Protein AF-A0A5K1FI07-F1 (afdb_monomer_lite)

pLDDT: mean 80.15, std 23.34, range [24.73, 98.12]

Foldseek 3Di:
DDDDDDDDDDDDDDDDDDDDPDPDDDPVNVPDDDDDDDDDDDPDPDDDDPPPQPLVNDWDPADVSLVVDVQSVVQVVVQVVVCVVLCFWDWDADDPPAQAWEKAKDWDFDADPVRHTPGIHIFIATQQVSDDDPAQDPDQDDFAFDLLNVLLVQLVCLQLVKAKWKKFFPQLLSLFFDPHFYKYADYPPDADPVCNNIITGGGTGGHHHRNSLVSSRVSVVVVCVVVVWDQDPLGNQWIWDADPNKIWIWGDGRRMIMIIINDPVVRVVVVVVCVVSTVMDIPGGPQADPQWGWDDDPFFIWTANLVLLCVLCVVVVNLPPAADLALDDFPDADDLPPAAWDPDLVVLLVLLVSVVVVCSWCVLCQQLSQVLVVNSVIDHPSSVVSSVSNSSNCSVCSQKTFTNGHAPFQAKEKFKAKAQLSHPHQRFIKIKMWIDGGLGTSDIHIHGDPDHDPDRLRRRLVNVLVRLVVRVSVVSSCVVSVHDHPAQYEYEDQDPSSLCLLVDPDDDPRCPVVVVSSCVSNVCVVVSNYHYDYDHPLPRLRCSRGHTDDSVSSVVSSVSNSMDGDPPPDDPDDPPCVVVVVVSVCVVVVVVVVVVVVVVVVVVVVVVVVPPPDDDDDDDDDPPPPPPDDDDDDDDDD

Radius of gyration: 32.18 Å; chains: 1; bounding box: 90×94×96 Å

Structure (mmCIF, N/CA/C/O backbone):
data_AF-A0A5K1FI07-F1
#
_entry.id   AF-A0A5K1FI07-F1
#
loop_
_atom_site.group_PDB
_atom_site.id
_atom_site.type_symbol
_atom_site.label_atom_id
_atom_site.label_alt_id
_atom_site.label_comp_id
_atom_site.label_asym_id
_atom_site.label_entity_id
_atom_site.label_seq_id
_atom_site.pdbx_PDB_ins_code
_atom_site.Cartn_x
_atom_site.Cartn_y
_atom_site.Cartn_z
_atom_site.occupancy
_atom_site.B_iso_or_equiv
_atom_site.auth_seq_id
_atom_site.auth_comp_id
_atom_site.auth_asym_id
_atom_site.auth_atom_id
_atom_site.pdbx_PDB_model_num
ATOM 1 N N . GLN A 1 1 ? -9.561 37.638 -48.854 1.00 33.03 1 GLN A N 1
ATOM 2 C CA . GLN A 1 1 ? -9.011 38.963 -49.217 1.00 33.03 1 GLN A CA 1
ATOM 3 C C . GLN A 1 1 ? -8.617 39.635 -47.911 1.00 33.03 1 GLN A C 1
ATOM 5 O O . GLN A 1 1 ? -9.475 39.715 -47.054 1.00 33.03 1 GLN A O 1
ATOM 10 N N . GLY A 1 2 ? -7.401 40.047 -47.592 1.00 30.34 2 GLY A N 1
ATOM 11 C CA . GLY A 1 2 ? -6.098 40.081 -48.241 1.00 30.34 2 GLY A CA 1
ATOM 12 C C . GLY A 1 2 ? -5.122 40.610 -47.171 1.00 30.34 2 GLY A C 1
ATOM 13 O O . GLY A 1 2 ? -5.528 41.358 -46.285 1.00 30.34 2 GLY A O 1
ATOM 14 N N . ILE A 1 3 ? -3.881 40.134 -47.219 1.00 32.84 3 ILE A N 1
ATOM 15 C CA . ILE A 1 3 ? -2.744 40.446 -46.331 1.00 32.84 3 ILE A CA 1
ATOM 16 C C . ILE A 1 3 ? -2.474 41.971 -46.316 1.00 32.84 3 ILE A C 1
ATOM 18 O O . ILE A 1 3 ? -2.735 42.624 -47.328 1.00 32.84 3 ILE A O 1
ATOM 22 N N . PRO A 1 4 ? -1.954 42.553 -45.214 1.00 33.66 4 PRO A N 1
ATOM 23 C CA . PRO A 1 4 ? -0.529 42.914 -45.235 1.00 33.66 4 PRO A CA 1
ATOM 24 C C . PRO A 1 4 ? 0.227 42.719 -43.902 1.00 33.66 4 PRO A C 1
ATOM 26 O O . PRO A 1 4 ? -0.272 42.993 -42.815 1.00 33.66 4 PRO A O 1
ATOM 29 N N . ALA A 1 5 ? 1.490 42.321 -44.037 1.00 29.09 5 ALA A N 1
ATOM 30 C CA . ALA A 1 5 ? 2.610 42.691 -43.167 1.00 29.09 5 ALA A CA 1
ATOM 31 C C . ALA A 1 5 ? 3.560 43.588 -44.001 1.00 29.09 5 ALA A C 1
ATOM 33 O O . ALA A 1 5 ? 3.385 43.646 -45.219 1.00 29.09 5 ALA A O 1
ATOM 34 N N . PRO A 1 6 ? 4.662 44.125 -43.451 1.00 39.38 6 PRO A N 1
ATOM 35 C CA . PRO A 1 6 ? 4.804 45.051 -42.326 1.00 39.38 6 PRO A CA 1
ATOM 36 C C . PRO A 1 6 ? 5.431 46.393 -42.790 1.00 39.38 6 PRO A C 1
ATOM 38 O O . PRO A 1 6 ? 5.988 46.480 -43.881 1.00 39.38 6 PRO A O 1
ATOM 41 N N . ALA A 1 7 ? 5.399 47.428 -41.945 1.00 28.58 7 ALA A N 1
ATOM 42 C CA . ALA A 1 7 ? 6.201 48.642 -42.133 1.00 28.58 7 ALA A CA 1
ATOM 43 C C . ALA A 1 7 ? 7.188 48.799 -40.967 1.00 28.58 7 ALA A C 1
ATOM 45 O O . ALA A 1 7 ? 6.786 48.876 -39.806 1.00 28.58 7 ALA A O 1
ATOM 46 N N . GLU A 1 8 ? 8.479 48.822 -41.293 1.00 29.64 8 GLU A N 1
ATOM 47 C CA . GLU A 1 8 ? 9.555 49.303 -40.428 1.00 29.64 8 GLU A CA 1
ATOM 48 C C . GLU A 1 8 ? 9.456 50.826 -40.280 1.00 29.64 8 GLU A C 1
ATOM 50 O O . GLU A 1 8 ? 9.271 51.515 -41.280 1.00 29.64 8 GLU A O 1
ATOM 55 N N . GLN A 1 9 ? 9.667 51.358 -39.070 1.00 29.55 9 GLN A N 1
ATOM 56 C CA . GLN A 1 9 ? 10.547 52.514 -38.861 1.00 29.55 9 GLN A CA 1
ATOM 57 C C . GLN A 1 9 ? 10.856 52.770 -37.379 1.00 29.55 9 GLN A C 1
ATOM 59 O O . GLN A 1 9 ? 10.100 52.443 -36.468 1.00 29.55 9 GLN A O 1
ATOM 64 N N . GLN A 1 10 ? 12.055 53.312 -37.195 1.00 28.62 10 GLN A N 1
ATOM 65 C CA . GLN A 1 10 ? 12.826 53.513 -35.977 1.00 28.62 10 GLN A CA 1
ATOM 66 C C . GLN A 1 10 ? 12.243 54.592 -35.052 1.00 28.62 10 GLN A C 1
ATOM 68 O O . GLN A 1 10 ? 11.626 55.550 -35.507 1.00 28.62 10 GLN A O 1
ATOM 73 N N . GLY A 1 11 ? 12.553 54.496 -33.755 1.00 29.20 11 GLY A N 1
ATOM 74 C CA . GLY A 1 11 ? 12.352 55.599 -32.816 1.00 29.20 11 GLY A CA 1
ATOM 75 C C . GLY A 1 11 ? 12.564 55.205 -31.357 1.00 29.20 11 GLY A C 1
ATOM 76 O O . GLY A 1 11 ? 11.632 54.807 -30.671 1.00 29.20 11 GLY A O 1
ATOM 77 N N . THR A 1 12 ? 13.795 55.331 -30.866 1.00 37.72 12 THR A N 1
ATOM 78 C CA . THR A 1 12 ? 14.118 55.375 -29.430 1.00 37.72 12 THR A CA 1
ATOM 79 C C . THR A 1 12 ? 13.446 56.571 -28.747 1.00 37.72 12 THR A C 1
ATOM 81 O O . THR A 1 12 ? 13.624 57.687 -29.239 1.00 37.72 12 THR A O 1
ATOM 84 N N . PRO A 1 13 ? 12.820 56.413 -27.565 1.00 35.03 13 PRO A N 1
ATOM 85 C CA . PRO A 1 13 ? 12.603 57.528 -26.655 1.00 35.03 13 PRO A CA 1
ATOM 86 C C . PRO A 1 13 ? 13.546 57.463 -25.447 1.00 35.03 13 PRO A C 1
ATOM 88 O O . PRO A 1 13 ? 13.721 56.433 -24.795 1.00 35.03 13 PRO A O 1
ATOM 91 N N . ALA A 1 14 ? 14.150 58.617 -25.181 1.00 31.14 14 ALA A N 1
ATOM 92 C CA . ALA A 1 14 ? 15.069 58.908 -24.098 1.00 31.14 14 ALA A CA 1
ATOM 93 C C . ALA A 1 14 ? 14.444 58.710 -22.704 1.00 31.14 14 ALA A C 1
ATOM 95 O O . ALA A 1 14 ? 13.295 59.064 -22.448 1.00 31.14 14 ALA A O 1
ATOM 96 N N . SER A 1 15 ? 15.254 58.184 -21.785 1.00 33.31 15 SER A N 1
ATOM 97 C CA . SER A 1 15 ? 14.938 58.018 -20.367 1.00 33.31 15 SER A CA 1
ATOM 98 C C . SER A 1 15 ? 14.927 59.371 -19.646 1.00 33.31 15 SER A C 1
ATOM 100 O O . SER A 1 15 ? 15.983 59.943 -19.379 1.00 33.31 15 SER A O 1
ATOM 102 N N . THR A 1 16 ? 13.751 59.857 -19.257 1.00 33.31 16 THR A N 1
ATOM 103 C CA . THR A 1 16 ? 13.601 60.940 -18.274 1.00 33.31 16 THR A CA 1
ATOM 104 C C . THR A 1 16 ? 14.068 60.471 -16.894 1.00 33.31 16 THR A C 1
ATOM 106 O O . THR A 1 16 ? 13.518 59.526 -16.325 1.00 33.31 16 THR A O 1
ATOM 109 N N . ALA A 1 17 ? 15.096 61.130 -16.358 1.00 34.41 17 ALA A N 1
ATOM 110 C CA . ALA A 1 17 ? 15.644 60.880 -15.031 1.00 34.41 17 ALA A CA 1
ATOM 111 C C . ALA A 1 17 ? 14.672 61.347 -13.933 1.00 34.41 17 ALA A C 1
ATOM 113 O O . ALA A 1 17 ? 14.329 62.523 -13.851 1.00 34.41 17 ALA A O 1
ATOM 114 N N . VAL A 1 18 ? 14.255 60.421 -13.068 1.00 39.88 18 VAL A N 1
ATOM 115 C CA . VAL A 1 18 ? 13.522 60.726 -11.833 1.00 39.88 18 VAL A CA 1
ATOM 116 C C . VAL A 1 18 ? 14.538 60.986 -10.721 1.00 39.88 18 VAL A C 1
ATOM 118 O O . VAL A 1 18 ? 15.229 60.070 -10.272 1.00 39.88 18 VAL A O 1
ATOM 121 N N . THR A 1 19 ? 14.626 62.229 -10.258 1.00 40.00 19 THR A N 1
ATOM 122 C CA . THR A 1 19 ? 15.432 62.629 -9.097 1.00 40.00 19 THR A CA 1
ATOM 123 C C . THR A 1 19 ? 14.764 62.120 -7.815 1.00 40.00 19 THR A C 1
ATOM 125 O O . THR A 1 19 ? 13.653 62.525 -7.481 1.00 40.00 19 THR A O 1
ATOM 128 N N . ARG A 1 20 ? 15.417 61.203 -7.086 1.00 39.12 20 ARG A N 1
ATOM 129 C CA . ARG A 1 20 ? 14.942 60.703 -5.781 1.00 39.12 20 ARG A CA 1
ATOM 130 C C . ARG A 1 20 ? 15.456 61.577 -4.636 1.00 39.12 20 ARG A C 1
ATOM 132 O O . ARG A 1 20 ? 16.655 61.771 -4.490 1.00 39.12 20 ARG A O 1
ATOM 139 N N . SER A 1 21 ? 14.534 62.013 -3.783 1.00 48.75 21 SER A N 1
ATOM 140 C CA . SER A 1 21 ? 14.732 62.871 -2.610 1.00 48.75 21 SER A CA 1
ATOM 141 C C . SER A 1 21 ? 14.800 62.086 -1.286 1.00 48.75 21 SER A C 1
ATOM 143 O O . SER A 1 21 ? 14.168 62.472 -0.306 1.00 48.75 21 SER A O 1
ATOM 145 N N . HIS A 1 22 ? 15.521 60.957 -1.239 1.00 52.75 22 HIS A N 1
ATOM 146 C CA . HIS A 1 22 ? 15.671 60.156 -0.011 1.00 52.75 22 HIS A CA 1
ATOM 147 C C . HIS A 1 22 ? 17.155 59.862 0.287 1.00 52.75 22 HIS A C 1
ATOM 149 O O . HIS A 1 22 ? 17.838 59.332 -0.586 1.00 52.75 22 HIS A O 1
ATOM 155 N N . PRO A 1 23 ? 17.660 60.129 1.509 1.00 46.59 23 PRO A N 1
ATOM 156 C CA . PRO A 1 23 ? 19.092 60.055 1.837 1.00 46.59 23 PRO A CA 1
ATOM 157 C C . PRO A 1 23 ? 19.639 58.629 2.061 1.00 46.59 23 PRO A C 1
ATOM 159 O O . PRO A 1 23 ? 20.753 58.463 2.552 1.00 46.59 23 PRO A O 1
ATOM 162 N N . MET A 1 24 ? 18.880 57.576 1.742 1.00 44.34 24 MET A N 1
ATOM 163 C CA . MET A 1 24 ? 19.295 56.196 2.013 1.00 44.34 24 MET A CA 1
ATOM 164 C C . MET A 1 24 ? 20.087 55.612 0.834 1.00 44.34 24 MET A C 1
ATOM 166 O O . MET A 1 24 ? 19.514 55.246 -0.191 1.00 44.34 24 MET A O 1
ATOM 170 N N . ILE A 1 25 ? 21.406 55.494 0.999 1.00 53.75 25 ILE A N 1
ATOM 171 C CA . ILE A 1 25 ? 22.317 54.866 0.031 1.00 53.75 25 ILE A CA 1
ATOM 172 C C . ILE A 1 25 ? 22.249 53.341 0.192 1.00 53.75 25 ILE A C 1
ATOM 174 O O . ILE A 1 25 ? 22.429 52.804 1.286 1.00 53.75 25 ILE A O 1
ATOM 178 N N . THR A 1 26 ? 21.981 52.620 -0.899 1.00 54.50 26 THR A N 1
ATOM 179 C CA . THR A 1 26 ? 21.944 51.146 -0.897 1.00 54.50 26 THR A CA 1
ATOM 180 C C . THR A 1 26 ? 23.310 50.558 -1.257 1.00 54.50 26 THR A C 1
ATOM 182 O O . THR A 1 26 ? 24.076 51.152 -2.010 1.00 54.50 26 THR A O 1
ATOM 185 N N . ARG A 1 27 ? 23.611 49.344 -0.770 1.00 45.19 27 ARG A N 1
ATOM 186 C CA . ARG A 1 27 ? 24.902 48.646 -0.979 1.00 45.19 27 ARG A CA 1
ATOM 187 C C . ARG A 1 27 ? 25.314 48.448 -2.448 1.00 45.19 27 ARG A C 1
ATOM 189 O O . ARG A 1 27 ? 26.469 48.142 -2.707 1.00 45.19 27 ARG A O 1
ATOM 196 N N . SER A 1 28 ? 24.404 48.597 -3.414 1.00 48.19 28 SER A N 1
ATOM 197 C CA . SER A 1 28 ? 24.746 48.528 -4.841 1.00 48.19 28 SER A CA 1
ATOM 198 C C . SER A 1 28 ? 25.333 49.829 -5.400 1.00 48.19 28 SER A C 1
ATOM 200 O O . SER A 1 28 ? 25.925 49.784 -6.472 1.00 48.19 28 SER A O 1
ATOM 202 N N . GLN A 1 29 ? 25.178 50.965 -4.709 1.00 51.44 29 GLN A N 1
ATOM 203 C CA . GLN A 1 29 ? 25.682 52.278 -5.144 1.00 51.44 29 GLN A CA 1
ATOM 204 C C . GLN A 1 29 ? 27.088 52.619 -4.609 1.00 51.44 29 GLN A C 1
ATOM 206 O O . GLN A 1 29 ? 27.730 53.499 -5.164 1.00 51.44 29 GLN A O 1
ATOM 211 N N . ASP A 1 30 ? 27.591 51.898 -3.601 1.00 50.59 30 ASP A N 1
ATOM 212 C CA . ASP A 1 30 ? 28.937 52.061 -3.006 1.00 50.59 30 ASP A CA 1
ATOM 213 C C . ASP A 1 30 ? 29.979 51.068 -3.583 1.00 50.59 30 ASP A C 1
ATOM 215 O O . ASP A 1 30 ? 31.082 50.901 -3.080 1.00 50.59 30 ASP A O 1
ATOM 219 N N . GLY A 1 31 ? 29.639 50.315 -4.636 1.00 44.09 31 GLY A N 1
ATOM 220 C CA . GLY A 1 31 ? 30.580 49.375 -5.270 1.00 44.09 31 GLY A CA 1
ATOM 221 C C . GLY A 1 31 ? 31.045 48.194 -4.392 1.00 44.09 31 GLY A C 1
ATOM 222 O O . GLY A 1 31 ? 31.759 47.314 -4.874 1.00 44.09 31 GLY A O 1
ATOM 223 N N . THR A 1 32 ? 30.604 48.089 -3.137 1.00 49.53 32 THR A N 1
ATOM 224 C CA . THR A 1 32 ? 30.972 47.012 -2.211 1.00 49.53 32 THR A CA 1
ATOM 225 C C . THR A 1 32 ? 30.198 45.720 -2.501 1.00 49.53 32 THR A C 1
ATOM 227 O O . THR A 1 32 ? 29.165 45.406 -1.904 1.00 49.53 32 THR A O 1
ATOM 230 N N . ARG A 1 33 ? 30.733 44.885 -3.402 1.00 45.47 33 ARG A N 1
ATOM 231 C CA . ARG A 1 33 ? 30.285 43.491 -3.573 1.00 45.47 33 ARG A CA 1
ATOM 232 C C . ARG A 1 33 ? 30.985 42.576 -2.567 1.00 45.47 33 ARG A C 1
ATOM 234 O O . ARG A 1 33 ? 32.117 42.162 -2.783 1.00 45.47 33 ARG A O 1
ATOM 241 N N . ARG A 1 34 ? 30.292 42.193 -1.490 1.00 41.78 34 ARG A N 1
ATOM 242 C CA . ARG A 1 34 ? 30.691 41.031 -0.673 1.00 41.78 34 ARG A CA 1
ATOM 243 C C . ARG A 1 34 ? 30.000 39.769 -1.206 1.00 41.78 34 ARG A C 1
ATOM 245 O O . ARG A 1 34 ? 28.766 39.757 -1.241 1.00 41.78 34 ARG A O 1
ATOM 252 N N . PRO A 1 35 ? 30.729 38.712 -1.608 1.00 38.19 35 PRO A N 1
ATOM 253 C CA . PRO A 1 35 ? 30.102 37.440 -1.946 1.00 38.19 35 PRO A CA 1
ATOM 254 C C . PRO A 1 35 ? 29.380 36.875 -0.713 1.00 38.19 35 PRO A C 1
ATOM 256 O O . PRO A 1 35 ? 29.900 36.915 0.403 1.00 38.19 35 PRO A O 1
ATOM 259 N N . LYS A 1 36 ? 28.153 36.373 -0.904 1.00 32.59 36 LYS A N 1
ATOM 260 C CA . LYS A 1 36 ? 27.422 35.656 0.148 1.00 32.59 36 LYS A CA 1
ATOM 261 C C . LYS A 1 36 ? 28.160 34.350 0.440 1.00 32.59 36 LYS A C 1
ATOM 263 O O . LYS A 1 36 ? 28.174 33.451 -0.394 1.00 32.59 36 LYS A O 1
ATOM 268 N N . VAL A 1 37 ? 28.757 34.258 1.624 1.00 30.70 37 VAL A N 1
ATOM 269 C CA . VAL A 1 37 ? 29.315 33.014 2.159 1.00 30.70 37 VAL A CA 1
ATOM 270 C C . VAL A 1 37 ? 28.147 32.138 2.612 1.00 30.70 37 VAL A C 1
ATOM 272 O O . VAL A 1 37 ? 27.384 32.520 3.499 1.00 30.70 37 VAL A O 1
ATOM 275 N N . TYR A 1 38 ? 27.981 30.983 1.971 1.00 32.25 38 TYR A N 1
ATOM 276 C CA . TYR A 1 38 ? 27.070 29.939 2.426 1.00 32.25 38 TYR A CA 1
ATOM 277 C C . TYR A 1 38 ? 27.753 29.169 3.558 1.00 32.25 38 TYR A C 1
ATOM 279 O O . TYR A 1 38 ? 28.763 28.507 3.336 1.00 32.25 38 TYR A O 1
ATOM 287 N N . PHE A 1 39 ? 27.208 29.254 4.771 1.00 25.00 39 PHE A N 1
ATOM 288 C CA . PHE A 1 39 ? 27.598 28.370 5.864 1.00 25.00 39 PHE A CA 1
ATOM 289 C C . PHE A 1 39 ? 26.839 27.048 5.726 1.00 25.00 39 PHE A C 1
ATOM 291 O O . PHE A 1 39 ? 25.681 26.933 6.124 1.00 25.00 39 PHE A O 1
ATOM 298 N N . SER A 1 40 ? 27.498 26.054 5.140 1.00 27.78 40 SER A N 1
ATOM 299 C CA . SER A 1 40 ? 27.147 24.643 5.303 1.00 27.78 40 SER A CA 1
ATOM 300 C C . SER A 1 40 ? 27.631 24.210 6.688 1.00 27.78 40 SER A C 1
ATOM 302 O O . SER A 1 40 ? 28.825 24.323 6.963 1.00 27.78 40 SER A O 1
ATOM 304 N N . SER A 1 41 ? 26.739 23.756 7.573 1.00 30.02 41 SER A N 1
ATOM 305 C CA . SER A 1 41 ? 27.162 23.254 8.889 1.00 30.02 41 SER A CA 1
ATOM 306 C C . SER A 1 41 ? 27.586 21.776 8.821 1.00 30.02 41 SER A C 1
ATOM 308 O O . SER A 1 41 ? 26.950 21.013 8.087 1.00 30.02 41 SER A O 1
ATOM 310 N N . PRO A 1 42 ? 28.630 21.362 9.568 1.00 33.53 42 PRO A N 1
ATOM 311 C CA . PRO A 1 42 ? 29.381 20.129 9.363 1.00 33.53 42 PRO A CA 1
ATOM 312 C C . PRO A 1 42 ? 29.124 19.064 10.446 1.00 33.53 42 PRO A C 1
ATOM 314 O O . PRO A 1 42 ? 29.222 19.332 11.638 1.00 33.53 42 PRO A O 1
ATOM 317 N N . HIS A 1 43 ? 28.960 17.810 10.021 1.00 31.33 43 HIS A N 1
ATOM 318 C CA . HIS A 1 43 ? 29.629 16.686 10.679 1.00 31.33 43 HIS A CA 1
ATOM 319 C C . HIS A 1 43 ? 30.538 16.049 9.629 1.00 31.33 43 HIS A C 1
ATOM 321 O O . HIS A 1 43 ? 30.076 15.459 8.656 1.00 31.33 43 HIS A O 1
ATOM 327 N N . ALA A 1 44 ? 31.832 16.299 9.796 1.00 35.31 44 ALA A N 1
ATOM 328 C CA . ALA A 1 44 ? 32.901 16.037 8.851 1.00 35.31 44 ALA A CA 1
ATOM 329 C C . ALA A 1 44 ? 33.967 15.152 9.495 1.00 35.31 44 ALA A C 1
ATOM 331 O O . ALA A 1 44 ? 34.201 15.279 10.691 1.00 35.31 44 ALA A O 1
ATOM 332 N N . LEU A 1 45 ? 34.631 14.353 8.662 1.00 31.38 45 LEU A N 1
ATOM 333 C CA . LEU A 1 45 ? 36.082 14.135 8.556 1.00 31.38 45 LEU A CA 1
ATOM 334 C C . LEU A 1 45 ? 36.232 13.585 7.117 1.00 31.38 45 LEU A C 1
ATOM 336 O O . LEU A 1 45 ? 35.664 12.546 6.818 1.00 31.38 45 LEU A O 1
ATOM 340 N N . SER A 1 46 ? 36.814 14.243 6.114 1.00 28.14 46 SER A N 1
ATOM 341 C CA . SER A 1 46 ? 37.982 15.118 6.066 1.00 28.14 46 SER A CA 1
ATOM 342 C C . SER A 1 46 ? 37.894 16.072 4.852 1.00 28.14 46 SER A C 1
ATOM 344 O O . SER A 1 46 ? 37.483 15.672 3.768 1.00 28.14 46 SER A O 1
ATOM 346 N N . THR A 1 47 ? 38.294 17.324 5.083 1.00 29.72 47 THR A N 1
ATOM 347 C CA . THR A 1 47 ? 38.985 18.271 4.180 1.00 29.72 47 THR A CA 1
ATOM 348 C C . THR A 1 47 ? 38.455 18.508 2.752 1.00 29.72 47 THR A C 1
ATOM 350 O O . THR A 1 47 ? 38.733 17.777 1.811 1.00 29.72 47 THR A O 1
ATOM 353 N N . SER A 1 48 ? 37.794 19.658 2.597 1.00 33.81 48 SER A N 1
ATOM 354 C CA . SER A 1 48 ? 38.017 20.657 1.537 1.00 33.81 48 SER A CA 1
ATOM 355 C C . SER A 1 48 ? 38.368 20.156 0.131 1.00 33.81 48 SER A C 1
ATOM 357 O O . SER A 1 48 ? 39.474 20.342 -0.370 1.00 33.81 48 SER A O 1
ATOM 359 N N . THR A 1 49 ? 37.373 19.658 -0.588 1.00 29.42 49 THR A N 1
ATOM 360 C CA . THR A 1 49 ? 37.297 19.873 -2.034 1.00 29.42 49 THR A CA 1
ATOM 361 C C . THR A 1 49 ? 35.831 20.106 -2.352 1.00 29.42 49 THR A C 1
ATOM 363 O O . THR A 1 49 ? 34.995 19.246 -2.078 1.00 29.42 49 THR A O 1
ATOM 366 N N . VAL A 1 50 ? 35.484 21.260 -2.926 1.00 35.91 50 VAL A N 1
ATOM 367 C CA . VAL A 1 50 ? 34.282 21.336 -3.762 1.00 35.91 50 VAL A CA 1
ATOM 368 C C . VAL A 1 50 ? 34.573 20.378 -4.913 1.00 35.91 50 VAL A C 1
ATOM 370 O O . VAL A 1 50 ? 35.201 20.763 -5.894 1.00 35.91 50 VAL A O 1
ATOM 373 N N . ARG A 1 51 ? 34.247 19.089 -4.744 1.00 36.72 51 ARG A N 1
ATOM 374 C CA . ARG A 1 51 ? 34.305 18.128 -5.839 1.00 36.72 51 ARG A CA 1
ATOM 375 C C . ARG A 1 51 ? 33.283 18.629 -6.847 1.00 36.72 51 ARG A C 1
ATOM 377 O O . ARG A 1 51 ? 32.081 18.469 -6.653 1.00 36.72 51 ARG A O 1
ATOM 384 N N . LEU A 1 52 ? 33.767 19.274 -7.908 1.00 34.62 52 LEU A N 1
ATOM 385 C CA . LEU A 1 52 ? 33.114 19.164 -9.203 1.00 34.62 52 LEU A CA 1
ATOM 386 C C . LEU A 1 52 ? 32.846 17.672 -9.364 1.00 34.62 52 LEU A C 1
ATOM 388 O O . LEU A 1 52 ? 33.803 16.896 -9.389 1.00 34.62 52 LEU A O 1
ATOM 392 N N . LEU A 1 53 ? 31.569 17.280 -9.323 1.00 42.25 53 LEU A N 1
ATOM 393 C CA . LEU A 1 53 ? 31.197 15.890 -9.540 1.00 42.25 53 LEU A CA 1
ATOM 394 C C . LEU A 1 53 ? 31.896 15.472 -10.828 1.00 42.25 53 LEU A C 1
ATOM 396 O O . LEU A 1 53 ? 31.710 16.113 -11.866 1.00 42.25 53 LEU A O 1
ATOM 400 N N . THR A 1 54 ? 32.772 14.477 -10.739 1.00 51.50 54 THR A N 1
ATOM 401 C CA . THR A 1 54 ? 33.438 13.965 -11.940 1.00 51.50 54 THR A CA 1
ATOM 402 C C . THR A 1 54 ? 32.353 13.444 -12.888 1.00 51.50 54 THR A C 1
ATOM 404 O O . THR A 1 54 ? 31.261 13.089 -12.437 1.00 51.50 54 THR A O 1
ATOM 407 N N . HIS A 1 55 ? 32.597 13.419 -14.202 1.00 55.16 55 HIS A N 1
ATOM 408 C CA . HIS A 1 55 ? 31.582 12.966 -15.169 1.00 55.16 55 HIS A CA 1
ATOM 409 C C . HIS A 1 55 ? 31.054 11.547 -14.841 1.00 55.16 55 HIS A C 1
ATOM 411 O O . HIS A 1 55 ? 29.899 11.241 -15.122 1.00 55.16 55 HIS A O 1
ATOM 417 N N . ASP A 1 56 ? 31.848 10.728 -14.138 1.00 56.84 56 ASP A N 1
ATOM 418 C CA . ASP A 1 56 ? 31.475 9.393 -13.648 1.00 56.84 56 ASP A CA 1
ATOM 419 C C . ASP A 1 56 ? 30.495 9.380 -12.453 1.00 56.84 56 ASP A C 1
ATOM 421 O O . ASP A 1 56 ? 29.934 8.331 -12.120 1.00 56.84 56 ASP A O 1
ATOM 425 N N . GLU A 1 57 ? 30.260 10.525 -11.800 1.00 65.00 57 GLU A N 1
ATOM 426 C CA . GLU A 1 57 ? 29.338 10.680 -10.665 1.00 65.00 57 GLU A CA 1
ATOM 427 C C . GLU A 1 57 ? 27.940 11.184 -11.074 1.00 65.00 57 GLU A C 1
ATOM 429 O O . GLU A 1 57 ? 27.050 11.268 -10.215 1.00 65.00 57 GLU A O 1
ATOM 434 N N . GLN A 1 58 ? 27.723 11.482 -12.363 1.00 77.12 58 GLN A N 1
ATOM 435 C CA . GLN A 1 58 ? 26.429 11.883 -12.925 1.00 77.12 58 GLN A CA 1
ATOM 436 C C . GLN A 1 58 ? 25.783 10.760 -13.749 1.00 77.12 58 GLN A C 1
ATOM 438 O O . GLN A 1 58 ? 26.443 10.009 -14.462 1.00 77.12 58 GLN A O 1
ATOM 443 N N . GLU A 1 59 ? 24.457 10.642 -13.648 1.00 85.69 59 GLU A N 1
ATOM 444 C CA . GLU A 1 59 ? 23.681 9.701 -14.461 1.00 85.69 59 GLU A CA 1
ATOM 445 C C . GLU A 1 59 ? 23.545 10.257 -15.892 1.00 85.69 59 GLU A C 1
ATOM 447 O O . GLU A 1 59 ? 23.015 11.361 -16.055 1.00 85.69 59 GLU A O 1
ATOM 452 N N . PRO A 1 60 ? 24.001 9.534 -16.933 1.00 85.62 60 PRO A N 1
ATOM 453 C CA . PRO A 1 60 ? 23.907 10.000 -18.306 1.00 85.62 60 PRO A CA 1
ATOM 454 C C . PRO A 1 60 ? 22.440 10.086 -18.725 1.00 85.62 60 PRO A C 1
ATOM 456 O O . PRO A 1 60 ? 21.637 9.182 -18.485 1.00 85.62 60 PRO A O 1
ATOM 459 N N . THR A 1 61 ? 22.087 11.195 -19.370 1.00 81.88 61 THR A N 1
ATOM 460 C CA . THR A 1 61 ? 20.716 11.479 -19.816 1.00 81.88 61 THR A CA 1
ATOM 461 C C . THR A 1 61 ? 20.428 10.955 -21.220 1.00 81.88 61 THR A C 1
ATOM 463 O O . THR A 1 61 ? 19.266 10.844 -21.607 1.00 81.88 61 THR A O 1
ATOM 466 N N . ASN A 1 62 ? 21.469 10.619 -21.986 1.00 81.75 62 ASN A N 1
ATOM 467 C CA . ASN A 1 62 ? 21.361 10.092 -23.339 1.00 81.75 62 ASN A CA 1
ATOM 468 C C . ASN A 1 62 ? 22.409 8.998 -23.605 1.00 81.75 62 ASN A C 1
ATOM 470 O O . ASN A 1 62 ? 23.431 8.909 -22.926 1.00 81.75 62 ASN A O 1
ATOM 474 N N . LEU A 1 63 ? 22.122 8.156 -24.602 1.00 84.38 63 LEU A N 1
ATOM 475 C CA . LEU A 1 63 ? 22.957 7.014 -24.974 1.00 84.38 63 LEU A CA 1
ATOM 476 C C . LEU A 1 63 ? 24.336 7.438 -25.490 1.00 84.38 63 LEU A C 1
ATOM 478 O O . LEU A 1 63 ? 25.327 6.816 -25.130 1.00 84.38 63 LEU A O 1
ATOM 482 N N . VAL A 1 64 ? 24.401 8.496 -26.301 1.00 84.50 64 VAL A N 1
ATOM 483 C CA . VAL A 1 64 ? 25.657 8.972 -26.903 1.00 84.50 64 VAL A CA 1
ATOM 484 C C . VAL A 1 64 ? 26.675 9.305 -25.814 1.00 84.50 64 VAL A C 1
ATOM 486 O O . VAL A 1 64 ? 27.807 8.842 -25.869 1.00 84.50 64 VAL A O 1
ATOM 489 N N . HIS A 1 65 ? 26.243 10.017 -24.773 1.00 83.19 65 HIS A N 1
ATOM 490 C CA . HIS A 1 65 ? 27.062 10.321 -23.605 1.00 83.19 65 HIS A CA 1
ATOM 491 C C . HIS A 1 65 ? 27.383 9.074 -22.770 1.00 83.19 65 HIS A C 1
ATOM 493 O O . HIS A 1 65 ? 28.443 8.991 -22.169 1.00 83.19 65 HIS A O 1
ATOM 499 N N . ALA A 1 66 ? 26.493 8.084 -22.691 1.00 83.81 66 ALA A N 1
ATOM 500 C CA . ALA A 1 66 ? 26.799 6.852 -21.964 1.00 83.81 66 ALA A CA 1
ATOM 501 C C . ALA A 1 66 ? 27.898 6.032 -22.665 1.00 83.81 66 ALA A C 1
ATOM 503 O O . ALA A 1 66 ? 28.792 5.515 -22.001 1.00 83.81 66 ALA A O 1
ATOM 504 N N . LEU A 1 67 ? 27.868 5.962 -24.000 1.00 86.62 67 LEU A N 1
ATOM 505 C CA . LEU A 1 67 ? 28.823 5.192 -24.803 1.00 86.62 67 LEU A CA 1
ATOM 506 C C . LEU A 1 67 ? 30.254 5.751 -24.760 1.00 86.62 67 LEU A C 1
ATOM 508 O O . LEU A 1 67 ? 31.207 5.001 -24.967 1.00 86.62 67 LEU A O 1
ATOM 512 N N . THR A 1 68 ? 30.431 7.039 -24.449 1.00 85.44 68 THR A N 1
ATOM 513 C CA . THR A 1 68 ? 31.765 7.641 -24.284 1.00 85.44 68 THR A CA 1
ATOM 514 C C . THR A 1 68 ? 32.454 7.233 -22.981 1.00 85.44 68 THR A C 1
ATOM 516 O O . THR A 1 68 ? 33.662 7.417 -22.853 1.00 85.44 68 THR A O 1
ATOM 519 N N . HIS A 1 69 ? 31.720 6.669 -22.015 1.00 85.81 69 HIS A N 1
ATOM 520 C CA . HIS A 1 69 ? 32.249 6.279 -20.710 1.00 85.81 69 HIS A CA 1
ATOM 521 C C . HIS A 1 69 ? 32.370 4.748 -20.584 1.00 85.81 69 HIS A C 1
ATOM 523 O O . HIS A 1 69 ? 31.355 4.043 -20.618 1.00 85.81 69 HIS A O 1
ATOM 529 N N . PRO A 1 70 ? 33.583 4.201 -20.356 1.00 88.69 70 PRO A N 1
ATOM 530 C CA . PRO A 1 70 ? 33.792 2.756 -20.223 1.00 88.69 70 PRO A CA 1
ATOM 531 C C . PRO A 1 70 ? 32.954 2.105 -19.114 1.00 88.69 70 PRO A C 1
ATOM 533 O O . PRO A 1 70 ? 32.494 0.975 -19.266 1.00 88.69 70 PRO A O 1
ATOM 536 N N . THR A 1 71 ? 32.720 2.827 -18.016 1.00 90.56 71 THR A N 1
ATOM 537 C CA . THR A 1 71 ? 31.920 2.389 -16.861 1.00 90.56 71 THR A CA 1
ATOM 538 C C . THR A 1 71 ? 30.478 2.062 -17.254 1.00 90.56 71 THR A C 1
ATOM 540 O O . THR A 1 71 ? 29.972 0.983 -16.942 1.00 90.56 71 THR A O 1
ATOM 543 N N . TRP A 1 72 ? 29.828 2.954 -18.002 1.00 91.31 72 TRP A N 1
ATOM 544 C CA . TRP A 1 72 ? 28.461 2.762 -18.484 1.00 91.31 72 TRP A CA 1
ATOM 545 C C . TRP A 1 72 ? 28.379 1.724 -19.605 1.00 91.31 72 TRP A C 1
ATOM 547 O O . TRP A 1 72 ? 27.469 0.896 -19.586 1.00 91.31 72 TRP A O 1
ATOM 557 N N . CYS A 1 73 ? 29.359 1.690 -20.513 1.00 90.19 73 CYS A N 1
ATOM 558 C CA . CYS A 1 73 ? 29.484 0.630 -21.517 1.00 90.19 73 CYS A CA 1
ATOM 559 C C . CYS A 1 73 ? 29.571 -0.766 -20.885 1.00 90.19 73 CYS A C 1
ATOM 561 O O . CYS A 1 73 ? 28.904 -1.693 -21.345 1.00 90.19 73 CYS A O 1
ATOM 563 N N . ASN A 1 74 ? 30.357 -0.925 -19.819 1.00 91.12 74 ASN A N 1
ATOM 564 C CA . ASN A 1 74 ? 30.455 -2.193 -19.098 1.00 91.12 74 ASN A CA 1
ATOM 565 C C . ASN A 1 74 ? 29.123 -2.565 -18.438 1.00 91.12 74 ASN A C 1
ATOM 567 O O . ASN A 1 74 ? 28.666 -3.691 -18.607 1.00 91.12 74 ASN A O 1
ATOM 571 N N . ALA A 1 75 ? 28.439 -1.610 -17.800 1.00 91.75 75 ALA A N 1
ATOM 572 C CA . ALA A 1 75 ? 27.115 -1.850 -17.225 1.00 91.75 75 ALA A CA 1
ATOM 573 C C . ALA A 1 75 ? 26.074 -2.280 -18.284 1.00 91.75 75 ALA A C 1
ATOM 575 O O . ALA A 1 75 ? 25.223 -3.125 -18.011 1.00 91.75 75 ALA A O 1
ATOM 576 N N . MET A 1 76 ? 26.135 -1.729 -19.503 1.00 93.56 76 MET A N 1
ATOM 577 C CA . MET A 1 76 ? 25.267 -2.140 -20.618 1.00 93.56 76 MET A CA 1
ATOM 578 C C . MET A 1 76 ? 25.597 -3.551 -21.113 1.00 93.56 76 MET A C 1
ATOM 580 O O . MET A 1 76 ? 24.690 -4.340 -21.373 1.00 93.56 76 MET A O 1
ATOM 584 N N . LYS A 1 77 ? 26.887 -3.894 -21.206 1.00 92.75 77 LYS A N 1
ATOM 585 C CA . LYS A 1 77 ? 27.338 -5.247 -21.564 1.00 92.75 77 LYS A CA 1
ATOM 586 C C . LYS A 1 77 ? 26.917 -6.285 -20.526 1.00 92.75 77 LYS A C 1
ATOM 588 O O . LYS A 1 77 ? 26.508 -7.375 -20.909 1.00 92.75 77 LYS A O 1
ATOM 593 N N . GLU A 1 78 ? 26.985 -5.957 -19.237 1.00 91.06 78 GLU A N 1
ATOM 594 C CA . GLU A 1 78 ? 26.500 -6.825 -18.156 1.00 91.06 78 GLU A CA 1
ATOM 595 C C . GLU A 1 78 ? 24.994 -7.095 -18.274 1.00 91.06 78 GLU A C 1
ATOM 597 O O . GLU A 1 78 ? 24.567 -8.246 -18.165 1.00 91.06 78 GLU A O 1
ATOM 602 N N . GLU A 1 79 ? 24.196 -6.060 -18.557 1.00 92.62 79 GLU A N 1
ATOM 603 C CA . GLU A 1 79 ? 22.757 -6.207 -18.805 1.00 92.62 79 GLU A CA 1
ATOM 604 C C . GLU A 1 79 ? 22.490 -7.091 -20.037 1.00 92.62 79 GLU A C 1
ATOM 606 O O . GLU A 1 79 ? 21.700 -8.030 -19.959 1.00 92.62 79 GLU A O 1
ATOM 611 N N . LEU A 1 80 ? 23.186 -6.866 -21.159 1.00 92.56 80 LEU A N 1
ATOM 612 C CA . LEU A 1 80 ? 23.053 -7.708 -22.360 1.00 92.56 80 LEU A CA 1
ATOM 613 C C . LEU A 1 80 ? 23.474 -9.155 -22.111 1.00 92.56 80 LEU A C 1
ATOM 615 O O . LEU A 1 80 ? 22.812 -10.074 -22.585 1.00 92.56 80 LEU A O 1
ATOM 619 N N . ALA A 1 81 ? 24.534 -9.381 -21.338 1.00 91.62 81 ALA A N 1
ATOM 620 C CA . ALA A 1 81 ? 24.950 -10.725 -20.961 1.00 91.62 81 ALA A CA 1
ATOM 621 C C . ALA A 1 81 ? 23.863 -11.439 -20.141 1.00 91.62 81 ALA A C 1
ATOM 623 O O . ALA A 1 81 ? 23.633 -12.632 -20.338 1.00 91.62 81 ALA A O 1
ATOM 624 N N . ALA A 1 82 ? 23.162 -10.721 -19.256 1.00 88.75 82 ALA A N 1
ATOM 625 C CA . ALA A 1 82 ? 22.022 -11.271 -18.529 1.00 88.75 82 ALA A CA 1
ATOM 626 C C . ALA A 1 82 ? 20.831 -11.572 -19.457 1.00 88.75 82 ALA A C 1
ATOM 628 O O . ALA A 1 82 ? 20.205 -12.622 -19.311 1.00 88.75 82 ALA A O 1
ATOM 629 N N . LEU A 1 83 ? 20.545 -10.700 -20.427 1.00 92.25 83 LEU A N 1
ATOM 630 C CA . LEU A 1 83 ? 19.474 -10.894 -21.413 1.00 92.25 83 LEU A CA 1
ATOM 631 C C . LEU A 1 83 ? 19.743 -12.108 -22.314 1.00 92.25 83 LEU A C 1
ATOM 633 O O . LEU A 1 83 ? 18.855 -12.941 -22.507 1.00 92.25 83 LEU A O 1
ATOM 637 N N . ASN A 1 84 ? 20.981 -12.255 -22.786 1.00 91.56 84 ASN A N 1
ATOM 638 C CA . ASN A 1 84 ? 21.405 -13.385 -23.610 1.00 91.56 84 ASN A CA 1
ATOM 639 C C . ASN A 1 84 ? 21.372 -14.702 -22.828 1.00 91.56 84 ASN A C 1
ATOM 641 O O . ASN A 1 84 ? 20.886 -15.703 -23.343 1.00 91.56 84 ASN A O 1
ATOM 645 N N . ARG A 1 85 ? 21.817 -14.705 -21.561 1.00 90.31 85 ARG A N 1
ATOM 646 C CA . ARG A 1 85 ? 21.780 -15.901 -20.700 1.00 90.31 85 ARG A CA 1
ATOM 647 C C . ARG A 1 85 ? 20.360 -16.423 -20.466 1.00 90.31 85 ARG A C 1
ATOM 649 O O . ARG A 1 85 ? 20.183 -17.620 -20.292 1.00 90.31 85 ARG A O 1
ATOM 656 N N . ASN A 1 86 ? 19.368 -15.533 -20.439 1.00 89.19 86 ASN A N 1
ATOM 657 C CA . ASN A 1 86 ? 17.959 -15.900 -20.272 1.00 89.19 86 ASN A CA 1
ATOM 658 C C . ASN A 1 86 ? 17.240 -16.176 -21.604 1.00 89.19 86 ASN A C 1
ATOM 660 O O . ASN A 1 86 ? 16.024 -16.367 -21.596 1.00 89.19 86 ASN A O 1
ATOM 664 N N . GLU A 1 87 ? 17.966 -16.166 -22.731 1.00 91.81 87 GLU A N 1
ATOM 665 C CA . GLU A 1 87 ? 17.405 -16.333 -24.078 1.00 91.81 87 GLU A CA 1
ATOM 666 C C . GLU A 1 87 ? 16.222 -15.382 -24.320 1.00 91.81 87 GLU A C 1
ATOM 668 O O . GLU A 1 87 ? 15.155 -15.772 -24.794 1.00 91.81 87 GLU A O 1
ATOM 673 N N . THR A 1 88 ? 16.397 -14.113 -23.927 1.00 92.62 88 THR A N 1
ATOM 674 C CA . THR A 1 88 ? 15.296 -13.134 -23.853 1.00 92.62 88 THR A CA 1
ATOM 675 C C . THR A 1 88 ? 14.593 -12.944 -25.194 1.00 92.62 88 THR A C 1
ATOM 677 O O . THR A 1 88 ? 13.381 -12.726 -25.224 1.00 92.62 88 THR A O 1
ATOM 680 N N . TRP A 1 89 ? 15.328 -13.040 -26.299 1.00 94.69 89 TRP A N 1
ATOM 681 C CA . TRP A 1 89 ? 14.790 -12.903 -27.645 1.00 94.69 89 TRP A CA 1
ATOM 682 C C . TRP A 1 89 ? 15.550 -13.750 -28.659 1.00 94.69 89 TRP A C 1
ATOM 684 O O . TRP A 1 89 ? 16.680 -14.176 -28.422 1.00 94.69 89 TRP A O 1
ATOM 694 N N . GLU A 1 90 ? 14.940 -13.924 -29.825 1.00 94.81 90 GLU A N 1
ATOM 695 C CA . GLU A 1 90 ? 15.598 -14.402 -31.041 1.00 94.81 90 GLU A CA 1
ATOM 696 C C . GLU A 1 90 ? 15.589 -13.312 -32.118 1.00 94.81 90 GLU A C 1
ATOM 698 O O . GLU A 1 90 ? 14.651 -12.517 -32.195 1.00 94.81 90 GLU A O 1
ATOM 703 N N . LEU A 1 91 ? 16.651 -13.238 -32.925 1.00 95.12 91 LEU A N 1
ATOM 704 C CA . LEU A 1 91 ? 16.720 -12.300 -34.045 1.00 95.12 91 LEU A CA 1
ATOM 705 C C . LEU A 1 91 ? 16.037 -12.903 -35.270 1.00 95.12 91 LEU A C 1
ATOM 707 O O . LEU A 1 91 ? 16.392 -13.997 -35.702 1.00 95.12 91 LEU A O 1
ATOM 711 N N . ILE A 1 92 ? 15.090 -12.162 -35.843 1.00 95.06 92 ILE A N 1
ATOM 712 C CA . ILE A 1 92 ? 14.340 -12.567 -37.036 1.00 95.06 92 ILE A CA 1
ATOM 713 C C . ILE A 1 92 ? 14.309 -11.438 -38.075 1.00 95.06 92 ILE A C 1
ATOM 715 O O . ILE A 1 92 ? 14.413 -10.261 -37.704 1.00 95.06 92 ILE A O 1
ATOM 719 N N . PRO A 1 93 ? 14.158 -11.754 -39.374 1.00 93.56 93 PRO A N 1
ATOM 720 C CA . PRO A 1 93 ? 13.893 -10.735 -40.379 1.00 93.56 93 PRO A CA 1
ATOM 721 C C . PRO A 1 93 ? 12.540 -10.051 -40.101 1.00 93.56 93 PRO A C 1
ATOM 723 O O . PRO A 1 93 ? 11.588 -10.722 -39.694 1.00 93.56 93 PRO A O 1
ATOM 726 N N . PRO A 1 94 ? 12.433 -8.728 -40.307 1.00 90.62 94 PRO A N 1
ATOM 727 C CA . PRO A 1 94 ? 11.199 -7.995 -40.061 1.00 90.62 94 PRO A CA 1
ATOM 728 C C . PRO A 1 94 ? 10.125 -8.335 -41.101 1.00 90.62 94 PRO A C 1
ATOM 730 O O . PRO A 1 94 ? 10.423 -8.502 -42.285 1.00 90.62 94 PRO A O 1
ATOM 733 N N . HIS A 1 95 ? 8.865 -8.365 -40.670 1.00 88.25 95 HIS A N 1
ATOM 734 C CA . HIS A 1 95 ? 7.698 -8.514 -41.538 1.00 88.25 95 HIS A CA 1
ATOM 735 C C . HIS A 1 95 ? 6.811 -7.261 -41.482 1.00 88.25 95 HIS A C 1
ATOM 737 O O . HIS A 1 95 ? 6.659 -6.646 -40.429 1.00 88.25 95 HIS A O 1
ATOM 743 N N . GLN A 1 96 ? 6.185 -6.884 -42.603 1.00 79.94 96 GLN A N 1
ATOM 744 C CA . GLN A 1 96 ? 5.439 -5.615 -42.720 1.00 79.94 96 GLN A CA 1
ATOM 745 C C . GLN A 1 96 ? 4.208 -5.513 -41.803 1.00 79.94 96 GLN A C 1
ATOM 747 O O . GLN A 1 96 ? 3.713 -4.420 -41.555 1.00 79.94 96 GLN A O 1
ATOM 752 N N . THR A 1 97 ? 3.706 -6.641 -41.305 1.00 81.69 97 THR A N 1
ATOM 753 C CA . THR A 1 97 ? 2.502 -6.714 -40.463 1.00 81.69 97 THR A CA 1
ATOM 754 C C . THR A 1 97 ? 2.799 -6.677 -38.962 1.00 81.69 97 THR A C 1
ATOM 756 O O . THR A 1 97 ? 1.868 -6.736 -38.165 1.00 81.69 97 THR A O 1
ATOM 759 N N . GLN A 1 98 ? 4.071 -6.629 -38.558 1.00 85.81 98 GLN A N 1
ATOM 760 C CA . GLN A 1 98 ? 4.467 -6.685 -37.150 1.00 85.81 98 GLN A CA 1
ATOM 761 C C . GLN A 1 98 ? 4.476 -5.290 -36.526 1.00 85.81 98 GLN A C 1
ATOM 763 O O . GLN A 1 98 ? 5.067 -4.359 -37.075 1.00 85.81 98 GLN A O 1
ATOM 768 N N . ASN A 1 99 ? 3.889 -5.154 -35.335 1.00 89.69 99 ASN A N 1
ATOM 769 C CA . ASN A 1 99 ? 4.134 -3.981 -34.507 1.00 89.69 99 ASN A CA 1
ATOM 770 C C . ASN A 1 99 ? 5.494 -4.137 -33.813 1.00 89.69 99 ASN A C 1
ATOM 772 O O . ASN A 1 99 ? 5.693 -5.060 -33.025 1.00 89.69 99 ASN A O 1
ATOM 776 N N . VAL A 1 100 ? 6.445 -3.251 -34.118 1.00 92.62 100 VAL A N 1
ATOM 777 C CA . VAL A 1 100 ? 7.797 -3.306 -33.546 1.00 92.62 100 VAL A CA 1
ATOM 778 C C . VAL A 1 100 ? 7.941 -2.240 -32.467 1.00 92.62 100 VAL A C 1
ATOM 780 O O . VAL A 1 100 ? 7.970 -1.038 -32.729 1.00 92.62 100 VAL A O 1
ATOM 783 N N . VAL A 1 101 ? 8.058 -2.687 -31.221 1.00 94.25 101 VAL A N 1
ATOM 784 C CA . VAL A 1 101 ? 8.212 -1.823 -30.052 1.00 94.25 101 VAL A CA 1
ATOM 785 C C . VAL A 1 101 ? 9.648 -1.296 -29.991 1.00 94.25 101 VAL A C 1
ATOM 787 O O . VAL A 1 101 ? 10.626 -2.031 -30.122 1.00 94.25 101 VAL A O 1
ATOM 790 N N . GLY A 1 102 ? 9.821 0.004 -29.765 1.00 94.06 102 GLY A N 1
ATOM 791 C CA . GLY A 1 102 ? 11.159 0.555 -29.536 1.00 94.06 102 GLY A CA 1
ATOM 792 C C . GLY A 1 102 ? 11.711 0.183 -28.156 1.00 94.06 102 GLY A C 1
ATOM 793 O O . GLY A 1 102 ? 10.968 -0.165 -27.246 1.00 94.06 102 GLY A O 1
ATOM 794 N N . CYS A 1 103 ? 13.011 0.347 -27.938 1.00 94.75 103 CYS A N 1
ATOM 795 C CA . CYS A 1 103 ? 13.628 0.193 -26.619 1.00 94.75 103 CYS A CA 1
ATOM 796 C C . CYS A 1 103 ? 14.519 1.396 -26.281 1.00 94.75 103 CYS A C 1
ATOM 798 O O . CYS A 1 103 ? 14.752 2.282 -27.111 1.00 94.75 103 CYS A O 1
ATOM 800 N N . ARG A 1 104 ? 14.931 1.507 -25.017 1.00 94.19 104 ARG A N 1
ATOM 801 C CA . ARG A 1 104 ? 15.870 2.532 -24.549 1.00 94.19 104 ARG A CA 1
ATOM 802 C C . ARG A 1 104 ? 16.678 2.050 -23.353 1.00 94.19 104 ARG A C 1
ATOM 804 O O . ARG A 1 104 ? 16.217 1.216 -22.579 1.00 94.19 104 ARG A O 1
ATOM 811 N N . TRP A 1 105 ? 17.827 2.678 -23.150 1.00 93.75 105 TRP A N 1
ATOM 812 C CA . TRP A 1 105 ? 18.654 2.481 -21.968 1.00 93.75 105 TRP A CA 1
ATOM 813 C C . TRP A 1 105 ? 18.252 3.422 -20.832 1.00 93.75 105 TRP A C 1
ATOM 815 O O . TRP A 1 105 ? 17.984 4.604 -21.051 1.00 93.75 105 TRP A O 1
ATOM 825 N N . VAL A 1 106 ? 18.205 2.888 -19.613 1.00 92.12 106 VAL A N 1
ATOM 826 C CA . VAL A 1 106 ? 17.999 3.647 -18.376 1.00 92.12 106 VAL A CA 1
ATOM 827 C C . VAL A 1 106 ? 19.203 3.439 -17.469 1.00 92.12 106 VAL A C 1
ATOM 829 O O . VAL A 1 106 ? 19.577 2.303 -17.180 1.00 92.12 106 VAL A O 1
ATOM 832 N N . PHE A 1 107 ? 19.778 4.539 -16.991 1.00 91.50 107 PHE A N 1
ATOM 833 C CA . PHE A 1 107 ? 21.005 4.538 -16.202 1.00 91.50 107 PHE A CA 1
ATOM 834 C C . PHE A 1 107 ? 20.732 4.966 -14.764 1.00 91.50 107 PHE A C 1
ATOM 836 O O . PHE A 1 107 ? 19.950 5.883 -14.507 1.00 91.50 107 PHE A O 1
ATOM 843 N N . LYS A 1 108 ? 21.366 4.282 -13.811 1.00 90.38 108 LYS A N 1
ATOM 844 C CA . LYS A 1 108 ? 21.246 4.591 -12.388 1.00 90.38 108 LYS A CA 1
ATOM 845 C C . LYS A 1 108 ? 22.560 4.359 -11.661 1.00 90.38 108 LYS A C 1
ATOM 847 O O . LYS A 1 108 ? 23.146 3.286 -11.777 1.00 90.38 108 LYS A O 1
ATOM 852 N N . ILE A 1 109 ? 22.971 5.314 -10.836 1.00 88.62 109 ILE A N 1
ATOM 853 C CA . ILE A 1 109 ? 24.068 5.122 -9.887 1.00 88.62 109 ILE A CA 1
ATOM 854 C C . ILE A 1 109 ? 23.472 4.584 -8.585 1.00 88.62 109 ILE A C 1
ATOM 856 O O . ILE A 1 109 ? 22.598 5.198 -7.968 1.00 88.62 109 ILE A O 1
ATOM 860 N N . LYS A 1 110 ? 23.932 3.410 -8.155 1.00 85.44 110 LYS A N 1
ATOM 861 C CA . LYS A 1 110 ? 23.651 2.875 -6.820 1.00 85.44 110 LYS A CA 1
ATOM 862 C C . LYS A 1 110 ? 24.769 3.322 -5.890 1.00 85.44 110 LYS A C 1
ATOM 864 O O . LYS A 1 110 ? 25.936 3.202 -6.244 1.00 85.44 110 LYS A O 1
ATOM 869 N N . ARG A 1 111 ? 24.405 3.832 -4.715 1.00 82.56 111 ARG A N 1
ATOM 870 C CA . ARG A 1 111 ? 25.344 4.325 -3.703 1.00 82.56 111 ARG A CA 1
ATOM 871 C C . ARG A 1 111 ? 25.247 3.499 -2.426 1.00 82.56 111 ARG A C 1
ATOM 873 O O . ARG A 1 111 ? 24.166 3.004 -2.105 1.00 82.56 111 ARG A O 1
ATOM 880 N N . HIS A 1 112 ? 26.366 3.362 -1.731 1.00 76.31 112 HIS A N 1
ATOM 881 C CA . HIS A 1 112 ? 26.429 2.827 -0.377 1.00 76.31 112 HIS A CA 1
ATOM 882 C C . HIS A 1 112 ? 25.822 3.822 0.627 1.00 76.31 112 HIS A C 1
ATOM 884 O O . HIS A 1 112 ? 25.507 4.967 0.286 1.00 76.31 112 HIS A O 1
ATOM 890 N N . ALA A 1 113 ? 25.632 3.379 1.873 1.00 67.69 113 ALA A N 1
ATOM 891 C CA . ALA A 1 113 ? 25.082 4.217 2.941 1.00 67.69 113 ALA A CA 1
ATOM 892 C C . ALA A 1 113 ? 25.971 5.434 3.266 1.00 67.69 113 ALA A C 1
ATOM 894 O O . ALA A 1 113 ? 25.453 6.474 3.661 1.00 67.69 113 ALA A O 1
ATOM 895 N N . ASP A 1 114 ? 27.280 5.324 3.038 1.00 74.12 114 ASP A N 1
ATOM 896 C CA . ASP A 1 114 ? 28.271 6.398 3.191 1.00 74.12 114 ASP A CA 1
ATOM 897 C C . ASP A 1 114 ? 28.298 7.395 2.009 1.00 74.12 114 ASP A C 1
ATOM 899 O O . ASP A 1 114 ? 29.055 8.363 2.022 1.00 74.12 114 ASP A O 1
ATOM 903 N N . GLY A 1 115 ? 27.467 7.180 0.980 1.00 74.69 115 GLY A N 1
ATOM 904 C CA . GLY A 1 115 ? 27.372 8.030 -0.210 1.00 74.69 115 GLY A CA 1
ATOM 905 C C . GLY A 1 115 ? 28.335 7.674 -1.349 1.00 74.69 115 GLY A C 1
ATOM 906 O O . GLY A 1 115 ? 28.197 8.228 -2.450 1.00 74.69 115 GLY A O 1
ATOM 907 N N . THR A 1 116 ? 29.255 6.728 -1.140 1.00 84.56 116 THR A N 1
ATOM 908 C CA . THR A 1 116 ? 30.171 6.239 -2.183 1.00 84.56 116 THR A CA 1
ATOM 909 C C . THR A 1 116 ? 29.420 5.450 -3.260 1.00 84.56 116 THR A C 1
ATOM 911 O O . THR A 1 116 ? 28.307 4.967 -3.039 1.00 84.56 116 THR A O 1
ATOM 914 N N . ILE A 1 117 ? 29.976 5.360 -4.472 1.00 86.50 117 ILE A N 1
ATOM 915 C CA . ILE A 1 117 ? 29.342 4.623 -5.574 1.00 86.50 117 ILE A CA 1
ATOM 916 C C . ILE A 1 117 ? 29.511 3.123 -5.334 1.00 86.50 117 ILE A C 1
ATOM 918 O O . ILE A 1 117 ? 30.627 2.626 -5.282 1.00 86.50 117 ILE A O 1
ATOM 922 N N . ALA A 1 118 ? 28.388 2.415 -5.238 1.00 85.69 118 ALA A N 1
ATOM 923 C CA . ALA A 1 118 ? 28.347 0.963 -5.115 1.00 85.69 118 ALA A CA 1
ATOM 924 C C . ALA A 1 118 ? 28.386 0.265 -6.475 1.00 85.69 118 ALA A C 1
ATOM 926 O O . ALA A 1 118 ? 29.056 -0.748 -6.634 1.00 85.69 118 ALA A O 1
ATOM 927 N N . ARG A 1 119 ? 27.623 0.774 -7.453 1.00 88.56 119 ARG A N 1
ATOM 928 C CA . ARG A 1 119 ? 27.640 0.283 -8.840 1.00 88.56 119 ARG A CA 1
ATOM 929 C C . ARG A 1 119 ? 26.953 1.243 -9.802 1.00 88.56 119 ARG A C 1
ATOM 931 O O . ARG A 1 119 ? 25.960 1.887 -9.444 1.00 88.56 119 ARG A O 1
ATOM 938 N N . HIS A 1 120 ? 27.406 1.240 -11.048 1.00 89.75 120 HIS A N 1
ATOM 939 C CA . HIS A 1 120 ? 26.685 1.789 -12.194 1.00 89.75 120 HIS A CA 1
ATOM 940 C C . HIS A 1 120 ? 25.732 0.719 -12.730 1.00 89.75 120 HIS A C 1
ATOM 942 O O . HIS A 1 120 ? 26.133 -0.413 -12.967 1.00 89.75 120 HIS A O 1
ATOM 948 N N . LYS A 1 121 ? 24.446 1.046 -12.869 1.00 90.19 121 LYS A N 1
ATOM 949 C CA . LYS A 1 121 ? 23.421 0.120 -13.362 1.00 90.19 121 LYS A CA 1
ATOM 950 C C . LYS A 1 121 ? 22.831 0.657 -14.658 1.00 90.19 121 LYS A C 1
ATOM 952 O O . LYS A 1 121 ? 22.212 1.720 -14.642 1.00 90.19 121 LYS A O 1
ATOM 957 N N . ALA A 1 122 ? 22.985 -0.089 -15.745 1.00 92.81 122 ALA A N 1
ATOM 958 C CA . ALA A 1 122 ? 22.229 0.110 -16.974 1.00 92.81 122 ALA A CA 1
ATOM 959 C C . ALA A 1 122 ? 21.076 -0.901 -17.018 1.00 92.81 122 ALA A C 1
ATOM 961 O O . ALA A 1 122 ? 21.200 -2.006 -16.499 1.00 92.81 122 ALA A O 1
ATOM 962 N N . ARG A 1 123 ? 19.942 -0.505 -17.591 1.00 92.25 123 ARG A N 1
ATOM 963 C CA . ARG A 1 123 ? 18.806 -1.390 -17.866 1.00 92.25 123 ARG A CA 1
ATOM 964 C C . ARG A 1 123 ? 18.287 -1.136 -19.265 1.00 92.25 123 ARG A C 1
ATOM 966 O O . ARG A 1 123 ? 18.074 0.027 -19.623 1.00 92.25 123 ARG A O 1
ATOM 973 N N . LEU A 1 124 ? 18.035 -2.203 -20.011 1.00 94.19 124 LEU A N 1
ATOM 974 C CA . LEU A 1 124 ? 17.311 -2.108 -21.271 1.00 94.19 124 LEU A CA 1
ATOM 975 C C . LEU A 1 124 ? 15.810 -2.141 -20.976 1.00 94.19 124 LEU A C 1
ATOM 977 O O . LEU A 1 124 ? 15.319 -3.026 -20.279 1.00 94.19 124 LEU A O 1
ATOM 981 N N . VAL A 1 125 ? 15.080 -1.148 -21.477 1.00 94.62 125 VAL A N 1
ATOM 982 C CA . VAL A 1 125 ? 13.651 -0.976 -21.203 1.00 94.62 125 VAL A CA 1
ATOM 983 C C . VAL A 1 125 ? 12.897 -0.832 -22.518 1.00 94.62 125 VAL A C 1
ATOM 985 O O . VAL A 1 125 ? 13.188 0.064 -23.315 1.00 94.62 125 VAL A O 1
ATOM 988 N N . ALA A 1 126 ? 11.904 -1.688 -22.731 1.00 94.50 126 ALA A N 1
ATOM 989 C CA . ALA A 1 126 ? 10.980 -1.599 -23.849 1.00 94.50 126 ALA A CA 1
ATOM 990 C C . ALA A 1 126 ? 10.096 -0.354 -23.697 1.00 94.50 126 ALA A C 1
ATOM 992 O O . ALA A 1 126 ? 9.684 0.034 -22.601 1.00 94.50 126 ALA A O 1
ATOM 993 N N . LYS A 1 127 ? 9.779 0.299 -24.810 1.00 93.94 127 LYS A N 1
ATOM 994 C CA . LYS A 1 127 ? 8.879 1.452 -24.861 1.00 93.94 127 LYS A CA 1
ATOM 995 C C . LYS A 1 127 ? 7.431 0.965 -24.897 1.00 93.94 127 LYS A C 1
ATOM 997 O O . LYS A 1 127 ? 6.716 1.243 -25.847 1.00 93.94 127 LYS A O 1
ATOM 1002 N N . GLY A 1 128 ? 6.975 0.267 -23.855 1.00 89.31 128 GLY A N 1
ATOM 1003 C CA . GLY A 1 128 ? 5.653 -0.376 -23.854 1.00 89.31 128 GLY A CA 1
ATOM 1004 C C . GLY A 1 128 ? 4.458 0.568 -24.013 1.00 89.31 128 GLY A C 1
ATOM 1005 O O . GLY A 1 128 ? 3.355 0.117 -24.292 1.00 89.31 128 GLY A O 1
ATOM 1006 N N . TYR A 1 129 ? 4.642 1.890 -23.919 1.00 88.19 129 TYR A N 1
ATOM 1007 C CA . TYR A 1 129 ? 3.602 2.849 -24.306 1.00 88.19 129 TYR A CA 1
ATOM 1008 C C . TYR A 1 129 ? 3.239 2.784 -25.800 1.00 88.19 129 TYR A C 1
ATOM 1010 O O . TYR A 1 129 ? 2.164 3.251 -26.157 1.00 88.19 129 TYR A O 1
ATOM 1018 N N . SER A 1 130 ? 4.099 2.215 -26.657 1.00 90.81 130 SER A N 1
ATOM 1019 C CA . SER A 1 130 ? 3.792 1.945 -28.067 1.00 90.81 130 SER A CA 1
ATOM 1020 C C . SER A 1 130 ? 3.137 0.577 -28.301 1.00 90.81 130 SER A C 1
ATOM 1022 O O . SER A 1 130 ? 2.854 0.247 -29.449 1.00 90.81 130 SER A O 1
ATOM 1024 N N . GLN A 1 131 ? 2.908 -0.221 -27.247 1.00 91.00 131 GLN A N 1
ATOM 1025 C CA . GLN A 1 131 ? 2.161 -1.477 -27.356 1.00 91.00 131 GLN A CA 1
ATOM 1026 C C . GLN A 1 131 ? 0.659 -1.217 -27.492 1.00 91.00 131 GLN A C 1
ATOM 1028 O O . GLN A 1 131 ? 0.092 -0.399 -26.751 1.00 91.00 131 GLN A O 1
ATOM 1033 N N . GLN A 1 132 ? 0.030 -1.994 -28.366 1.00 89.44 132 GLN A N 1
ATOM 1034 C CA . GLN A 1 132 ? -1.388 -1.994 -28.689 1.00 89.44 132 GLN A CA 1
ATOM 1035 C C . GLN A 1 132 ? -2.092 -3.173 -28.009 1.00 89.44 132 GLN A C 1
ATOM 1037 O O . GLN A 1 132 ? -1.656 -4.322 -28.098 1.00 89.44 132 GLN A O 1
ATOM 1042 N N . GLU A 1 133 ? -3.188 -2.872 -27.317 1.00 91.69 133 GLU A N 1
ATOM 1043 C CA . GLU A 1 133 ? -4.061 -3.882 -26.715 1.00 91.69 133 GLU A CA 1
ATOM 1044 C C . GLU A 1 133 ? -4.743 -4.717 -27.803 1.00 91.69 133 GLU A C 1
ATOM 1046 O O . GLU A 1 133 ? -5.145 -4.182 -28.836 1.00 91.69 133 GLU A O 1
ATOM 1051 N N . GLY A 1 134 ? -4.856 -6.027 -27.585 1.00 88.50 134 GLY A N 1
ATOM 1052 C CA . GLY A 1 134 ? -5.410 -6.971 -28.559 1.00 88.50 134 GLY A CA 1
ATOM 1053 C C . GLY A 1 134 ? -4.424 -7.415 -29.645 1.00 88.50 134 GLY A C 1
ATOM 1054 O O . GLY A 1 134 ? -4.763 -8.283 -30.445 1.00 88.50 134 GLY A O 1
ATOM 1055 N N . VAL A 1 135 ? -3.216 -6.837 -29.670 1.00 86.75 135 VAL A N 1
ATOM 1056 C CA . VAL A 1 135 ? -2.131 -7.211 -30.590 1.00 86.75 135 VAL A CA 1
ATOM 1057 C C . VAL A 1 135 ? -0.901 -7.653 -29.801 1.00 86.75 135 VAL A C 1
ATOM 1059 O O . VAL A 1 135 ? -0.522 -8.816 -29.862 1.00 86.75 135 VAL A O 1
ATOM 1062 N N . ASP A 1 136 ? -0.304 -6.745 -29.019 1.00 87.31 136 ASP A N 1
ATOM 1063 C CA . ASP A 1 136 ? 0.953 -7.008 -28.296 1.00 87.31 136 ASP A CA 1
ATOM 1064 C C . ASP A 1 136 ? 0.735 -7.536 -26.872 1.00 87.31 136 ASP A C 1
ATOM 1066 O O . ASP A 1 136 ? 1.678 -7.978 -26.211 1.00 87.31 136 ASP A O 1
ATOM 1070 N N . TYR A 1 137 ? -0.478 -7.373 -26.349 1.00 89.50 137 TYR A N 1
ATOM 1071 C CA . TYR A 1 137 ? -0.903 -7.872 -25.047 1.00 89.50 137 TYR A CA 1
ATOM 1072 C C . TYR A 1 137 ? -2.429 -7.929 -24.987 1.00 89.50 137 TYR A C 1
ATOM 1074 O O . TYR A 1 137 ? -3.115 -7.100 -25.594 1.00 89.50 137 TYR A O 1
ATOM 1082 N N . PHE A 1 138 ? -2.950 -8.861 -24.195 1.00 88.44 138 PHE A N 1
ATOM 1083 C CA . PHE A 1 138 ? -4.383 -8.950 -23.899 1.00 88.44 138 PHE A CA 1
ATOM 1084 C C . PHE A 1 138 ? -4.678 -8.602 -22.444 1.00 88.44 138 PHE A C 1
ATOM 1086 O O . PHE A 1 138 ? -5.638 -7.895 -22.157 1.00 88.44 138 PHE A O 1
ATOM 1093 N N . GLU A 1 139 ? -3.818 -9.032 -21.519 1.00 86.75 139 GLU A N 1
ATOM 1094 C CA . GLU A 1 139 ? -4.029 -8.813 -20.093 1.00 86.75 139 GLU A CA 1
ATOM 1095 C C . GLU A 1 139 ? -2.750 -8.315 -19.406 1.00 86.75 139 GLU A C 1
ATOM 1097 O O . GLU A 1 139 ? -1.655 -8.830 -19.616 1.00 86.75 139 GLU A O 1
ATOM 1102 N N . THR A 1 140 ? -2.879 -7.298 -18.550 1.00 89.44 140 THR A N 1
ATOM 1103 C CA . THR A 1 140 ? -1.720 -6.638 -17.909 1.00 89.44 140 THR A CA 1
ATOM 1104 C C . THR A 1 140 ? -1.765 -6.667 -16.388 1.00 89.44 140 THR A C 1
ATOM 1106 O O . THR A 1 140 ? -0.827 -6.216 -15.732 1.00 89.44 140 THR A O 1
ATOM 1109 N N . TYR A 1 141 ? -2.876 -7.122 -15.807 1.00 89.69 141 TYR A N 1
ATOM 1110 C CA . TYR A 1 141 ? -3.059 -7.100 -14.363 1.00 89.69 141 TYR A CA 1
ATOM 1111 C C . TYR A 1 141 ? -2.072 -8.053 -13.683 1.00 89.69 141 TYR A C 1
ATOM 1113 O O . TYR A 1 141 ? -2.016 -9.234 -14.009 1.00 89.69 141 TYR A O 1
ATOM 1121 N N . SER A 1 142 ? -1.322 -7.523 -12.718 1.00 89.94 142 SER A N 1
ATOM 1122 C CA . SER A 1 142 ? -0.491 -8.291 -11.798 1.00 89.94 142 SER A CA 1
ATOM 1123 C C . SER A 1 142 ? -0.859 -7.879 -10.380 1.00 89.94 142 SER A C 1
ATOM 1125 O O . SER A 1 142 ? -0.871 -6.675 -10.092 1.00 89.94 142 SER A O 1
ATOM 1127 N N . PRO A 1 143 ? -1.141 -8.834 -9.484 1.00 91.44 143 PRO A N 1
ATOM 1128 C CA . PRO A 1 143 ? -1.446 -8.507 -8.106 1.00 91.44 143 PRO A CA 1
ATOM 1129 C C . PRO A 1 143 ? -0.192 -8.030 -7.362 1.00 91.44 143 PRO A C 1
ATOM 1131 O O . PRO A 1 143 ? 0.941 -8.354 -7.732 1.00 91.44 143 PRO A O 1
ATOM 1134 N N . VAL A 1 144 ? -0.413 -7.240 -6.311 1.00 91.00 144 VAL A N 1
ATOM 1135 C CA . VAL A 1 144 ? 0.616 -6.800 -5.363 1.00 91.00 144 VAL A CA 1
ATOM 1136 C C . VAL A 1 144 ? 0.080 -6.915 -3.943 1.00 91.00 144 VAL A C 1
ATOM 1138 O O . VAL A 1 144 ? -1.074 -6.564 -3.684 1.00 91.00 144 VAL A O 1
ATOM 1141 N N . ILE A 1 145 ? 0.940 -7.354 -3.023 1.00 94.75 145 ILE A N 1
ATOM 1142 C CA . ILE A 1 145 ? 0.571 -7.531 -1.619 1.00 94.75 145 ILE A CA 1
ATOM 1143 C C . ILE A 1 145 ? 0.070 -6.216 -1.006 1.00 94.75 145 ILE A C 1
ATOM 1145 O O . ILE A 1 145 ? 0.675 -5.146 -1.163 1.00 94.75 145 ILE A O 1
ATOM 1149 N N . LYS A 1 146 ? -1.049 -6.282 -0.277 1.00 94.00 146 LYS A N 1
ATOM 1150 C CA . LYS A 1 146 ? -1.628 -5.104 0.377 1.00 94.00 146 LYS A CA 1
ATOM 1151 C C . LYS A 1 146 ? -0.824 -4.711 1.628 1.00 94.00 146 LYS A C 1
ATOM 1153 O O . LYS A 1 146 ? -0.403 -5.579 2.396 1.00 94.00 146 LYS A O 1
ATOM 1158 N N . PRO A 1 147 ? -0.714 -3.404 1.948 1.00 94.06 147 PRO A N 1
ATOM 1159 C CA . PRO A 1 147 ? -0.099 -2.944 3.198 1.00 94.06 147 PRO A CA 1
ATOM 1160 C C . PRO A 1 147 ? -0.728 -3.538 4.466 1.00 94.06 147 PRO A C 1
ATOM 1162 O O . PRO A 1 147 ? -0.021 -3.797 5.439 1.00 94.06 147 PRO A O 1
ATOM 1165 N N . ALA A 1 148 ? -2.046 -3.769 4.460 1.00 95.81 148 ALA A N 1
ATOM 1166 C CA . ALA A 1 148 ? -2.739 -4.400 5.581 1.00 95.81 148 ALA A CA 1
ATOM 1167 C C . ALA A 1 148 ? -2.303 -5.860 5.780 1.00 95.81 148 ALA A C 1
ATOM 1169 O O . ALA A 1 148 ? -2.020 -6.250 6.911 1.00 95.81 148 ALA A O 1
ATOM 1170 N N . SER A 1 149 ? -2.145 -6.621 4.690 1.00 96.62 149 SER A N 1
ATOM 1171 C CA . SER A 1 149 ? -1.628 -7.995 4.709 1.00 96.62 149 SER A CA 1
ATOM 1172 C C . SER A 1 149 ? -0.204 -8.042 5.263 1.00 96.62 149 SER A C 1
ATOM 1174 O O . SER A 1 149 ? 0.075 -8.837 6.155 1.00 96.62 149 SER A O 1
ATOM 1176 N N . ILE A 1 150 ? 0.676 -7.125 4.831 1.00 96.00 150 ILE A N 1
ATOM 1177 C CA . ILE A 1 150 ? 2.041 -7.013 5.372 1.00 96.00 150 ILE A CA 1
ATOM 1178 C C . ILE A 1 150 ? 1.999 -6.807 6.892 1.00 96.00 150 ILE A C 1
ATOM 1180 O O . ILE A 1 150 ? 2.590 -7.585 7.635 1.00 96.00 150 ILE A O 1
ATOM 1184 N N . ARG A 1 151 ? 1.274 -5.792 7.383 1.00 96.62 151 ARG A N 1
ATOM 1185 C CA . ARG A 1 151 ? 1.213 -5.490 8.826 1.00 96.62 151 ARG A CA 1
ATOM 1186 C C . ARG A 1 151 ? 0.585 -6.618 9.641 1.00 96.62 151 ARG A C 1
ATOM 1188 O O . ARG A 1 151 ? 1.052 -6.895 10.743 1.00 96.62 151 ARG A O 1
ATOM 1195 N N . MET A 1 152 ? -0.435 -7.283 9.102 1.00 96.25 152 MET A N 1
ATOM 1196 C CA . MET A 1 152 ? -1.049 -8.454 9.723 1.00 96.25 152 MET A CA 1
ATOM 1197 C C . MET A 1 152 ? -0.038 -9.597 9.864 1.00 96.25 152 MET A C 1
ATOM 1199 O O . MET A 1 152 ? 0.126 -10.124 10.962 1.00 96.25 152 MET A O 1
ATOM 1203 N N . ILE A 1 153 ? 0.692 -9.941 8.801 1.00 96.56 153 ILE A N 1
ATOM 1204 C CA . ILE A 1 153 ? 1.686 -11.020 8.847 1.00 96.56 153 ILE A CA 1
ATOM 1205 C C . ILE A 1 153 ? 2.857 -10.658 9.762 1.00 96.56 153 ILE A C 1
ATOM 1207 O O . ILE A 1 153 ? 3.288 -11.497 10.548 1.00 96.56 153 ILE A O 1
ATOM 1211 N N . LEU A 1 154 ? 3.324 -9.406 9.748 1.00 96.06 154 LEU A N 1
ATOM 1212 C CA . LEU A 1 154 ? 4.326 -8.939 10.709 1.00 96.06 154 LEU A CA 1
ATOM 1213 C C . LEU A 1 154 ? 3.820 -9.071 12.153 1.00 96.06 154 LEU A C 1
ATOM 1215 O O . LEU A 1 154 ? 4.561 -9.529 13.018 1.00 96.06 154 LEU A O 1
ATOM 1219 N N . SER A 1 155 ? 2.555 -8.732 12.419 1.00 96.25 155 SER A N 1
ATOM 1220 C CA . SER A 1 155 ? 1.928 -8.915 13.736 1.00 96.25 155 SER A CA 1
ATOM 1221 C C . SER A 1 155 ? 1.919 -10.386 14.165 1.00 96.25 155 SER A C 1
ATOM 1223 O O . SER A 1 155 ? 2.250 -10.697 15.311 1.00 96.25 155 SER A O 1
ATOM 1225 N N . VAL A 1 156 ? 1.601 -11.302 13.247 1.00 95.25 156 VAL A N 1
ATOM 1226 C CA . VAL A 1 156 ? 1.634 -12.754 13.492 1.00 95.25 156 VAL A CA 1
ATOM 1227 C C . VAL A 1 156 ? 3.053 -13.232 13.764 1.00 95.25 156 VAL A C 1
ATOM 1229 O O . VAL A 1 156 ? 3.280 -13.908 14.767 1.00 95.25 156 VAL A O 1
ATOM 1232 N N . ALA A 1 157 ? 4.006 -12.841 12.920 1.00 95.12 157 ALA A N 1
ATOM 1233 C CA . ALA A 1 157 ? 5.390 -13.265 13.026 1.00 95.12 157 ALA A CA 1
ATOM 1234 C C . ALA A 1 157 ? 6.026 -12.810 14.348 1.00 95.12 157 ALA A C 1
ATOM 1236 O O . ALA A 1 157 ? 6.638 -13.621 15.037 1.00 95.12 157 ALA A O 1
ATOM 1237 N N . VAL A 1 158 ? 5.812 -11.557 14.774 1.00 95.38 158 VAL A N 1
ATOM 1238 C CA . VAL A 1 158 ? 6.285 -11.088 16.091 1.00 95.38 158 VAL A CA 1
ATOM 1239 C C . VAL A 1 158 ? 5.615 -11.856 17.226 1.00 95.38 158 VAL A C 1
ATOM 1241 O O . VAL A 1 158 ? 6.285 -12.274 18.167 1.00 95.38 158 VAL A O 1
ATOM 1244 N N . SER A 1 159 ? 4.294 -12.030 17.160 1.00 95.00 159 SER A N 1
ATOM 1245 C CA . SER A 1 159 ? 3.522 -12.632 18.253 1.00 95.00 159 SER A CA 1
ATOM 1246 C C . SER A 1 159 ? 3.844 -14.114 18.453 1.00 95.00 159 SER A C 1
ATOM 1248 O O . SER A 1 159 ? 3.850 -14.591 19.584 1.00 95.00 159 SER A O 1
ATOM 1250 N N . LYS A 1 160 ? 4.159 -14.833 17.370 1.00 92.94 160 LYS A N 1
ATOM 1251 C CA . LYS A 1 160 ? 4.561 -16.245 17.404 1.00 92.94 160 LYS A CA 1
ATOM 1252 C C . LYS A 1 160 ? 6.084 -16.459 17.434 1.00 92.94 160 LYS A C 1
ATOM 1254 O O . LYS A 1 160 ? 6.521 -17.605 17.454 1.00 92.94 160 LYS A O 1
ATOM 1259 N N . GLY A 1 161 ? 6.892 -15.395 17.425 1.00 92.69 161 GLY A N 1
ATOM 1260 C CA . GLY A 1 161 ? 8.358 -15.489 17.447 1.00 92.69 161 GLY A CA 1
ATOM 1261 C C . GLY A 1 161 ? 8.978 -16.077 16.173 1.00 92.69 161 GLY A C 1
ATOM 1262 O O . GLY A 1 161 ? 10.018 -16.723 16.240 1.00 92.69 161 GLY A O 1
ATOM 1263 N N . TRP A 1 162 ? 8.339 -15.886 15.022 1.00 94.31 162 TRP A N 1
ATOM 1264 C CA . TRP A 1 162 ? 8.775 -16.437 13.741 1.00 94.31 162 TRP A CA 1
ATOM 1265 C C . TRP A 1 162 ? 9.953 -15.671 13.137 1.00 94.31 162 TRP A C 1
ATOM 1267 O O . TRP A 1 162 ? 10.112 -14.464 13.347 1.00 94.31 162 TRP A O 1
ATOM 1277 N N . VAL A 1 163 ? 10.756 -16.370 12.331 1.00 92.25 163 VAL A N 1
ATOM 1278 C CA . VAL A 1 163 ? 11.813 -15.733 11.538 1.00 92.25 163 VAL A CA 1
ATOM 1279 C C . VAL A 1 163 ? 11.195 -15.019 10.337 1.00 92.25 163 VAL A C 1
ATOM 1281 O O . VAL A 1 163 ? 10.176 -15.459 9.802 1.00 92.25 163 VAL A O 1
ATOM 1284 N N . ILE A 1 164 ? 11.806 -13.915 9.908 1.00 94.00 164 ILE A N 1
ATOM 1285 C CA . ILE A 1 164 ? 11.417 -13.187 8.698 1.00 94.00 164 ILE A CA 1
ATOM 1286 C C . ILE A 1 164 ? 12.664 -12.972 7.851 1.00 94.00 164 ILE A C 1
ATOM 1288 O O . ILE A 1 164 ? 13.634 -12.384 8.336 1.00 94.00 164 ILE A O 1
ATOM 1292 N N . HIS A 1 165 ? 12.610 -13.437 6.607 1.00 93.12 165 HIS A N 1
ATOM 1293 C CA . HIS A 1 165 ? 13.633 -13.239 5.590 1.00 93.12 165 HIS A CA 1
ATOM 1294 C C . HIS A 1 165 ? 13.101 -12.368 4.462 1.00 93.12 165 HIS A C 1
ATOM 1296 O O . HIS A 1 165 ? 11.947 -12.491 4.048 1.00 93.12 165 HIS A O 1
ATOM 1302 N N . GLN A 1 166 ? 13.963 -11.498 3.962 1.00 94.25 166 GLN A N 1
ATOM 1303 C CA . GLN A 1 166 ? 13.713 -10.698 2.780 1.00 94.25 166 GLN A CA 1
ATOM 1304 C C . GLN A 1 166 ? 14.564 -11.220 1.627 1.00 94.25 166 GLN A C 1
ATOM 1306 O O . GLN A 1 166 ? 15.775 -11.380 1.757 1.00 94.25 166 GLN A O 1
ATOM 1311 N N . LEU A 1 167 ? 13.928 -11.427 0.483 1.00 93.75 167 LEU A N 1
ATOM 1312 C CA . LEU A 1 167 ? 14.553 -11.873 -0.751 1.00 93.75 167 LEU A CA 1
ATOM 1313 C C . LEU A 1 167 ? 14.323 -10.826 -1.845 1.00 93.75 167 LEU A C 1
ATOM 1315 O O . LEU A 1 167 ? 13.263 -10.205 -1.904 1.00 93.75 167 LEU A O 1
ATOM 1319 N N . ASP A 1 168 ? 15.309 -10.661 -2.720 1.00 92.50 168 ASP A N 1
ATOM 1320 C CA . ASP A 1 168 ? 15.239 -9.824 -3.925 1.00 92.50 168 ASP A CA 1
ATOM 1321 C C . ASP A 1 168 ? 15.535 -10.697 -5.147 1.00 92.50 168 ASP A C 1
ATOM 1323 O O . ASP A 1 168 ? 16.577 -11.358 -5.210 1.00 92.50 168 ASP A O 1
ATOM 1327 N N . VAL A 1 169 ? 14.615 -10.737 -6.111 1.00 90.38 169 VAL A N 1
ATOM 1328 C CA . VAL A 1 169 ? 14.802 -11.505 -7.347 1.00 90.38 169 VAL A CA 1
ATOM 1329 C C . VAL A 1 169 ? 15.511 -10.636 -8.382 1.00 90.38 169 VAL A C 1
ATOM 1331 O O . VAL A 1 169 ? 14.990 -9.626 -8.860 1.00 90.38 169 VAL A O 1
ATOM 1334 N N . ASN A 1 170 ? 16.711 -11.047 -8.787 1.00 87.19 170 ASN A N 1
ATOM 1335 C CA . ASN A 1 170 ? 17.461 -10.332 -9.807 1.00 87.19 170 ASN A CA 1
ATOM 1336 C C . ASN A 1 170 ? 16.771 -10.470 -11.163 1.00 87.19 170 ASN A C 1
ATOM 1338 O O . ASN A 1 170 ? 16.584 -11.573 -11.665 1.00 87.19 170 ASN A O 1
ATOM 1342 N N . ASN A 1 171 ? 16.484 -9.329 -11.794 1.00 85.56 171 ASN A N 1
ATOM 1343 C CA . ASN A 1 171 ? 15.896 -9.266 -13.132 1.00 85.56 171 ASN A CA 1
ATOM 1344 C C . ASN A 1 171 ? 14.611 -10.101 -13.249 1.00 85.56 171 ASN A C 1
ATOM 1346 O O . ASN A 1 171 ? 14.437 -10.819 -14.231 1.00 85.56 171 ASN A O 1
ATOM 1350 N N . ALA A 1 172 ? 13.718 -9.997 -12.260 1.00 87.38 172 ALA A N 1
ATOM 1351 C CA . ALA A 1 172 ? 12.591 -10.914 -12.108 1.00 87.38 172 ALA A CA 1
ATOM 1352 C C . ALA A 1 172 ? 11.729 -11.057 -13.375 1.00 87.38 172 ALA A C 1
ATOM 1354 O O . ALA A 1 172 ? 11.359 -12.164 -13.754 1.00 87.38 172 ALA A O 1
ATOM 1355 N N . PHE A 1 173 ? 11.503 -9.963 -14.112 1.00 90.88 173 PHE A N 1
ATOM 1356 C CA . PHE A 1 173 ? 10.740 -10.006 -15.365 1.00 90.88 173 PHE A CA 1
ATOM 1357 C C . PHE A 1 173 ? 11.348 -10.917 -16.436 1.00 90.88 173 PHE A C 1
ATOM 1359 O O . PHE A 1 173 ? 10.591 -11.536 -17.175 1.00 90.88 173 PHE A O 1
ATOM 1366 N N . LEU A 1 174 ? 12.674 -11.093 -16.477 1.00 89.19 174 LEU A N 1
ATOM 1367 C CA . LEU A 1 174 ? 13.319 -11.994 -17.442 1.00 89.19 174 LEU A CA 1
ATOM 1368 C C . LEU A 1 174 ? 12.995 -13.470 -17.185 1.00 89.19 174 LEU A C 1
ATOM 1370 O O . LEU A 1 174 ? 13.144 -14.296 -18.081 1.00 89.19 174 LEU A O 1
ATOM 1374 N N . HIS A 1 175 ? 12.546 -13.818 -15.978 1.00 87.81 175 HIS A N 1
ATOM 1375 C CA . HIS A 1 175 ? 12.083 -15.168 -15.671 1.00 87.81 175 HIS A CA 1
ATOM 1376 C C . HIS A 1 175 ? 10.650 -15.423 -16.170 1.00 87.81 175 HIS A C 1
ATOM 1378 O O . HIS A 1 175 ? 10.272 -16.582 -16.356 1.00 87.81 175 HIS A O 1
ATOM 1384 N N . GLY A 1 176 ? 9.863 -14.371 -16.424 1.00 89.56 176 GLY A N 1
ATOM 1385 C CA . GLY A 1 176 ? 8.522 -14.473 -17.001 1.00 89.56 176 GLY A CA 1
ATOM 1386 C C . GLY A 1 176 ? 8.571 -14.837 -18.486 1.00 89.56 176 GLY A C 1
ATOM 1387 O O . GLY A 1 176 ? 9.353 -14.264 -19.246 1.00 89.56 176 GLY A O 1
ATOM 1388 N N . HIS A 1 177 ? 7.741 -15.791 -18.908 1.00 90.56 177 HIS A N 1
ATOM 1389 C CA . HIS A 1 177 ? 7.565 -16.114 -20.326 1.00 90.56 177 HIS A CA 1
ATOM 1390 C C . HIS A 1 177 ? 6.458 -15.237 -20.911 1.00 90.56 177 HIS A C 1
ATOM 1392 O O . HIS A 1 177 ? 5.463 -14.981 -20.238 1.00 90.56 177 HIS A O 1
ATOM 1398 N N . LEU A 1 178 ? 6.632 -14.778 -22.149 1.00 90.56 178 LEU A N 1
ATOM 1399 C CA . LEU A 1 178 ? 5.556 -14.111 -22.878 1.00 90.56 178 LEU A CA 1
ATOM 1400 C C . LEU A 1 178 ? 4.726 -15.157 -23.620 1.00 90.56 178 LEU A C 1
ATOM 1402 O O . LEU A 1 178 ? 5.283 -16.052 -24.256 1.00 90.56 178 LEU A O 1
ATOM 1406 N N . HIS A 1 179 ? 3.404 -15.037 -23.528 1.00 86.56 179 HIS A N 1
ATOM 1407 C CA . HIS A 1 179 ? 2.480 -15.837 -24.328 1.00 86.56 179 HIS A CA 1
ATOM 1408 C C . HIS A 1 179 ? 2.176 -15.155 -25.664 1.00 86.56 179 HIS A C 1
ATOM 1410 O O . HIS A 1 179 ? 1.950 -15.832 -26.664 1.00 86.56 179 HIS A O 1
ATOM 1416 N N . GLU A 1 180 ? 2.198 -13.823 -25.687 1.00 88.94 180 GLU A N 1
ATOM 1417 C CA . GLU A 1 180 ? 2.004 -13.020 -26.887 1.00 88.94 180 GLU A CA 1
ATOM 1418 C C . GLU A 1 180 ? 3.295 -12.847 -27.689 1.00 88.94 180 GLU A C 1
ATOM 1420 O O . GLU A 1 180 ? 4.405 -12.818 -27.149 1.00 88.94 180 GLU A O 1
ATOM 1425 N N . GLU A 1 181 ? 3.146 -12.659 -29.000 1.00 91.19 181 GLU A N 1
ATOM 1426 C CA . GLU A 1 181 ? 4.265 -12.315 -29.867 1.00 91.19 181 GLU A CA 1
ATOM 1427 C C . GLU A 1 181 ? 4.561 -10.817 -29.779 1.00 91.19 181 GLU A C 1
ATOM 1429 O O . GLU A 1 181 ? 3.866 -9.991 -30.364 1.00 91.19 181 GLU A O 1
ATOM 1434 N N . VAL A 1 182 ? 5.627 -10.466 -29.059 1.00 93.25 182 VAL A N 1
ATOM 1435 C CA . VAL A 1 182 ? 6.108 -9.084 -28.977 1.00 93.25 182 VAL A CA 1
ATOM 1436 C C . VAL A 1 182 ? 7.408 -8.947 -29.752 1.00 93.25 182 VAL A C 1
ATOM 1438 O O . VAL A 1 182 ? 8.392 -9.640 -29.479 1.00 93.25 182 VAL A O 1
ATOM 1441 N N . PHE A 1 183 ? 7.433 -8.004 -30.690 1.00 94.69 183 PHE A N 1
ATOM 1442 C CA . PHE A 1 183 ? 8.626 -7.667 -31.457 1.00 94.69 183 PHE A CA 1
ATOM 1443 C C . PHE A 1 183 ? 9.228 -6.360 -30.955 1.00 94.69 183 PHE A C 1
ATOM 1445 O O . PHE A 1 183 ? 8.518 -5.406 -30.640 1.00 94.69 183 PHE A O 1
ATOM 1452 N N . MET A 1 184 ? 10.552 -6.304 -30.882 1.00 95.69 184 MET A N 1
ATOM 1453 C CA . MET A 1 184 ? 11.289 -5.154 -30.381 1.00 95.69 184 MET A CA 1
ATOM 1454 C C . MET A 1 184 ? 12.453 -4.813 -31.311 1.00 95.69 184 MET A C 1
ATOM 1456 O O . MET A 1 184 ? 13.112 -5.700 -31.852 1.00 95.69 184 MET A O 1
ATOM 1460 N N . HIS A 1 185 ? 12.747 -3.526 -31.478 1.00 95.31 185 HIS A N 1
ATOM 1461 C CA . HIS A 1 185 ? 13.993 -3.112 -32.121 1.00 95.31 185 HIS A CA 1
ATOM 1462 C C . HIS A 1 185 ? 15.212 -3.589 -31.326 1.00 95.31 185 HIS A C 1
ATOM 1464 O O . HIS A 1 185 ? 15.171 -3.677 -30.093 1.00 95.31 185 HIS A O 1
ATOM 1470 N N . GLN A 1 186 ? 16.311 -3.844 -32.039 1.00 95.75 186 GLN A N 1
ATOM 1471 C CA . GLN A 1 186 ? 17.579 -4.200 -31.412 1.00 95.75 186 GLN A CA 1
ATOM 1472 C C . GLN A 1 186 ? 18.029 -3.115 -30.416 1.00 95.75 186 GLN A C 1
ATOM 1474 O O . GLN A 1 186 ? 17.709 -1.934 -30.602 1.00 95.75 186 GLN A O 1
ATOM 1479 N N . PRO A 1 187 ? 18.746 -3.493 -29.342 1.00 94.56 187 PRO A N 1
ATOM 1480 C CA . PRO A 1 187 ? 19.237 -2.538 -28.360 1.00 94.56 187 PRO A CA 1
ATOM 1481 C C . PRO A 1 187 ? 20.131 -1.487 -29.035 1.00 94.56 187 PRO A C 1
ATOM 1483 O O . PRO A 1 187 ? 21.117 -1.856 -29.674 1.00 94.56 187 PRO A O 1
ATOM 1486 N N . PRO A 1 188 ? 19.833 -0.184 -28.887 1.00 92.44 188 PRO A N 1
ATOM 1487 C CA . PRO A 1 188 ? 20.555 0.843 -29.620 1.00 92.44 188 PRO A CA 1
ATOM 1488 C C . PRO A 1 188 ? 22.020 0.900 -29.175 1.00 92.44 188 PRO A C 1
ATOM 1490 O O . PRO A 1 188 ? 22.300 0.906 -27.967 1.00 92.44 188 PRO A O 1
ATOM 1493 N N . GLY A 1 189 ? 22.931 0.955 -30.149 1.00 90.25 189 GLY A N 1
ATOM 1494 C CA . GLY A 1 189 ? 24.385 0.918 -29.952 1.00 90.25 189 GLY A CA 1
ATOM 1495 C C . GLY A 1 189 ? 24.974 -0.487 -29.772 1.00 90.25 189 GLY A C 1
ATOM 1496 O O . GLY A 1 189 ? 26.169 -0.610 -29.504 1.00 90.25 189 GLY A O 1
ATOM 1497 N N . PHE A 1 190 ? 24.146 -1.529 -29.872 1.00 91.06 190 PHE A N 1
ATOM 1498 C CA . PHE A 1 190 ? 24.520 -2.940 -29.751 1.00 91.06 190 PHE A CA 1
ATOM 1499 C C . PHE A 1 190 ? 23.810 -3.796 -30.815 1.00 91.06 190 PHE A C 1
ATOM 1501 O O . PHE A 1 190 ? 23.456 -4.947 -30.565 1.00 91.06 190 PHE A O 1
ATOM 1508 N N . GLU A 1 191 ? 23.577 -3.221 -31.994 1.00 93.81 191 GLU A N 1
ATOM 1509 C CA . GLU A 1 191 ? 22.986 -3.904 -33.139 1.00 93.81 191 GLU A CA 1
ATOM 1510 C C . GLU A 1 191 ? 23.928 -4.989 -33.689 1.00 93.81 191 GLU A C 1
ATOM 1512 O O . GLU A 1 191 ? 25.151 -4.821 -33.743 1.00 93.81 191 GLU A O 1
ATOM 1517 N N . ASP A 1 192 ? 23.358 -6.113 -34.122 1.00 91.69 192 ASP A N 1
ATOM 1518 C CA . ASP A 1 192 ? 24.112 -7.192 -34.750 1.00 91.69 192 ASP A CA 1
ATOM 1519 C C . ASP A 1 192 ? 24.655 -6.737 -36.115 1.00 91.69 192 ASP A C 1
ATOM 1521 O O . ASP A 1 192 ? 23.906 -6.356 -37.015 1.00 91.69 192 ASP A O 1
ATOM 1525 N N . GLN A 1 193 ? 25.978 -6.798 -36.283 1.00 92.62 193 GLN A N 1
ATOM 1526 C CA . GLN A 1 193 ? 26.648 -6.350 -37.508 1.00 92.62 193 GLN A CA 1
ATOM 1527 C C . GLN A 1 193 ? 26.345 -7.234 -38.724 1.00 92.62 193 GLN A C 1
ATOM 1529 O O . GLN A 1 193 ? 26.400 -6.755 -39.855 1.00 92.62 193 GLN A O 1
ATOM 1534 N N . ARG A 1 194 ? 26.049 -8.523 -38.515 1.00 93.75 194 ARG A N 1
ATOM 1535 C CA . ARG A 1 194 ? 25.680 -9.459 -39.587 1.00 93.75 194 ARG A CA 1
ATOM 1536 C C . ARG A 1 194 ? 24.214 -9.289 -39.971 1.00 93.75 194 ARG A C 1
ATOM 1538 O O . ARG A 1 194 ? 23.868 -9.462 -41.136 1.00 93.75 194 ARG A O 1
ATOM 1545 N N . TYR A 1 195 ? 23.374 -8.914 -39.007 1.00 93.12 195 TYR A N 1
ATOM 1546 C CA . TYR A 1 195 ? 21.929 -8.780 -39.173 1.00 93.12 195 TYR A CA 1
ATOM 1547 C C . TYR A 1 195 ? 21.403 -7.400 -38.729 1.00 93.12 195 TYR A C 1
ATOM 1549 O O . TYR A 1 195 ? 20.527 -7.318 -37.863 1.00 93.12 195 TYR A O 1
ATOM 1557 N N . PRO A 1 196 ? 21.855 -6.294 -39.352 1.00 91.62 196 PRO A N 1
ATOM 1558 C CA . PRO A 1 196 ? 21.556 -4.938 -38.874 1.00 91.62 196 PRO A CA 1
ATOM 1559 C C . PRO A 1 196 ? 20.066 -4.577 -38.948 1.00 91.62 196 PRO A C 1
ATOM 1561 O O . PRO A 1 196 ? 19.570 -3.800 -38.140 1.00 91.62 196 PRO A O 1
ATOM 1564 N N . ASN A 1 197 ? 19.334 -5.172 -39.894 1.00 91.69 197 ASN A N 1
ATOM 1565 C CA . ASN A 1 197 ? 17.908 -4.908 -40.103 1.00 91.69 197 ASN A CA 1
ATOM 1566 C C . ASN A 1 197 ? 16.987 -5.910 -39.390 1.00 91.69 197 ASN A C 1
ATOM 1568 O O . ASN A 1 197 ? 15.772 -5.821 -39.541 1.00 91.69 197 ASN A O 1
ATOM 1572 N N . HIS A 1 198 ? 17.535 -6.896 -38.669 1.00 94.81 198 HIS A N 1
ATOM 1573 C CA . HIS A 1 198 ? 16.710 -7.856 -37.931 1.00 94.81 198 HIS A CA 1
ATOM 1574 C C . HIS A 1 198 ? 16.083 -7.210 -36.695 1.00 94.81 198 HIS A C 1
ATOM 1576 O O . HIS A 1 198 ? 16.548 -6.184 -36.192 1.00 94.81 198 HIS A O 1
ATOM 1582 N N . ILE A 1 199 ? 15.018 -7.831 -36.203 1.00 95.06 199 ILE A N 1
ATOM 1583 C CA . ILE A 1 199 ? 14.302 -7.418 -34.997 1.00 95.06 199 ILE A CA 1
ATOM 1584 C C . ILE A 1 199 ? 14.329 -8.539 -33.960 1.00 95.06 199 ILE A C 1
ATOM 1586 O O . ILE A 1 199 ? 14.484 -9.714 -34.292 1.00 95.06 199 ILE A O 1
ATOM 1590 N N . CYS A 1 200 ? 14.177 -8.171 -32.694 1.00 95.56 200 CYS A N 1
ATOM 1591 C CA . CYS A 1 200 ? 14.117 -9.096 -31.574 1.00 95.56 200 CYS A CA 1
ATOM 1592 C C . CYS A 1 200 ? 12.677 -9.595 -31.400 1.00 95.56 200 CYS A C 1
ATOM 1594 O O . CYS A 1 200 ? 11.809 -8.821 -31.000 1.00 95.56 200 CYS A O 1
ATOM 1596 N N . LYS A 1 201 ? 12.417 -10.883 -31.635 1.00 95.19 201 LYS A N 1
ATOM 1597 C CA . LYS A 1 201 ? 11.187 -11.542 -31.177 1.00 95.19 201 LYS A CA 1
ATOM 1598 C C . LYS A 1 201 ? 11.370 -11.953 -29.719 1.00 95.19 201 LYS A C 1
ATOM 1600 O O . LYS A 1 201 ? 12.197 -12.817 -29.422 1.00 95.19 201 LYS A O 1
ATOM 1605 N N . LEU A 1 202 ? 10.652 -11.303 -28.808 1.00 94.94 202 LEU A N 1
ATOM 1606 C CA . LEU A 1 202 ? 10.802 -11.519 -27.370 1.00 94.94 202 LEU A CA 1
ATOM 1607 C C . LEU A 1 202 ? 10.191 -12.867 -26.957 1.00 94.94 202 LEU A C 1
ATOM 1609 O O . LEU A 1 202 ? 9.031 -13.143 -27.242 1.00 94.94 202 LEU A O 1
ATOM 1613 N N . LYS A 1 203 ? 10.975 -13.687 -26.252 1.00 93.44 203 LYS A N 1
ATOM 1614 C CA . LYS A 1 203 ? 10.541 -14.935 -25.595 1.00 93.44 203 LYS A CA 1
ATOM 1615 C C . LYS A 1 203 ? 10.279 -14.731 -24.103 1.00 93.44 203 LYS A C 1
ATOM 1617 O O . LYS A 1 203 ? 9.470 -15.432 -23.495 1.00 93.44 203 LYS A O 1
ATOM 1622 N N . ARG A 1 204 ? 10.989 -13.774 -23.502 1.00 92.62 204 ARG A N 1
ATOM 1623 C CA . ARG A 1 204 ? 10.881 -13.403 -22.089 1.00 92.62 204 ARG A CA 1
ATOM 1624 C C . ARG A 1 204 ? 10.307 -12.008 -21.939 1.00 92.62 204 ARG A C 1
ATOM 1626 O O . ARG A 1 204 ? 10.513 -11.143 -22.791 1.00 92.62 204 ARG A O 1
ATOM 1633 N N . ALA A 1 205 ? 9.632 -11.782 -20.820 1.00 93.12 205 ALA A N 1
ATOM 1634 C CA . ALA A 1 205 ? 9.182 -10.452 -20.461 1.00 93.12 205 ALA A CA 1
ATOM 1635 C C . ALA A 1 205 ? 10.380 -9.535 -20.170 1.00 93.12 205 ALA A C 1
ATOM 1637 O O . ALA A 1 205 ? 11.414 -9.957 -19.661 1.00 93.12 205 ALA A O 1
ATOM 1638 N N . LEU A 1 206 ? 10.233 -8.251 -20.491 1.00 92.31 206 LEU A N 1
ATOM 1639 C CA . LEU A 1 206 ? 11.267 -7.237 -20.319 1.00 92.31 206 LEU A CA 1
ATOM 1640 C C . LEU A 1 206 ? 10.689 -6.030 -19.578 1.00 92.31 206 LEU A C 1
ATOM 1642 O O . LEU A 1 206 ? 9.504 -5.708 -19.705 1.00 92.31 206 LEU A O 1
ATOM 1646 N N . TYR A 1 207 ? 11.534 -5.315 -18.833 1.00 91.25 207 TYR A N 1
ATOM 1647 C CA . TYR A 1 207 ? 11.143 -4.050 -18.219 1.00 91.25 207 TYR A CA 1
ATOM 1648 C C . TYR A 1 207 ? 10.546 -3.102 -19.261 1.00 91.25 207 TYR A C 1
ATOM 1650 O O . TYR A 1 207 ? 11.099 -2.906 -20.340 1.00 91.25 207 TYR A O 1
ATOM 1658 N N . GLY A 1 208 ? 9.430 -2.470 -18.905 1.00 92.19 208 GLY A N 1
ATOM 1659 C CA . GLY A 1 208 ? 8.739 -1.506 -19.756 1.00 92.19 208 GLY A CA 1
ATOM 1660 C C . GLY A 1 208 ? 7.627 -2.097 -20.616 1.00 92.19 208 GLY A C 1
ATOM 1661 O O . GLY A 1 208 ? 6.795 -1.316 -21.065 1.00 92.19 208 GLY A O 1
ATOM 1662 N N . LEU A 1 209 ? 7.553 -3.424 -20.788 1.00 93.62 209 LEU A N 1
ATOM 1663 C CA . LEU A 1 209 ? 6.361 -4.070 -21.344 1.00 93.62 209 LEU A CA 1
ATOM 1664 C C . LEU A 1 209 ? 5.201 -4.001 -20.346 1.00 93.62 209 LEU A C 1
ATOM 1666 O O . LEU A 1 209 ? 5.407 -4.130 -19.136 1.00 93.62 209 LEU A O 1
ATOM 1670 N N . LYS A 1 210 ? 3.977 -3.833 -20.849 1.00 92.31 210 LYS A N 1
ATOM 1671 C CA . LYS A 1 210 ? 2.777 -3.699 -20.010 1.00 92.31 210 LYS A CA 1
ATOM 1672 C C . LYS A 1 210 ? 2.419 -4.993 -19.269 1.00 92.31 210 LYS A C 1
ATOM 1674 O O . LYS A 1 210 ? 1.973 -4.921 -18.129 1.00 92.31 210 LYS A O 1
ATOM 1679 N N . GLN A 1 211 ? 2.658 -6.155 -19.874 1.00 93.50 211 GLN A N 1
ATOM 1680 C CA . GLN A 1 211 ? 2.360 -7.473 -19.298 1.00 93.50 211 GLN A CA 1
ATOM 1681 C C . GLN A 1 211 ? 3.508 -8.081 -18.471 1.00 93.50 211 GLN A C 1
ATOM 1683 O O . GLN A 1 211 ? 3.339 -9.135 -17.865 1.00 93.50 211 GLN A O 1
ATOM 1688 N N . ALA A 1 212 ? 4.684 -7.442 -18.416 1.00 93.12 212 ALA A N 1
ATOM 1689 C CA . ALA A 1 212 ? 5.862 -8.032 -17.771 1.00 93.12 212 ALA A CA 1
ATOM 1690 C C . ALA A 1 212 ? 5.681 -8.389 -16.281 1.00 93.12 212 ALA A C 1
ATOM 1692 O O . ALA A 1 212 ? 6.092 -9.486 -15.896 1.00 93.12 212 ALA A O 1
ATOM 1693 N N . PRO A 1 213 ? 5.050 -7.540 -15.440 1.00 93.31 213 PRO A N 1
ATOM 1694 C CA . PRO A 1 213 ? 4.796 -7.897 -14.046 1.00 93.31 213 PRO A CA 1
ATOM 1695 C C . PRO A 1 213 ? 3.924 -9.146 -13.908 1.00 93.31 213 PRO A C 1
ATOM 1697 O O . PRO A 1 213 ? 4.197 -9.992 -13.061 1.00 93.31 213 PRO A O 1
ATOM 1700 N N . ARG A 1 214 ? 2.922 -9.288 -14.784 1.00 93.38 214 ARG A N 1
ATOM 1701 C CA . ARG A 1 214 ? 2.014 -10.433 -14.798 1.00 93.38 214 ARG A CA 1
ATOM 1702 C C . ARG A 1 214 ? 2.745 -11.715 -15.181 1.00 93.38 214 ARG A C 1
ATOM 1704 O O . ARG A 1 214 ? 2.659 -12.688 -14.443 1.00 93.38 214 ARG A O 1
ATOM 1711 N N . ALA A 1 215 ? 3.498 -11.692 -16.280 1.00 94.06 215 ALA A N 1
ATOM 1712 C CA . ALA A 1 215 ? 4.271 -12.846 -16.743 1.00 94.06 215 ALA A CA 1
ATOM 1713 C C . ALA A 1 215 ? 5.254 -13.351 -15.671 1.00 94.06 215 ALA A C 1
ATOM 1715 O O . ALA A 1 215 ? 5.466 -14.555 -15.513 1.00 94.06 215 ALA A O 1
ATOM 1716 N N . TRP A 1 216 ? 5.853 -12.430 -14.909 1.00 94.50 216 TRP A N 1
ATOM 1717 C CA . TRP A 1 216 ? 6.668 -12.784 -13.749 1.00 94.50 216 TRP A CA 1
ATOM 1718 C C . TRP A 1 216 ? 5.837 -13.413 -12.628 1.00 94.50 216 TRP A C 1
ATOM 1720 O O . TRP A 1 216 ? 6.187 -14.488 -12.140 1.00 94.50 216 TRP A O 1
ATOM 1730 N N . PHE A 1 217 ? 4.734 -12.772 -12.241 1.00 94.81 217 PHE A N 1
ATOM 1731 C CA . PHE A 1 217 ? 3.872 -13.271 -11.176 1.00 94.81 217 PHE A CA 1
ATOM 1732 C C . PHE A 1 217 ? 3.325 -14.673 -11.480 1.00 94.81 217 PHE A C 1
ATOM 1734 O O . PHE A 1 217 ? 3.387 -15.538 -10.614 1.00 94.81 217 PHE A O 1
ATOM 1741 N N . GLU A 1 218 ? 2.862 -14.935 -12.705 1.00 94.19 218 GLU A N 1
ATOM 1742 C CA . GLU A 1 218 ? 2.381 -16.257 -13.136 1.00 94.19 218 GLU A CA 1
ATOM 1743 C C . GLU A 1 218 ? 3.485 -17.321 -13.061 1.00 94.19 218 GLU A C 1
ATOM 1745 O O . GLU A 1 218 ? 3.254 -18.422 -12.559 1.00 94.19 218 GLU A O 1
ATOM 1750 N N . CYS A 1 219 ? 4.706 -16.983 -13.490 1.00 94.25 219 CYS A N 1
ATOM 1751 C CA . CYS A 1 219 ? 5.861 -17.877 -13.397 1.00 94.25 219 CYS A CA 1
ATOM 1752 C C . CYS A 1 219 ? 6.180 -18.246 -11.937 1.00 94.25 219 CYS A C 1
ATOM 1754 O O . CYS A 1 219 ? 6.392 -19.420 -11.617 1.00 94.25 219 CYS A O 1
ATOM 1756 N N . LEU A 1 220 ? 6.178 -17.253 -11.043 1.00 94.62 220 LEU A N 1
ATOM 1757 C CA . LEU A 1 220 ? 6.427 -17.459 -9.618 1.00 94.62 220 LEU A CA 1
ATOM 1758 C C . LEU A 1 220 ? 5.288 -18.235 -8.941 1.00 94.62 220 LEU A C 1
ATOM 1760 O O . LEU A 1 220 ? 5.556 -19.160 -8.174 1.00 94.62 220 LEU A O 1
ATOM 1764 N N . LYS A 1 221 ? 4.033 -17.897 -9.254 1.00 95.12 221 LYS A N 1
ATOM 1765 C CA . LYS A 1 221 ? 2.836 -18.593 -8.771 1.00 95.12 221 LYS A CA 1
ATOM 1766 C C . LYS A 1 221 ? 2.887 -20.074 -9.122 1.00 95.12 221 LYS A C 1
ATOM 1768 O O . LYS A 1 221 ? 2.769 -20.906 -8.230 1.00 95.12 221 LYS A O 1
ATOM 1773 N N . HIS A 1 222 ? 3.142 -20.401 -10.387 1.00 94.75 222 HIS A N 1
ATOM 1774 C CA . HIS A 1 222 ? 3.204 -21.790 -10.832 1.00 94.75 222 HIS A CA 1
ATOM 1775 C C . HIS A 1 222 ? 4.289 -22.584 -10.092 1.00 94.75 222 HIS A C 1
ATOM 1777 O O . HIS A 1 222 ? 4.073 -23.726 -9.695 1.00 94.75 222 HIS A O 1
ATOM 1783 N N . TYR A 1 223 ? 5.452 -21.973 -9.857 1.00 94.38 223 TYR A N 1
ATOM 1784 C CA . TYR A 1 223 ? 6.510 -22.604 -9.071 1.00 94.38 223 TYR A CA 1
ATOM 1785 C C . TYR A 1 223 ? 6.109 -22.813 -7.601 1.00 94.38 223 TYR A C 1
ATOM 1787 O O . TYR A 1 223 ? 6.365 -23.877 -7.043 1.00 94.38 223 TYR A O 1
ATOM 1795 N N . LEU A 1 224 ? 5.449 -21.837 -6.974 1.00 95.44 224 LEU A N 1
ATOM 1796 C CA . LEU A 1 224 ? 4.947 -21.962 -5.604 1.00 95.44 224 LEU A CA 1
ATOM 1797 C C . LEU A 1 224 ? 3.894 -23.073 -5.474 1.00 95.44 224 LEU A C 1
ATOM 1799 O O . LEU A 1 224 ? 3.971 -23.877 -4.546 1.00 95.44 224 LEU A O 1
ATOM 1803 N N . GLU A 1 225 ? 2.968 -23.173 -6.426 1.00 95.06 225 GLU A N 1
ATOM 1804 C CA . GLU A 1 225 ? 1.958 -24.240 -6.479 1.00 95.06 225 GLU A CA 1
ATOM 1805 C C . GLU A 1 225 ? 2.601 -25.631 -6.605 1.00 95.06 225 GLU A C 1
ATOM 1807 O O . GLU A 1 225 ? 2.195 -26.563 -5.913 1.00 95.06 225 GLU A O 1
ATOM 1812 N N . GLN A 1 226 ? 3.662 -25.772 -7.411 1.00 94.19 226 GLN A N 1
ATOM 1813 C CA . GLN A 1 226 ? 4.450 -27.014 -7.495 1.00 94.19 226 GLN A CA 1
ATOM 1814 C C . GLN A 1 226 ? 5.130 -27.390 -6.169 1.00 94.19 226 GLN A C 1
ATOM 1816 O O . GLN A 1 226 ? 5.433 -28.558 -5.942 1.00 94.19 226 GLN A O 1
ATOM 1821 N N . GLN A 1 227 ? 5.379 -26.410 -5.299 1.00 91.62 227 GLN A N 1
ATOM 1822 C CA . GLN A 1 227 ? 5.922 -26.604 -3.954 1.00 91.62 227 GLN A CA 1
ATOM 1823 C C . GLN A 1 227 ? 4.815 -26.727 -2.890 1.00 91.62 227 GLN A C 1
ATOM 1825 O O . GLN A 1 227 ? 5.083 -26.513 -1.707 1.00 91.62 227 GLN A O 1
ATOM 1830 N N . ASP A 1 228 ? 3.583 -27.075 -3.271 1.00 93.94 228 ASP A N 1
ATOM 1831 C CA . ASP A 1 228 ? 2.391 -27.196 -2.415 1.00 93.94 228 ASP A CA 1
ATOM 1832 C C . ASP A 1 228 ? 1.994 -25.911 -1.658 1.00 93.94 228 ASP A C 1
ATOM 1834 O O . ASP A 1 228 ? 1.385 -25.985 -0.585 1.00 93.94 228 ASP A O 1
ATOM 1838 N N . PHE A 1 229 ? 2.366 -24.727 -2.151 1.00 96.31 229 PHE A N 1
ATOM 1839 C CA . PHE A 1 229 ? 1.830 -23.482 -1.602 1.00 96.31 229 PHE A CA 1
ATOM 1840 C C . PHE A 1 229 ? 0.437 -23.206 -2.158 1.00 96.31 229 PHE A C 1
ATOM 1842 O O . PHE A 1 229 ? 0.152 -23.445 -3.330 1.00 96.31 229 PHE A O 1
ATOM 1849 N N . VAL A 1 230 ? -0.413 -22.642 -1.306 1.00 95.81 230 VAL A N 1
ATOM 1850 C CA . VAL A 1 230 ? -1.766 -22.217 -1.650 1.00 95.81 230 VAL A CA 1
ATOM 1851 C C . VAL A 1 230 ? -1.802 -20.693 -1.704 1.00 95.81 230 VAL A C 1
ATOM 1853 O O . VAL A 1 230 ? -1.309 -20.018 -0.798 1.00 95.81 230 VAL A O 1
ATOM 1856 N N . GLU A 1 231 ? -2.371 -20.155 -2.779 1.00 96.44 231 GLU A N 1
ATOM 1857 C CA . GLU A 1 231 ? -2.670 -18.727 -2.922 1.00 96.44 231 GLU A CA 1
ATOM 1858 C C . GLU A 1 231 ? -3.810 -18.335 -1.969 1.00 96.44 231 GLU A C 1
ATOM 1860 O O . GLU A 1 231 ? -4.855 -18.988 -1.940 1.00 96.44 231 GLU A O 1
ATOM 1865 N N . SER A 1 232 ? -3.625 -17.262 -1.196 1.00 96.25 232 SER A N 1
ATOM 1866 C CA . SER A 1 232 ? -4.675 -16.733 -0.325 1.00 96.25 232 SER A CA 1
ATOM 1867 C C . SER A 1 232 ? -5.809 -16.127 -1.144 1.00 96.25 232 SER A C 1
ATOM 1869 O O . SER A 1 232 ? -5.601 -15.313 -2.047 1.00 96.25 232 SER A O 1
ATOM 1871 N N . LYS A 1 233 ? -7.045 -16.457 -0.765 1.00 92.69 233 LYS A N 1
ATOM 1872 C CA . LYS A 1 233 ? -8.250 -15.866 -1.364 1.00 92.69 233 LYS A CA 1
ATOM 1873 C C . LYS A 1 233 ? -8.443 -14.403 -0.970 1.00 92.69 233 LYS A C 1
ATOM 1875 O O . LYS A 1 233 ? -9.104 -13.655 -1.689 1.00 92.69 233 LYS A O 1
ATOM 1880 N N . GLY A 1 234 ? -7.898 -13.984 0.175 1.00 88.06 234 GLY A N 1
ATOM 1881 C CA . GLY A 1 234 ? -7.976 -12.597 0.635 1.00 88.06 234 GLY A CA 1
ATOM 1882 C C . GLY A 1 234 ? -6.947 -11.673 -0.025 1.00 88.06 234 GLY A C 1
ATOM 1883 O O . GLY A 1 234 ? -7.235 -10.490 -0.258 1.00 88.06 234 GLY A O 1
ATOM 1884 N N . ASP A 1 235 ? -5.766 -12.195 -0.345 1.00 94.62 235 ASP A N 1
ATOM 1885 C CA . ASP A 1 235 ? -4.705 -11.462 -1.032 1.00 94.62 235 ASP A CA 1
ATOM 1886 C C . ASP A 1 235 ? -3.921 -12.410 -1.945 1.00 94.62 235 ASP A C 1
ATOM 1888 O O . ASP A 1 235 ? -3.123 -13.217 -1.483 1.00 94.62 235 ASP A O 1
ATOM 1892 N N . THR A 1 236 ? -4.119 -12.287 -3.255 1.00 93.94 236 THR A N 1
ATOM 1893 C CA . THR A 1 236 ? -3.508 -13.171 -4.261 1.00 93.94 236 THR A CA 1
ATOM 1894 C C . THR A 1 236 ? -1.980 -13.082 -4.298 1.00 93.94 236 THR A C 1
ATOM 1896 O O . THR A 1 236 ? -1.323 -13.931 -4.880 1.00 93.94 236 THR A O 1
ATOM 1899 N N . SER A 1 237 ? -1.379 -12.057 -3.690 1.00 96.31 237 SER A N 1
ATOM 1900 C CA . SER A 1 237 ? 0.078 -11.948 -3.553 1.00 96.31 237 SER A CA 1
ATOM 1901 C C . SER A 1 237 ? 0.616 -12.530 -2.241 1.00 96.31 237 SER A C 1
ATOM 1903 O O . SER A 1 237 ? 1.805 -12.383 -1.949 1.00 96.31 237 SER A O 1
ATOM 1905 N N . LEU A 1 238 ? -0.237 -13.176 -1.444 1.00 97.44 238 LEU A N 1
ATOM 1906 C CA . LEU A 1 238 ? 0.125 -13.939 -0.258 1.00 97.44 238 LEU A CA 1
ATOM 1907 C C . LEU A 1 238 ? -0.055 -15.431 -0.540 1.00 97.44 238 LEU A C 1
ATOM 1909 O O . LEU A 1 238 ? -1.150 -15.890 -0.850 1.00 97.44 238 LEU A O 1
ATOM 1913 N N . PHE A 1 239 ? 1.016 -16.192 -0.362 1.00 97.56 239 PHE A N 1
ATOM 1914 C CA . PHE A 1 239 ? 1.004 -17.647 -0.447 1.00 97.56 239 PHE A CA 1
ATOM 1915 C C . PHE A 1 239 ? 1.315 -18.242 0.916 1.00 97.56 239 PHE A C 1
ATOM 1917 O O . PHE A 1 239 ? 2.137 -17.708 1.664 1.00 97.56 239 PHE A O 1
ATOM 1924 N N . PHE A 1 240 ? 0.686 -19.363 1.240 1.00 96.50 240 PHE A N 1
ATOM 1925 C CA . PHE A 1 240 ? 0.935 -20.061 2.491 1.00 96.50 240 PHE A CA 1
ATOM 1926 C C . PHE A 1 240 ? 1.018 -21.571 2.294 1.00 96.50 240 PHE A C 1
ATOM 1928 O O . PHE A 1 240 ? 0.382 -22.145 1.414 1.00 96.50 240 PHE A O 1
ATOM 1935 N N . LYS A 1 241 ? 1.820 -22.216 3.138 1.00 94.88 241 LYS A N 1
ATOM 1936 C CA . LYS A 1 241 ? 1.945 -23.669 3.225 1.00 94.88 241 LYS A CA 1
ATOM 1937 C C . LYS A 1 241 ? 1.849 -24.081 4.685 1.00 94.88 241 LYS A C 1
ATOM 1939 O O . LYS A 1 241 ? 2.541 -23.514 5.530 1.00 94.88 241 LYS A O 1
ATOM 1944 N N . VAL A 1 242 ? 1.005 -25.071 4.966 1.00 91.00 242 VAL A N 1
ATOM 1945 C CA . VAL A 1 242 ? 0.856 -25.673 6.297 1.00 91.00 242 VAL A CA 1
ATOM 1946 C C . VAL A 1 242 ? 1.127 -27.168 6.177 1.00 91.00 242 VAL A C 1
ATOM 1948 O O . VAL A 1 242 ? 0.400 -27.871 5.480 1.00 91.00 242 VAL A O 1
ATOM 1951 N N . LYS A 1 243 ? 2.186 -27.662 6.824 1.00 87.19 243 LYS A N 1
ATOM 1952 C CA . LYS A 1 243 ? 2.572 -29.081 6.793 1.00 87.19 243 LYS A CA 1
ATOM 1953 C C . LYS A 1 243 ? 3.151 -29.497 8.140 1.00 87.19 243 LYS A C 1
ATOM 1955 O O . LYS A 1 243 ? 4.143 -28.924 8.559 1.00 87.19 243 LYS A O 1
ATOM 1960 N N . ASN A 1 244 ? 2.587 -30.528 8.775 1.00 79.75 244 ASN A N 1
ATOM 1961 C CA . ASN A 1 244 ? 3.076 -31.073 10.053 1.00 79.75 244 ASN A CA 1
ATOM 1962 C C . ASN A 1 244 ? 3.292 -29.985 11.130 1.00 79.75 244 ASN A C 1
ATOM 1964 O O . ASN A 1 244 ? 4.369 -29.902 11.709 1.00 79.75 244 ASN A O 1
ATOM 1968 N N . ASP A 1 245 ? 2.293 -29.119 11.329 1.00 80.50 245 ASP A N 1
ATOM 1969 C CA . ASP A 1 245 ? 2.326 -27.918 12.188 1.00 80.50 245 ASP A CA 1
ATOM 1970 C C . ASP A 1 245 ? 3.295 -26.796 11.772 1.00 80.50 245 ASP A C 1
ATOM 1972 O O . ASP A 1 245 ? 3.182 -25.680 12.288 1.00 80.50 245 ASP A O 1
ATOM 1976 N N . ASP A 1 246 ? 4.166 -27.022 10.784 1.00 89.56 246 ASP A N 1
ATOM 1977 C CA . ASP A 1 246 ? 4.968 -25.957 10.198 1.00 89.56 246 ASP A CA 1
ATOM 1978 C C . ASP A 1 246 ? 4.130 -25.077 9.269 1.00 89.56 246 ASP A C 1
ATOM 1980 O O . ASP A 1 246 ? 3.449 -25.559 8.361 1.00 89.56 246 ASP A O 1
ATOM 1984 N N . GLN A 1 247 ? 4.201 -23.767 9.497 1.00 94.25 247 GLN A N 1
ATOM 1985 C CA . GLN A 1 247 ? 3.531 -22.738 8.709 1.00 94.25 247 GLN A CA 1
ATOM 1986 C C . GLN A 1 247 ? 4.592 -21.874 8.035 1.00 94.25 247 GLN A C 1
ATOM 1988 O O . GLN A 1 247 ? 5.479 -21.356 8.712 1.00 94.25 247 GLN A O 1
ATOM 1993 N N . ILE A 1 248 ? 4.495 -21.702 6.718 1.00 96.44 248 ILE A N 1
ATOM 1994 C CA . ILE A 1 248 ? 5.347 -20.789 5.949 1.00 96.44 248 ILE A CA 1
ATOM 1995 C C . ILE A 1 248 ? 4.457 -19.872 5.128 1.00 96.44 248 ILE A C 1
ATOM 1997 O O . ILE A 1 248 ? 3.591 -20.349 4.398 1.00 96.44 248 ILE A O 1
ATOM 2001 N N . PHE A 1 249 ? 4.697 -18.569 5.222 1.00 97.25 249 PHE A N 1
ATOM 2002 C CA . PHE A 1 249 ? 4.014 -17.523 4.474 1.00 97.25 249 PHE A CA 1
ATOM 2003 C C . PHE A 1 249 ? 5.009 -16.793 3.572 1.00 97.25 249 PHE A C 1
ATOM 2005 O O . PHE A 1 249 ? 6.116 -16.457 3.997 1.00 97.25 249 PHE A O 1
ATOM 2012 N N . VAL A 1 250 ? 4.595 -16.531 2.336 1.00 97.25 250 VAL A N 1
ATOM 2013 C CA . VAL A 1 250 ? 5.375 -15.852 1.299 1.00 97.25 250 VAL A CA 1
ATOM 2014 C C . VAL A 1 250 ? 4.563 -14.665 0.791 1.00 97.25 250 VAL A C 1
ATOM 2016 O O . VAL A 1 250 ? 3.476 -14.834 0.244 1.00 97.25 250 VAL A O 1
ATOM 2019 N N . LEU A 1 251 ? 5.076 -13.457 1.003 1.00 97.25 251 LEU A N 1
ATOM 2020 C CA . LEU A 1 251 ? 4.462 -12.198 0.593 1.00 97.25 251 LEU A CA 1
ATOM 2021 C C . LEU A 1 251 ? 5.228 -11.667 -0.608 1.00 97.25 251 LEU A C 1
ATOM 2023 O O . LEU A 1 251 ? 6.436 -11.449 -0.519 1.00 97.25 251 LEU A O 1
ATOM 2027 N N . ILE A 1 252 ? 4.524 -11.431 -1.708 1.00 95.81 252 ILE A N 1
ATOM 2028 C CA . ILE A 1 252 ? 5.135 -11.075 -2.986 1.00 95.81 252 ILE A CA 1
ATOM 2029 C C . ILE A 1 252 ? 4.792 -9.628 -3.333 1.00 95.81 252 ILE A C 1
ATOM 2031 O O . ILE A 1 252 ? 3.626 -9.253 -3.472 1.00 95.81 252 ILE A O 1
ATOM 2035 N N . TYR A 1 253 ? 5.819 -8.810 -3.531 1.00 93.88 253 TYR A N 1
ATOM 2036 C CA . TYR A 1 253 ? 5.693 -7.503 -4.155 1.00 93.88 253 TYR A CA 1
ATOM 2037 C C . TYR A 1 253 ? 6.644 -7.417 -5.343 1.00 93.88 253 TYR A C 1
ATOM 2039 O O . TYR A 1 253 ? 7.770 -6.938 -5.231 1.00 93.88 253 TYR A O 1
ATOM 2047 N N . VAL A 1 254 ? 6.171 -7.851 -6.511 1.00 90.50 254 VAL A N 1
ATOM 2048 C CA . VAL A 1 254 ? 6.962 -7.827 -7.749 1.00 90.50 254 VAL A CA 1
ATOM 2049 C C . VAL A 1 254 ? 8.309 -8.552 -7.547 1.00 90.50 254 VAL A C 1
ATOM 2051 O O . VAL A 1 254 ? 8.302 -9.773 -7.419 1.00 90.50 254 VAL A O 1
ATOM 2054 N N . ASP A 1 255 ? 9.433 -7.828 -7.492 1.00 90.81 255 ASP A N 1
ATOM 2055 C CA . ASP A 1 255 ? 10.791 -8.373 -7.345 1.00 90.81 255 ASP A CA 1
ATOM 2056 C C . ASP A 1 255 ? 11.162 -8.636 -5.861 1.00 90.81 255 ASP A C 1
ATOM 2058 O O . ASP A 1 255 ? 12.048 -9.448 -5.589 1.00 90.81 255 ASP A O 1
ATOM 2062 N N . ASP A 1 256 ? 10.490 -7.974 -4.907 1.00 92.88 256 ASP A N 1
ATOM 2063 C CA . ASP A 1 256 ? 10.738 -8.102 -3.465 1.00 92.88 256 ASP A CA 1
ATOM 2064 C C . ASP A 1 256 ? 9.820 -9.175 -2.849 1.00 92.88 256 ASP A C 1
ATOM 2066 O O . ASP A 1 256 ? 8.591 -9.108 -2.959 1.00 92.88 256 ASP A O 1
ATOM 2070 N N . ILE A 1 257 ? 10.399 -10.142 -2.134 1.00 95.12 257 ILE A N 1
ATOM 2071 C CA . ILE A 1 257 ? 9.662 -11.226 -1.471 1.00 95.12 257 ILE A CA 1
ATOM 2072 C C . ILE A 1 257 ? 9.990 -11.233 0.022 1.00 95.12 257 ILE A C 1
ATOM 2074 O O . ILE A 1 257 ? 11.149 -11.141 0.420 1.00 95.12 257 ILE A O 1
ATOM 2078 N N . VAL A 1 258 ? 8.971 -11.377 0.867 1.00 96.12 258 VAL A N 1
ATOM 2079 C CA . VAL A 1 258 ? 9.142 -11.606 2.308 1.00 96.12 258 VAL A CA 1
ATOM 2080 C C . VAL A 1 258 ? 8.663 -13.006 2.650 1.00 96.12 258 VAL A C 1
ATOM 2082 O O . VAL A 1 258 ? 7.520 -13.357 2.375 1.00 96.12 258 VAL A O 1
ATOM 2085 N N . VAL A 1 259 ? 9.531 -13.792 3.279 1.00 96.50 259 VAL A N 1
ATOM 2086 C CA . VAL A 1 259 ? 9.232 -15.148 3.743 1.00 96.50 259 VAL A CA 1
ATOM 2087 C C . VAL A 1 259 ? 9.250 -15.163 5.263 1.00 96.50 259 VAL A C 1
ATOM 2089 O O . VAL A 1 259 ? 10.195 -14.683 5.886 1.00 96.50 259 VAL A O 1
ATOM 2092 N N . THR A 1 260 ? 8.221 -15.729 5.881 1.00 96.31 260 THR A N 1
ATOM 2093 C CA . THR A 1 260 ? 8.186 -15.956 7.328 1.00 96.31 260 THR A CA 1
ATOM 2094 C C . THR A 1 260 ? 7.591 -17.312 7.650 1.00 96.31 260 THR A C 1
ATOM 2096 O O . THR A 1 260 ? 6.784 -17.828 6.885 1.00 96.31 260 THR A O 1
ATOM 2099 N N . GLY A 1 261 ? 7.974 -17.904 8.776 1.00 95.50 261 GLY A N 1
ATOM 2100 C CA . GLY A 1 261 ? 7.392 -19.171 9.185 1.00 95.50 261 GLY A CA 1
ATOM 2101 C C . GLY A 1 261 ? 7.774 -19.615 10.586 1.00 95.50 261 GLY A C 1
ATOM 2102 O O . GLY A 1 261 ? 8.661 -19.043 11.222 1.00 95.50 261 GLY A O 1
ATOM 2103 N N . SER A 1 262 ? 7.094 -20.661 11.048 1.00 94.12 262 SER A N 1
ATOM 2104 C CA . SER A 1 262 ? 7.283 -21.263 12.374 1.00 94.12 262 SER A CA 1
ATOM 2105 C C . SER A 1 262 ? 8.649 -21.916 12.567 1.00 94.12 262 SER A C 1
ATOM 2107 O O . SER A 1 262 ? 9.143 -21.968 13.689 1.00 94.12 262 SER A O 1
ATOM 2109 N N . SER A 1 263 ? 9.257 -22.402 11.484 1.00 92.50 263 SER A N 1
ATOM 2110 C CA . SER A 1 263 ? 10.523 -23.131 11.499 1.00 92.50 263 SER A CA 1
ATOM 2111 C C . SER A 1 263 ? 11.546 -22.439 10.609 1.00 92.50 263 SER A C 1
ATOM 2113 O O . SER A 1 263 ? 11.402 -22.378 9.387 1.00 92.50 263 SER A O 1
ATOM 2115 N N . GLU A 1 264 ? 12.623 -21.951 11.224 1.00 91.44 264 GLU A N 1
ATOM 2116 C CA . GLU A 1 264 ? 13.745 -21.324 10.517 1.00 91.44 264 GLU A CA 1
ATOM 2117 C C . GLU A 1 264 ? 14.386 -22.281 9.504 1.00 91.44 264 GLU A C 1
ATOM 2119 O O . GLU A 1 264 ? 14.720 -21.883 8.391 1.00 91.44 264 GLU A O 1
ATOM 2124 N N . LYS A 1 265 ? 14.465 -23.577 9.834 1.00 91.94 265 LYS A N 1
ATOM 2125 C CA . LYS A 1 265 ? 14.971 -24.608 8.915 1.00 91.94 265 LYS A CA 1
ATOM 2126 C C . LYS A 1 265 ? 14.104 -24.730 7.665 1.00 91.94 265 LYS A C 1
ATOM 2128 O O . LYS A 1 265 ? 14.637 -24.866 6.567 1.00 91.94 265 LYS A O 1
ATOM 2133 N N . ALA A 1 266 ? 12.783 -24.683 7.829 1.00 91.62 266 ALA A N 1
ATOM 2134 C CA . ALA A 1 266 ? 11.848 -24.789 6.717 1.00 91.62 266 ALA A CA 1
ATOM 2135 C C . ALA A 1 266 ? 11.896 -23.537 5.823 1.00 91.62 266 ALA A C 1
ATOM 2137 O O . ALA A 1 266 ? 11.907 -23.655 4.598 1.00 91.62 266 ALA A O 1
ATOM 2138 N N . VAL A 1 267 ? 12.022 -22.350 6.431 1.00 92.88 267 VAL A N 1
ATOM 2139 C CA . VAL A 1 267 ? 12.249 -21.090 5.706 1.00 92.88 267 VAL A CA 1
ATOM 2140 C C . VAL A 1 267 ? 13.560 -21.147 4.920 1.00 92.88 267 VAL A C 1
ATOM 2142 O O . VAL A 1 267 ? 13.549 -20.902 3.718 1.00 92.88 267 VAL A O 1
ATOM 2145 N N . GLN A 1 268 ? 14.673 -21.546 5.541 1.00 91.62 268 GLN A N 1
ATOM 2146 C CA . GLN A 1 268 ? 15.962 -21.620 4.850 1.00 91.62 268 GLN A CA 1
ATOM 2147 C C . GLN A 1 268 ? 15.963 -22.657 3.719 1.00 91.62 268 GLN A C 1
ATOM 2149 O O . GLN A 1 268 ? 16.559 -22.426 2.668 1.00 91.62 268 GLN A O 1
ATOM 2154 N N . PHE A 1 269 ? 15.283 -23.792 3.907 1.00 91.69 269 PHE A N 1
ATOM 2155 C CA . PHE A 1 269 ? 15.104 -24.780 2.845 1.00 91.69 269 PHE A CA 1
ATOM 2156 C C . PHE A 1 269 ? 14.383 -24.171 1.638 1.00 91.69 269 PHE A C 1
ATOM 2158 O O . PHE A 1 269 ? 14.859 -24.325 0.514 1.00 91.69 269 PHE A O 1
ATOM 2165 N N . LEU A 1 270 ? 13.291 -23.434 1.873 1.00 91.62 270 LEU A N 1
ATOM 2166 C CA . LEU A 1 270 ? 12.562 -22.740 0.814 1.00 91.62 270 LEU A CA 1
ATOM 2167 C C . LEU A 1 270 ? 13.449 -21.716 0.101 1.00 91.62 270 LEU A C 1
ATOM 2169 O O . LEU A 1 270 ? 13.492 -21.715 -1.122 1.00 91.62 270 LEU A O 1
ATOM 2173 N N . VAL A 1 271 ? 14.183 -20.883 0.846 1.00 91.69 271 VAL A N 1
ATOM 2174 C CA . VAL A 1 271 ? 15.097 -19.872 0.282 1.00 91.69 271 VAL A CA 1
ATOM 2175 C C . VAL A 1 271 ? 16.159 -20.523 -0.610 1.00 91.69 271 VAL A C 1
ATOM 2177 O O . VAL A 1 271 ? 16.406 -20.062 -1.725 1.00 91.69 271 VAL A O 1
ATOM 2180 N N . ASN A 1 272 ? 16.755 -21.625 -0.151 1.00 91.44 272 ASN A N 1
ATOM 2181 C CA . ASN A 1 272 ? 17.752 -22.363 -0.923 1.00 91.44 272 ASN A CA 1
ATOM 2182 C C . ASN A 1 272 ? 17.149 -22.987 -2.185 1.00 91.44 272 ASN A C 1
ATOM 2184 O O . ASN A 1 272 ? 17.806 -23.008 -3.224 1.00 91.44 272 ASN A O 1
ATOM 2188 N N . ASP A 1 273 ? 15.920 -23.504 -2.113 1.00 90.50 273 ASP A N 1
ATOM 2189 C CA . ASP A 1 273 ? 15.246 -24.081 -3.276 1.00 90.50 273 ASP A CA 1
ATOM 2190 C C . ASP A 1 273 ? 14.868 -23.012 -4.308 1.00 90.50 273 ASP A C 1
ATOM 2192 O O . ASP A 1 273 ? 15.178 -23.155 -5.492 1.00 90.50 273 ASP A O 1
ATOM 2196 N N . PHE A 1 274 ? 14.349 -21.879 -3.831 1.00 89.69 274 PHE A N 1
ATOM 2197 C CA . PHE A 1 274 ? 14.117 -20.669 -4.616 1.00 89.69 274 PHE A CA 1
ATOM 2198 C C . PHE A 1 274 ? 15.381 -20.255 -5.382 1.00 89.69 274 PHE A C 1
ATOM 2200 O O . PHE A 1 274 ? 15.320 -19.998 -6.586 1.00 89.69 274 PHE A O 1
ATOM 2207 N N . GLY A 1 275 ? 16.539 -20.258 -4.712 1.00 89.06 275 GLY A N 1
ATOM 2208 C CA . GLY A 1 275 ? 17.834 -19.916 -5.306 1.00 89.06 275 GLY A CA 1
ATOM 2209 C C . GLY A 1 275 ? 18.335 -20.884 -6.386 1.00 89.06 275 GLY A C 1
ATOM 2210 O O . GLY A 1 275 ? 19.182 -20.500 -7.191 1.00 89.06 275 GLY A O 1
ATOM 2211 N N . LYS A 1 276 ? 17.819 -22.120 -6.455 1.00 89.81 276 LYS A N 1
ATOM 2212 C CA . LYS A 1 276 ? 18.128 -23.049 -7.560 1.00 89.81 276 LYS A CA 1
ATOM 2213 C C . LYS A 1 276 ? 17.362 -22.693 -8.830 1.00 89.81 276 LYS A C 1
ATOM 2215 O O . LYS A 1 276 ? 17.857 -22.936 -9.928 1.00 89.81 276 LYS A O 1
ATOM 2220 N N . ARG A 1 277 ? 16.136 -22.178 -8.683 1.00 87.62 277 ARG A N 1
ATOM 2221 C CA . ARG A 1 277 ? 15.237 -21.887 -9.808 1.00 87.62 277 ARG A CA 1
ATOM 2222 C C . ARG A 1 277 ? 15.389 -20.462 -10.323 1.00 87.62 277 ARG A C 1
ATOM 2224 O O . ARG A 1 277 ? 15.394 -20.251 -11.534 1.00 87.62 277 ARG A O 1
ATOM 2231 N N . PHE A 1 278 ? 15.495 -19.502 -9.415 1.00 88.81 278 PHE A N 1
ATOM 2232 C CA . PHE A 1 278 ? 15.553 -18.080 -9.724 1.00 88.81 278 PHE A CA 1
ATOM 2233 C C . PHE A 1 278 ? 16.862 -17.481 -9.224 1.00 88.81 278 PHE A C 1
ATOM 2235 O O . PHE A 1 278 ? 17.417 -17.899 -8.208 1.00 88.81 278 PHE A O 1
ATOM 2242 N N . SER A 1 279 ? 17.346 -16.450 -9.916 1.00 87.88 279 SER A N 1
ATOM 2243 C CA . SER A 1 279 ? 18.528 -15.721 -9.461 1.00 87.88 279 SER A CA 1
ATOM 2244 C C . SER A 1 279 ? 18.148 -14.794 -8.308 1.00 87.88 279 SER A C 1
ATOM 2246 O O . SER A 1 279 ? 17.810 -13.633 -8.518 1.00 87.88 279 SER A O 1
ATOM 2248 N N . ILE A 1 280 ? 18.185 -15.305 -7.081 1.00 89.81 280 ILE A N 1
ATOM 2249 C CA . ILE A 1 280 ? 17.736 -14.577 -5.889 1.00 89.81 280 ILE A CA 1
ATOM 2250 C C . ILE A 1 280 ? 18.917 -14.122 -5.047 1.00 89.81 280 ILE A C 1
ATOM 2252 O O . ILE A 1 280 ? 19.935 -14.803 -4.928 1.00 89.81 280 ILE A O 1
ATOM 2256 N N . LYS A 1 281 ? 18.759 -12.949 -4.441 1.00 89.56 281 LYS A N 1
ATOM 2257 C CA . LYS A 1 281 ? 19.622 -12.437 -3.392 1.00 89.56 281 LYS A CA 1
ATOM 2258 C C . LYS A 1 281 ? 18.889 -12.512 -2.055 1.00 89.56 281 LYS A C 1
ATOM 2260 O O . LYS A 1 281 ? 17.887 -11.829 -1.863 1.00 89.56 281 LYS A O 1
ATOM 2265 N N . ASP A 1 282 ? 19.419 -13.308 -1.132 1.00 88.25 282 ASP A N 1
ATOM 2266 C CA . ASP A 1 282 ? 18.976 -13.291 0.263 1.00 88.25 282 ASP A CA 1
ATOM 2267 C C . ASP A 1 282 ? 19.517 -12.025 0.945 1.00 88.25 282 ASP A C 1
ATOM 2269 O O . ASP A 1 282 ? 20.727 -11.771 0.960 1.00 88.25 282 ASP A O 1
ATOM 2273 N N . LEU A 1 283 ? 18.610 -11.185 1.443 1.00 87.94 283 LEU A N 1
ATOM 2274 C CA . LEU A 1 283 ? 18.925 -9.958 2.175 1.00 87.94 283 LEU A CA 1
ATOM 2275 C C . LEU A 1 283 ? 18.912 -10.182 3.697 1.00 87.94 283 LEU A C 1
ATOM 2277 O O . LEU A 1 283 ? 19.159 -9.240 4.453 1.00 87.94 283 LEU A O 1
ATOM 2281 N N . GLY A 1 284 ? 18.677 -11.420 4.143 1.00 90.00 284 GLY A N 1
ATOM 2282 C CA . GLY A 1 284 ? 18.606 -11.810 5.541 1.00 90.00 284 GLY A CA 1
ATOM 2283 C C . GLY A 1 284 ? 17.356 -11.250 6.209 1.00 90.00 284 GLY A C 1
ATOM 2284 O O . GLY A 1 284 ? 16.264 -11.268 5.643 1.00 90.00 284 GLY A O 1
ATOM 2285 N N . HIS A 1 285 ? 17.509 -10.740 7.431 1.00 90.00 285 HIS A N 1
ATOM 2286 C CA . HIS A 1 285 ? 16.396 -10.161 8.178 1.00 90.00 285 HIS A CA 1
ATOM 2287 C C . HIS A 1 285 ? 15.764 -8.955 7.473 1.00 90.00 285 HIS A C 1
ATOM 2289 O O . HIS A 1 285 ? 16.435 -8.151 6.825 1.00 90.00 285 HIS A O 1
ATOM 2295 N N . LEU A 1 286 ? 14.456 -8.798 7.679 1.00 91.50 286 LEU A N 1
ATOM 2296 C CA . LEU A 1 286 ? 13.683 -7.678 7.157 1.00 91.50 286 LEU A CA 1
ATOM 2297 C C . LEU A 1 286 ? 14.159 -6.345 7.759 1.00 91.50 286 LEU A C 1
ATOM 2299 O O . LEU A 1 286 ? 13.825 -6.028 8.898 1.00 91.50 286 LEU A O 1
ATOM 2303 N N . ASN A 1 287 ? 14.900 -5.566 6.969 1.00 90.06 287 ASN A N 1
ATOM 2304 C CA . ASN A 1 287 ? 15.406 -4.243 7.358 1.00 90.06 287 ASN A CA 1
ATOM 2305 C C . ASN A 1 287 ? 14.802 -3.104 6.522 1.00 90.06 287 ASN A C 1
ATOM 2307 O O . ASN A 1 287 ? 14.733 -1.961 6.973 1.00 90.06 287 ASN A O 1
ATOM 2311 N N . TYR A 1 288 ? 14.395 -3.382 5.280 1.00 89.19 288 TYR A N 1
ATOM 2312 C CA . TYR A 1 288 ? 13.853 -2.363 4.385 1.00 89.19 288 TYR A CA 1
ATOM 2313 C C . TYR A 1 288 ? 12.937 -2.979 3.332 1.00 89.19 288 TYR A C 1
ATOM 2315 O O . TYR A 1 288 ? 13.413 -3.703 2.468 1.00 89.19 288 TYR A O 1
ATOM 2323 N N . PHE A 1 289 ? 11.648 -2.653 3.335 1.00 88.62 289 PHE A N 1
ATOM 2324 C CA . PHE A 1 289 ? 10.684 -3.227 2.394 1.00 88.62 289 PHE A CA 1
ATOM 2325 C C . PHE A 1 289 ? 9.750 -2.148 1.860 1.00 88.62 289 PHE A C 1
ATOM 2327 O O . PHE A 1 289 ? 9.166 -1.392 2.631 1.00 88.62 289 PHE A O 1
ATOM 2334 N N . LEU A 1 290 ? 9.632 -2.034 0.534 1.00 86.50 290 LEU A N 1
ATOM 2335 C CA . LEU A 1 290 ? 8.758 -1.054 -0.129 1.00 86.50 290 LEU A CA 1
ATOM 2336 C C . LEU A 1 290 ? 8.980 0.383 0.353 1.00 86.50 290 LEU A C 1
ATOM 2338 O O . LEU A 1 290 ? 8.048 1.118 0.674 1.00 86.50 290 LEU A O 1
ATOM 2342 N N . GLY A 1 291 ? 10.232 0.814 0.461 1.00 86.19 291 GLY A N 1
ATOM 2343 C CA . GLY A 1 291 ? 10.509 2.179 0.905 1.00 86.19 291 GLY A CA 1
ATOM 2344 C C . GLY A 1 291 ? 10.281 2.431 2.403 1.00 86.19 291 GLY A C 1
ATOM 2345 O O . GLY A 1 291 ? 10.343 3.590 2.820 1.00 86.19 291 GLY A O 1
ATOM 2346 N N . ILE A 1 292 ? 9.986 1.386 3.184 1.00 92.31 292 ILE A N 1
ATOM 2347 C CA . ILE A 1 292 ? 9.766 1.425 4.632 1.00 92.31 292 ILE A CA 1
ATOM 2348 C C . ILE A 1 292 ? 10.971 0.784 5.320 1.00 92.31 292 ILE A C 1
ATOM 2350 O O . ILE A 1 292 ? 11.311 -0.365 5.055 1.00 92.31 292 ILE A O 1
ATOM 2354 N N . GLU A 1 293 ? 11.607 1.537 6.208 1.00 93.00 293 GLU A N 1
ATOM 2355 C CA . GLU A 1 293 ? 12.652 1.065 7.115 1.00 93.00 293 GLU A CA 1
ATOM 2356 C C . GLU A 1 293 ? 12.001 0.231 8.223 1.00 93.00 293 GLU A C 1
ATOM 2358 O O . GLU A 1 293 ? 11.008 0.655 8.818 1.00 93.00 293 GLU A O 1
ATOM 2363 N N . VAL A 1 294 ? 12.553 -0.950 8.485 1.00 93.62 294 VAL A N 1
ATOM 2364 C CA . VAL A 1 294 ? 12.076 -1.883 9.505 1.00 93.62 294 VAL A CA 1
ATOM 2365 C C . VAL A 1 294 ? 13.187 -2.074 10.523 1.00 93.62 294 VAL A C 1
ATOM 2367 O O . VAL A 1 294 ? 14.222 -2.658 10.223 1.00 93.62 294 VAL A O 1
ATOM 2370 N N . GLU A 1 295 ? 12.973 -1.585 11.738 1.00 92.31 295 GLU A N 1
ATOM 2371 C CA . GLU A 1 295 ? 13.898 -1.796 12.849 1.00 92.31 295 GLU A CA 1
ATOM 2372 C C . GLU A 1 295 ? 13.296 -2.795 13.837 1.00 92.31 295 GLU A C 1
ATOM 2374 O O . GLU A 1 295 ? 12.187 -2.604 14.344 1.00 92.31 295 GLU A O 1
ATOM 2379 N N . ARG A 1 296 ? 14.018 -3.880 14.122 1.00 90.56 296 ARG A N 1
ATOM 2380 C CA . ARG A 1 296 ? 13.608 -4.880 15.115 1.00 90.56 296 ARG A CA 1
ATOM 2381 C C . ARG A 1 296 ? 14.035 -4.444 16.517 1.00 90.56 296 ARG A C 1
ATOM 2383 O O . ARG A 1 296 ? 15.165 -4.014 16.720 1.00 90.56 296 ARG A O 1
ATOM 2390 N N . PHE A 1 297 ? 13.149 -4.612 17.493 1.00 90.25 297 PHE A N 1
ATOM 2391 C CA . PHE A 1 297 ? 13.444 -4.473 18.922 1.00 90.25 297 PHE A CA 1
ATOM 2392 C C . PHE A 1 297 ? 12.913 -5.690 19.692 1.00 90.25 297 PHE A C 1
ATOM 2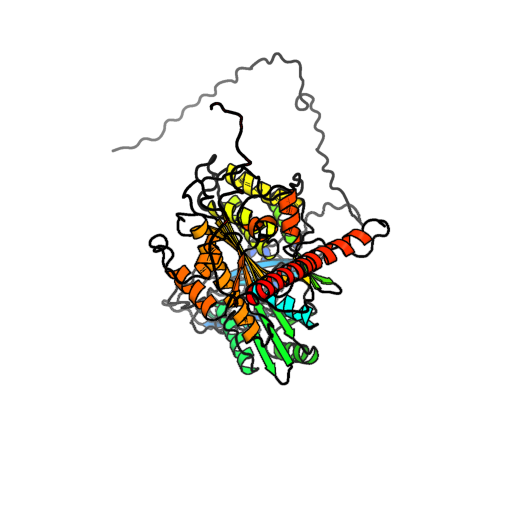394 O O . PHE A 1 297 ? 12.154 -6.481 19.133 1.00 90.25 297 PHE A O 1
ATOM 2401 N N . ASP A 1 298 ? 13.284 -5.831 20.972 1.00 82.75 298 ASP A N 1
ATOM 2402 C CA . ASP A 1 298 ? 13.039 -7.033 21.798 1.00 82.75 298 ASP A CA 1
ATOM 2403 C C . ASP A 1 298 ? 11.623 -7.623 21.660 1.00 82.75 298 ASP A C 1
ATOM 2405 O O . ASP A 1 298 ? 11.457 -8.836 21.594 1.00 82.75 298 ASP A O 1
ATOM 2409 N N . ASN A 1 299 ? 10.605 -6.762 21.557 1.00 87.31 299 ASN A N 1
ATOM 2410 C CA . ASN A 1 299 ? 9.196 -7.155 21.535 1.00 87.31 299 ASN A CA 1
ATOM 2411 C C . ASN A 1 299 ? 8.454 -6.753 20.246 1.00 87.31 299 ASN A C 1
ATOM 2413 O O . ASN A 1 299 ? 7.223 -6.651 20.284 1.00 87.31 299 ASN A O 1
ATOM 2417 N N . GLY A 1 300 ? 9.144 -6.469 19.131 1.00 93.75 300 GLY A N 1
ATOM 2418 C CA . GLY A 1 300 ? 8.453 -6.046 17.911 1.00 93.75 300 GLY A CA 1
ATOM 2419 C C . GLY A 1 300 ? 9.273 -5.415 16.788 1.00 93.75 300 GLY A C 1
ATOM 2420 O O . GLY A 1 300 ? 10.496 -5.520 16.735 1.00 93.75 300 GLY A O 1
ATOM 2421 N N . PHE A 1 301 ? 8.553 -4.751 15.883 1.00 94.69 301 PHE A N 1
ATOM 2422 C CA . PHE A 1 301 ? 9.083 -4.001 14.747 1.00 94.69 301 PHE A CA 1
ATOM 2423 C C . PHE A 1 301 ? 8.669 -2.536 14.807 1.00 94.69 301 PHE A C 1
ATOM 2425 O O . PHE A 1 301 ? 7.542 -2.201 15.184 1.00 94.69 301 PHE A O 1
ATOM 2432 N N . PHE A 1 302 ? 9.576 -1.664 14.392 1.00 95.50 302 PHE A N 1
ATOM 2433 C CA . PHE A 1 302 ? 9.327 -0.256 14.153 1.00 95.50 302 PHE A CA 1
ATOM 2434 C C . PHE A 1 302 ? 9.405 0.022 12.654 1.00 95.50 302 PHE A C 1
ATOM 2436 O O . PHE A 1 302 ? 10.449 -0.175 12.037 1.00 95.50 302 PHE A O 1
ATOM 2443 N N . LEU A 1 303 ? 8.291 0.462 12.074 1.00 95.62 303 LEU A N 1
ATOM 2444 C CA . LEU A 1 303 ? 8.163 0.770 10.654 1.00 95.62 303 LEU A CA 1
ATOM 2445 C C . LEU A 1 303 ? 8.247 2.282 10.442 1.00 95.62 303 LEU A C 1
ATOM 2447 O O . LEU A 1 303 ? 7.399 3.035 10.928 1.00 95.62 303 LEU A O 1
ATOM 2451 N N . SER A 1 304 ? 9.250 2.724 9.691 1.00 94.56 304 SER A N 1
ATOM 2452 C CA . SER A 1 304 ? 9.594 4.133 9.501 1.00 94.56 304 SER A CA 1
ATOM 2453 C C . SER A 1 304 ? 9.723 4.494 8.029 1.00 94.56 304 SER A C 1
ATOM 2455 O O . SER A 1 304 ? 10.185 3.712 7.207 1.00 94.56 304 SER A O 1
ATOM 2457 N N . GLN A 1 305 ? 9.361 5.727 7.688 1.00 94.50 305 GLN A N 1
ATOM 2458 C CA . GLN A 1 305 ? 9.640 6.320 6.377 1.00 94.50 305 GLN A CA 1
ATOM 2459 C C . GLN A 1 305 ? 10.475 7.601 6.522 1.00 94.50 305 GLN A C 1
ATOM 2461 O O . GLN A 1 305 ? 10.347 8.533 5.727 1.00 94.50 305 GLN A O 1
ATOM 2466 N N . LYS A 1 306 ? 11.344 7.664 7.541 1.00 93.44 306 LYS A N 1
ATOM 2467 C CA . LYS A 1 306 ? 12.156 8.843 7.890 1.00 93.44 306 LYS A CA 1
ATOM 2468 C C . LYS A 1 306 ? 12.923 9.401 6.693 1.00 93.44 306 LYS A C 1
ATOM 2470 O O . LYS A 1 306 ? 12.805 10.593 6.394 1.00 93.44 306 LYS A O 1
ATOM 2475 N N . LYS A 1 307 ? 13.673 8.553 5.978 1.00 91.19 307 LYS A N 1
ATOM 2476 C CA . LYS A 1 307 ? 14.422 8.962 4.780 1.00 91.19 307 LYS A CA 1
ATOM 2477 C C . LYS A 1 307 ? 13.506 9.508 3.686 1.00 91.19 307 LYS A C 1
ATOM 2479 O O . LYS A 1 307 ? 13.795 10.552 3.110 1.00 91.19 307 LYS A O 1
ATOM 2484 N N . TYR A 1 308 ? 12.369 8.857 3.449 1.00 94.00 308 TYR A N 1
ATOM 2485 C CA . TYR A 1 308 ? 11.399 9.308 2.453 1.00 94.00 308 TYR A CA 1
ATOM 2486 C C . TYR A 1 308 ? 10.813 10.686 2.803 1.00 94.00 308 TYR A C 1
ATOM 2488 O O . TYR A 1 308 ? 10.716 11.549 1.931 1.00 94.00 308 TYR A O 1
ATOM 2496 N N . ILE A 1 309 ? 10.465 10.927 4.075 1.00 95.44 309 ILE A N 1
ATOM 2497 C CA . ILE A 1 309 ? 9.983 12.239 4.540 1.00 95.44 309 ILE A CA 1
ATOM 2498 C C . ILE A 1 309 ? 11.068 13.302 4.337 1.00 95.44 309 ILE A C 1
ATOM 2500 O O . ILE A 1 309 ? 10.779 14.387 3.834 1.00 95.44 309 ILE A O 1
ATOM 2504 N N . TYR A 1 310 ? 12.317 12.996 4.694 1.00 94.25 310 TYR A N 1
ATOM 2505 C CA . TYR A 1 310 ? 13.444 13.909 4.512 1.00 94.25 310 TYR A CA 1
ATOM 2506 C C . TYR A 1 310 ? 13.655 14.274 3.033 1.00 94.25 310 TYR A C 1
ATOM 2508 O O . TYR A 1 310 ? 13.720 15.456 2.687 1.00 94.25 310 TYR A O 1
ATOM 2516 N N . ASP A 1 311 ? 13.658 13.280 2.144 1.00 93.56 311 ASP A N 1
ATOM 2517 C CA . ASP A 1 311 ? 13.784 13.487 0.701 1.00 93.56 311 ASP A CA 1
ATOM 2518 C C . ASP A 1 311 ? 12.606 14.294 0.133 1.00 93.56 311 ASP A C 1
ATOM 2520 O O . ASP A 1 311 ? 12.799 15.155 -0.729 1.00 93.56 311 ASP A O 1
ATOM 2524 N N . LEU A 1 312 ? 11.384 14.066 0.627 1.00 95.44 312 LEU A N 1
ATOM 2525 C CA . LEU A 1 312 ? 10.198 14.836 0.246 1.00 95.44 312 LEU A CA 1
ATOM 2526 C C . LEU A 1 312 ? 10.306 16.305 0.684 1.00 95.44 312 LEU A C 1
ATOM 2528 O O . LEU A 1 312 ? 9.992 17.209 -0.097 1.00 95.44 312 LEU A O 1
ATOM 2532 N N . LEU A 1 313 ? 10.787 16.565 1.901 1.00 96.38 313 LEU A N 1
ATOM 2533 C CA . LEU A 1 313 ? 11.032 17.922 2.394 1.00 96.38 313 LEU A CA 1
ATOM 2534 C C . LEU A 1 313 ? 12.110 18.630 1.565 1.00 96.38 313 LEU A C 1
ATOM 2536 O O . LEU A 1 313 ? 11.916 19.784 1.187 1.00 96.38 313 LEU A O 1
ATOM 2540 N N . ASN A 1 314 ? 13.189 17.939 1.196 1.00 94.81 314 ASN A N 1
ATOM 2541 C CA . ASN A 1 314 ? 14.230 18.497 0.329 1.00 94.81 314 ASN A CA 1
ATOM 2542 C C . ASN A 1 314 ? 13.697 18.824 -1.072 1.00 94.81 314 ASN A C 1
ATOM 2544 O O . ASN A 1 314 ? 13.873 19.939 -1.565 1.00 94.81 314 ASN A O 1
ATOM 2548 N N . LYS A 1 315 ? 12.973 17.887 -1.701 1.00 93.88 315 LYS A N 1
ATOM 2549 C CA . LYS A 1 315 ? 12.356 18.086 -3.027 1.00 93.88 315 LYS A CA 1
ATOM 2550 C C . LYS A 1 315 ? 11.387 19.270 -3.043 1.00 93.88 315 LYS A C 1
ATOM 2552 O O . LYS A 1 315 ? 11.286 19.985 -4.039 1.00 93.88 315 LYS A O 1
ATOM 2557 N N . THR A 1 316 ? 10.684 19.500 -1.936 1.00 94.75 316 THR A N 1
ATOM 2558 C CA . THR A 1 316 ? 9.723 20.604 -1.800 1.00 94.75 316 THR A CA 1
ATOM 2559 C C . THR A 1 316 ? 10.340 21.908 -1.291 1.00 94.75 316 THR A C 1
ATOM 2561 O O . THR A 1 316 ? 9.646 22.928 -1.293 1.00 94.75 316 THR A O 1
ATOM 2564 N N . LYS A 1 317 ? 11.638 21.910 -0.948 1.00 95.06 317 LYS A N 1
ATOM 2565 C CA . LYS A 1 317 ? 12.374 23.028 -0.330 1.00 95.06 317 LYS A CA 1
ATOM 2566 C C . LYS A 1 317 ? 11.786 23.448 1.026 1.00 95.06 317 LYS A C 1
ATOM 2568 O O . LYS A 1 317 ? 11.641 24.635 1.312 1.00 95.06 317 LYS A O 1
ATOM 2573 N N . MET A 1 318 ? 11.386 22.467 1.833 1.00 95.31 318 MET A N 1
ATOM 2574 C CA . MET A 1 318 ? 10.744 22.638 3.142 1.00 95.31 318 MET A CA 1
ATOM 2575 C C . MET A 1 318 ? 11.552 22.041 4.301 1.00 95.31 318 MET A C 1
ATOM 2577 O O . MET A 1 318 ? 11.042 21.923 5.413 1.00 95.31 318 MET A O 1
ATOM 2581 N N . GLN A 1 319 ? 12.817 21.692 4.087 1.00 93.06 319 GLN A N 1
ATOM 2582 C CA . GLN A 1 319 ? 13.681 21.136 5.128 1.00 93.06 319 GLN A CA 1
ATOM 2583 C C . GLN A 1 319 ? 13.905 22.090 6.315 1.00 93.06 319 GLN A C 1
ATOM 2585 O O . GLN A 1 319 ? 14.001 21.616 7.445 1.00 93.06 319 GLN A O 1
ATOM 2590 N N . ASP A 1 320 ? 13.878 23.405 6.081 1.00 93.19 320 ASP A N 1
ATOM 2591 C CA . ASP A 1 320 ? 14.079 24.447 7.103 1.00 93.19 320 ASP A CA 1
ATOM 2592 C C . ASP A 1 320 ? 12.759 25.097 7.560 1.00 93.19 320 ASP A C 1
ATOM 2594 O O . ASP A 1 320 ? 12.745 26.165 8.173 1.00 93.19 320 ASP A O 1
ATOM 2598 N N . CYS A 1 321 ? 11.611 24.489 7.236 1.00 94.38 321 CYS A N 1
ATOM 2599 C CA . CYS A 1 321 ? 10.319 25.046 7.627 1.00 94.38 321 CYS A CA 1
ATOM 2600 C C . CYS A 1 321 ? 10.073 24.915 9.142 1.00 94.38 321 CYS A C 1
ATOM 2602 O O . CYS A 1 321 ? 10.468 23.935 9.776 1.00 94.38 321 CYS A O 1
ATOM 2604 N N . LYS A 1 322 ? 9.361 25.890 9.728 1.00 96.06 322 LYS A N 1
ATOM 2605 C CA . LYS A 1 322 ? 8.934 25.811 11.132 1.00 96.06 322 LYS A CA 1
ATOM 2606 C C . LYS A 1 322 ? 7.919 24.669 11.295 1.00 96.06 322 LYS A C 1
ATOM 2608 O O . LYS A 1 322 ? 6.866 24.745 10.643 1.00 96.06 322 LYS A O 1
ATOM 2613 N N . PRO A 1 323 ? 8.170 23.675 12.164 1.00 96.75 323 PRO A N 1
ATOM 2614 C CA . PRO A 1 323 ? 7.258 22.555 12.349 1.00 96.75 323 PRO A CA 1
ATOM 2615 C C . PRO A 1 323 ? 5.906 23.003 12.919 1.00 96.75 323 PRO A C 1
ATOM 2617 O O . PRO A 1 323 ? 5.769 24.108 13.455 1.00 96.75 323 PRO A O 1
ATOM 2620 N N . LEU A 1 324 ? 4.897 22.152 12.755 1.00 95.88 324 LEU A N 1
ATOM 2621 C CA . LEU A 1 324 ? 3.564 22.312 13.338 1.00 95.88 324 LEU A CA 1
ATOM 2622 C C . LEU A 1 324 ? 3.174 21.042 14.089 1.00 95.88 324 LEU A C 1
ATOM 2624 O O . LEU A 1 324 ? 3.612 19.958 13.721 1.00 95.88 324 LEU A O 1
ATOM 2628 N N . ASP A 1 325 ? 2.320 21.181 15.100 1.00 94.25 325 ASP A N 1
ATOM 2629 C CA . ASP A 1 325 ? 1.932 20.059 15.963 1.00 94.25 325 ASP A CA 1
ATOM 2630 C C . ASP A 1 325 ? 0.768 19.228 15.408 1.00 94.25 325 ASP A C 1
ATOM 2632 O O . ASP A 1 325 ? 0.568 18.097 15.833 1.00 94.25 325 ASP A O 1
ATOM 2636 N N . THR A 1 326 ? -0.002 19.768 14.454 1.00 95.81 326 THR A N 1
ATOM 2637 C CA . THR A 1 326 ? -1.133 19.061 13.834 1.00 95.81 326 THR A CA 1
ATOM 2638 C C . THR A 1 326 ? -1.132 19.203 12.308 1.00 95.81 326 THR A C 1
ATOM 2640 O O . THR A 1 326 ? -0.801 20.278 11.785 1.00 95.81 326 THR A O 1
ATOM 2643 N N . PRO A 1 327 ? -1.559 18.163 11.565 1.00 95.81 327 PRO A N 1
ATOM 2644 C CA . PRO A 1 327 ? -1.547 18.172 10.103 1.00 95.81 327 PRO A CA 1
ATOM 2645 C C . PRO A 1 327 ? -2.659 19.035 9.485 1.00 95.81 327 PRO A C 1
ATOM 2647 O O . PRO A 1 327 ? -2.513 19.473 8.350 1.00 95.81 327 PRO A O 1
ATOM 2650 N N . ALA A 1 328 ? -3.742 19.318 10.216 1.00 94.50 328 ALA A N 1
ATOM 2651 C CA . ALA A 1 328 ? -4.854 20.181 9.795 1.00 94.50 328 ALA A CA 1
ATOM 2652 C C . ALA A 1 328 ? -5.215 21.192 10.896 1.00 94.50 328 ALA A C 1
ATOM 2654 O O . ALA A 1 328 ? -4.971 20.933 12.079 1.00 94.50 328 ALA A O 1
ATOM 2655 N N . ALA A 1 329 ? -5.748 22.357 10.523 1.00 92.81 329 ALA A N 1
ATOM 2656 C CA . ALA A 1 329 ? -6.279 23.325 11.482 1.00 92.81 329 ALA A CA 1
ATOM 2657 C C . ALA A 1 329 ? -7.769 23.064 11.783 1.00 92.81 329 ALA A C 1
ATOM 2659 O O . ALA A 1 329 ? -8.502 22.583 10.926 1.00 92.81 329 ALA A O 1
ATOM 2660 N N . LEU A 1 330 ? -8.212 23.401 13.002 1.00 88.31 330 LEU A N 1
ATOM 2661 C CA . LEU A 1 330 ? -9.566 23.115 13.512 1.00 88.31 330 LEU A CA 1
ATOM 2662 C C . LEU A 1 330 ? -10.699 23.696 12.652 1.00 88.31 330 LEU A C 1
ATOM 2664 O O . LEU A 1 330 ? -11.678 23.014 12.380 1.00 88.31 330 LEU A O 1
ATOM 2668 N N . ASN A 1 331 ? -10.550 24.945 12.209 1.00 82.06 331 ASN A N 1
ATOM 2669 C CA . ASN A 1 331 ? -11.602 25.682 11.498 1.00 82.06 331 ASN A CA 1
ATOM 2670 C C . ASN A 1 331 ? -11.320 25.817 9.994 1.00 82.06 331 ASN A C 1
ATOM 2672 O O . ASN A 1 331 ? -11.938 26.633 9.314 1.00 82.06 331 ASN A O 1
ATOM 2676 N N . GLU A 1 332 ? -10.359 25.057 9.470 1.00 82.12 332 GLU A N 1
ATOM 2677 C CA . GLU A 1 332 ? -9.952 25.144 8.069 1.00 82.12 332 GLU A CA 1
ATOM 2678 C C . GLU A 1 332 ? -10.899 24.312 7.200 1.00 82.12 332 GLU A C 1
ATOM 2680 O O . GLU A 1 332 ? -10.825 23.083 7.158 1.00 82.12 332 GLU A O 1
ATOM 2685 N N . LYS A 1 333 ? -11.820 25.000 6.520 1.00 84.00 333 LYS A N 1
ATOM 2686 C CA . LYS A 1 333 ? -12.726 24.409 5.532 1.00 84.00 333 LYS A CA 1
ATOM 2687 C C . LYS A 1 333 ? -12.207 24.725 4.136 1.00 84.00 333 LYS A C 1
ATOM 2689 O O . LYS A 1 333 ? -12.216 25.879 3.732 1.00 84.00 333 LYS A O 1
ATOM 2694 N N . LEU A 1 334 ? -11.776 23.694 3.419 1.00 90.00 334 LEU A N 1
ATOM 2695 C CA . LEU A 1 334 ? -11.372 23.804 2.019 1.00 90.00 334 LEU A CA 1
ATOM 2696 C C . LEU A 1 334 ? -12.594 23.648 1.111 1.00 90.00 334 LEU A C 1
ATOM 2698 O O . LEU A 1 334 ? -13.449 22.797 1.371 1.00 90.00 334 LEU A O 1
ATOM 2702 N N . SER A 1 335 ? -12.642 24.436 0.042 1.00 91.69 335 SER A N 1
ATOM 2703 C CA . SER A 1 335 ? -13.671 24.385 -1.000 1.00 91.69 335 SER A CA 1
ATOM 2704 C C . SER A 1 335 ? -13.014 24.447 -2.377 1.00 91.69 335 SER A C 1
ATOM 2706 O O . SER A 1 335 ? -11.936 25.016 -2.536 1.00 91.69 335 SER A O 1
ATOM 2708 N N . LYS A 1 336 ? -13.665 23.874 -3.394 1.00 89.75 336 LYS A N 1
ATOM 2709 C CA . LYS A 1 336 ? -13.152 23.853 -4.778 1.00 89.75 336 LYS A CA 1
ATOM 2710 C C . LYS A 1 336 ? -12.836 25.239 -5.340 1.00 89.75 336 LYS A C 1
ATOM 2712 O O . LYS A 1 336 ? -11.925 25.361 -6.159 1.00 89.75 336 LYS A O 1
ATOM 2717 N N . ASP A 1 337 ? -13.579 26.250 -4.905 1.00 87.12 337 ASP A N 1
ATOM 2718 C CA . ASP A 1 337 ? -13.457 27.629 -5.381 1.00 87.12 337 ASP A CA 1
ATOM 2719 C C . ASP A 1 337 ? -12.721 28.535 -4.383 1.00 87.12 337 ASP A C 1
ATOM 2721 O O . ASP A 1 337 ? -12.672 29.750 -4.556 1.00 87.12 337 ASP A O 1
ATOM 2725 N N . ASP A 1 338 ? -12.112 27.945 -3.350 1.00 85.56 338 ASP A N 1
ATOM 2726 C CA . ASP A 1 338 ? -11.358 28.685 -2.345 1.00 85.56 338 ASP A CA 1
ATOM 2727 C C . ASP A 1 338 ? -9.958 29.058 -2.853 1.00 85.56 338 ASP A C 1
ATOM 2729 O O . ASP A 1 338 ? -9.088 28.204 -3.058 1.00 85.56 338 ASP A O 1
ATOM 2733 N N . GLY A 1 339 ? -9.722 30.357 -3.027 1.00 91.12 339 GLY A N 1
ATOM 2734 C CA . GLY A 1 339 ? -8.441 30.916 -3.452 1.00 91.12 339 GLY A CA 1
ATOM 2735 C C . GLY A 1 339 ? -8.218 30.960 -4.966 1.00 91.12 339 GLY A C 1
ATOM 2736 O O . GLY A 1 339 ? -9.101 30.696 -5.780 1.00 91.12 339 GLY A O 1
ATOM 2737 N N . LYS A 1 340 ? -6.996 31.325 -5.362 1.00 94.31 340 LYS A N 1
ATOM 2738 C CA . LYS A 1 340 ? -6.601 31.450 -6.771 1.00 94.31 340 LYS A CA 1
ATOM 2739 C C . LYS A 1 340 ? -6.122 30.098 -7.295 1.00 94.31 340 LYS A C 1
ATOM 2741 O O . LYS A 1 340 ? -5.242 29.484 -6.691 1.00 94.31 340 LYS A O 1
ATOM 2746 N N . ALA A 1 341 ? -6.662 29.653 -8.430 1.00 94.69 341 ALA A N 1
ATOM 2747 C CA . ALA A 1 341 ? -6.204 28.441 -9.112 1.00 94.69 341 ALA A CA 1
ATOM 2748 C C . ALA A 1 341 ? -4.696 28.499 -9.406 1.00 94.69 341 ALA A C 1
ATOM 2750 O O . ALA A 1 341 ? -4.159 29.556 -9.741 1.00 94.69 341 ALA A O 1
ATOM 2751 N N . LEU A 1 342 ? -4.013 27.365 -9.254 1.00 93.38 342 LEU A N 1
ATOM 2752 C CA . LEU A 1 342 ? -2.601 27.256 -9.607 1.00 93.38 342 LEU A CA 1
ATOM 2753 C C . LEU A 1 342 ? -2.445 27.165 -11.125 1.00 93.38 342 LEU A C 1
ATOM 2755 O O . LEU A 1 342 ? -3.144 26.378 -11.760 1.00 93.38 342 LEU A O 1
ATOM 2759 N N . ASP A 1 343 ? -1.473 27.897 -11.670 1.00 90.00 343 ASP A N 1
ATOM 2760 C CA . ASP A 1 343 ? -1.144 27.841 -13.101 1.00 90.00 343 ASP A CA 1
ATOM 2761 C C . ASP A 1 343 ? -0.619 26.447 -13.504 1.00 90.00 343 ASP A C 1
ATOM 2763 O O . ASP A 1 343 ? -0.951 25.934 -14.568 1.00 90.00 343 ASP A O 1
ATOM 2767 N N . ASP A 1 344 ? 0.152 25.796 -12.619 1.00 92.06 344 ASP A N 1
ATOM 2768 C CA . ASP A 1 344 ? 0.630 24.419 -12.785 1.00 92.06 344 ASP A CA 1
ATOM 2769 C C . ASP A 1 344 ? 0.242 23.531 -11.588 1.00 92.06 344 ASP A C 1
ATOM 2771 O O . ASP A 1 344 ? 0.741 23.672 -10.465 1.00 92.06 344 ASP A O 1
ATOM 2775 N N . ALA A 1 345 ? -0.637 22.560 -11.847 1.00 94.50 345 ALA A N 1
ATOM 2776 C CA . ALA A 1 345 ? -1.087 21.574 -10.867 1.00 94.50 345 ALA A CA 1
ATOM 2777 C C . ALA A 1 345 ? -0.071 20.441 -10.626 1.00 94.50 345 ALA A C 1
ATOM 2779 O O . ALA A 1 345 ? -0.220 19.682 -9.663 1.00 94.50 345 ALA A O 1
ATOM 2780 N N . THR A 1 346 ? 0.961 20.304 -11.463 1.00 94.88 346 THR A N 1
ATOM 2781 C CA . THR A 1 346 ? 1.916 19.184 -11.427 1.00 94.88 346 THR A CA 1
ATOM 2782 C C . THR A 1 346 ? 2.605 19.088 -10.076 1.00 94.88 346 THR A C 1
ATOM 2784 O O . THR A 1 346 ? 2.610 18.025 -9.453 1.00 94.88 346 THR A O 1
ATOM 2787 N N . LYS A 1 347 ? 3.110 20.214 -9.562 1.00 94.38 347 LYS A N 1
ATOM 2788 C CA . LYS A 1 347 ? 3.777 20.248 -8.256 1.00 94.38 347 LYS A CA 1
ATOM 2789 C C . LYS A 1 347 ? 2.842 19.852 -7.114 1.00 94.38 347 LYS A C 1
ATOM 2791 O O . LYS A 1 347 ? 3.257 19.144 -6.201 1.00 94.38 347 LYS A O 1
ATOM 2796 N N . TYR A 1 348 ? 1.581 20.282 -7.164 1.00 96.69 348 TYR A N 1
ATOM 2797 C CA . TYR A 1 348 ? 0.584 19.888 -6.170 1.00 96.69 348 TYR A CA 1
ATOM 2798 C C . TYR A 1 348 ? 0.335 18.378 -6.205 1.00 96.69 348 TYR A C 1
ATOM 2800 O O . TYR A 1 348 ? 0.449 17.713 -5.178 1.00 96.69 348 TYR A O 1
ATOM 2808 N N . ARG A 1 349 ? 0.077 17.823 -7.396 1.00 97.06 349 ARG A N 1
ATOM 2809 C CA . ARG A 1 349 ? -0.169 16.386 -7.595 1.00 97.06 349 ARG A CA 1
ATOM 2810 C C . ARG A 1 349 ? 1.018 15.537 -7.141 1.00 97.06 349 ARG A C 1
ATOM 2812 O O . ARG A 1 349 ? 0.814 14.531 -6.470 1.00 97.06 349 ARG A O 1
ATOM 2819 N N . GLN A 1 350 ? 2.247 15.971 -7.428 1.00 95.94 350 GLN A N 1
ATOM 2820 C CA . GLN A 1 350 ? 3.467 15.306 -6.957 1.00 95.94 350 GLN A CA 1
ATOM 2821 C C . GLN A 1 350 ? 3.555 15.272 -5.425 1.00 95.94 350 GLN A C 1
ATOM 2823 O O . GLN A 1 350 ? 3.856 14.226 -4.856 1.00 95.94 350 GLN A O 1
ATOM 2828 N N . ILE A 1 351 ? 3.277 16.395 -4.751 1.00 96.88 351 ILE A N 1
ATOM 2829 C CA . ILE A 1 351 ? 3.317 16.470 -3.283 1.00 96.88 351 ILE A CA 1
ATOM 2830 C C . ILE A 1 351 ? 2.230 15.589 -2.669 1.00 96.88 351 ILE A C 1
ATOM 2832 O O . ILE A 1 351 ? 2.526 14.779 -1.796 1.00 96.88 351 ILE A O 1
ATOM 2836 N N . VAL A 1 352 ? 0.982 15.728 -3.118 1.00 97.44 352 VAL A N 1
ATOM 2837 C CA . VAL A 1 352 ? -0.144 14.983 -2.540 1.00 97.44 352 VAL A CA 1
ATOM 2838 C C . VAL A 1 352 ? -0.014 13.484 -2.815 1.00 97.44 352 VAL A C 1
ATOM 2840 O O . VAL A 1 352 ? -0.224 12.691 -1.902 1.00 97.44 352 VAL A O 1
ATOM 2843 N N . GLY A 1 353 ? 0.429 13.084 -4.011 1.00 96.81 353 GLY A N 1
ATOM 2844 C CA . GLY A 1 353 ? 0.741 11.682 -4.306 1.00 96.81 353 GLY A CA 1
ATOM 2845 C C . GLY A 1 353 ? 1.854 11.132 -3.407 1.00 96.81 353 GLY A C 1
ATOM 2846 O O . GLY A 1 353 ? 1.740 10.027 -2.880 1.00 96.81 353 GLY A O 1
ATOM 2847 N N . ALA A 1 354 ? 2.895 11.927 -3.140 1.00 96.31 354 ALA A N 1
ATOM 2848 C CA . ALA A 1 354 ? 3.955 11.526 -2.220 1.00 96.31 354 ALA A CA 1
ATOM 2849 C C . ALA A 1 354 ? 3.470 11.396 -0.763 1.00 96.31 354 ALA A C 1
ATOM 2851 O O . ALA A 1 354 ? 3.927 10.500 -0.052 1.00 96.31 354 ALA A O 1
ATOM 2852 N N . LEU A 1 355 ? 2.550 12.261 -0.326 1.00 97.31 355 LEU A N 1
ATOM 2853 C CA . LEU A 1 355 ? 1.911 12.196 0.992 1.00 97.31 355 LEU A CA 1
ATOM 2854 C C . LEU A 1 355 ? 0.976 10.986 1.129 1.00 97.31 355 LEU A C 1
ATOM 2856 O O . LEU A 1 355 ? 0.923 10.380 2.195 1.00 97.31 355 LEU A O 1
ATOM 2860 N N . GLN A 1 356 ? 0.279 10.606 0.057 1.00 95.81 356 GLN A N 1
ATOM 2861 C CA . GLN A 1 356 ? -0.568 9.412 0.037 1.00 95.81 356 GLN A CA 1
ATOM 2862 C C . GLN A 1 356 ? 0.243 8.137 0.281 1.00 95.81 356 GLN A C 1
ATOM 2864 O O . GLN A 1 356 ? -0.200 7.264 1.022 1.00 95.81 356 GLN A O 1
ATOM 2869 N N . TYR A 1 357 ? 1.459 8.058 -0.265 1.00 94.62 357 TYR A N 1
ATOM 2870 C CA . TYR A 1 357 ? 2.370 6.946 0.009 1.00 94.62 357 TYR A CA 1
ATOM 2871 C C . TYR A 1 357 ? 2.792 6.868 1.485 1.00 94.62 357 TYR A C 1
ATOM 2873 O O . TYR A 1 357 ? 2.887 5.784 2.055 1.00 94.62 357 TYR A O 1
ATOM 2881 N N . LEU A 1 358 ? 2.996 8.019 2.138 1.00 94.75 358 LEU A N 1
ATOM 2882 C CA . LEU A 1 358 ? 3.336 8.074 3.567 1.00 94.75 358 LEU A CA 1
ATOM 2883 C C . LEU A 1 358 ? 2.220 7.560 4.473 1.00 94.75 358 LEU A C 1
ATOM 2885 O O . LEU A 1 358 ? 2.494 7.076 5.572 1.00 94.75 358 LEU A O 1
ATOM 2889 N N . SER A 1 359 ? 0.967 7.610 4.016 1.00 92.12 359 SER A N 1
ATOM 2890 C CA . SER A 1 359 ? -0.166 7.071 4.767 1.00 92.12 359 SER A CA 1
ATOM 2891 C C . SER A 1 359 ? -0.078 5.557 4.995 1.00 92.12 359 SER A C 1
ATOM 2893 O O . SER A 1 359 ? -0.912 5.041 5.726 1.00 92.12 359 SER A O 1
ATOM 2895 N N . PHE A 1 360 ? 0.912 4.843 4.431 1.00 90.69 360 PHE A N 1
ATOM 2896 C CA . PHE A 1 360 ? 1.188 3.428 4.724 1.00 90.69 360 PHE A CA 1
ATOM 2897 C C . PHE A 1 360 ? 1.801 3.182 6.108 1.00 90.69 360 PHE A C 1
ATOM 2899 O O . PHE A 1 360 ? 1.594 2.107 6.671 1.00 90.69 360 PHE A O 1
ATOM 2906 N N . THR A 1 361 ? 2.524 4.157 6.666 1.00 94.00 361 THR A N 1
ATOM 2907 C CA . THR A 1 361 ? 3.079 4.089 8.033 1.00 94.00 361 THR A CA 1
ATOM 2908 C C . THR A 1 361 ? 2.571 5.207 8.942 1.00 94.00 361 THR A C 1
ATOM 2910 O O . THR A 1 361 ? 2.786 5.156 10.149 1.00 94.00 361 THR A O 1
ATOM 2913 N N . ARG A 1 362 ? 1.876 6.206 8.379 1.00 95.94 362 ARG A N 1
ATOM 2914 C CA . ARG A 1 362 ? 1.366 7.397 9.075 1.00 95.94 362 ARG A CA 1
ATOM 2915 C C . ARG A 1 362 ? -0.167 7.488 9.016 1.00 95.94 362 ARG A C 1
ATOM 2917 O O . ARG A 1 362 ? -0.704 8.272 8.230 1.00 95.94 362 ARG A O 1
ATOM 2924 N N . PRO A 1 363 ? -0.904 6.690 9.813 1.00 96.81 363 PRO A N 1
ATOM 2925 C CA . PRO A 1 363 ? -2.367 6.788 9.895 1.00 96.81 363 PRO A CA 1
ATOM 2926 C C . PRO A 1 363 ? -2.853 8.155 10.406 1.00 96.81 363 PRO A C 1
ATOM 2928 O O . PRO A 1 363 ? -3.926 8.614 10.030 1.00 96.81 363 PRO A O 1
ATOM 2931 N N . ASP A 1 364 ? -2.037 8.857 11.190 1.00 96.81 364 ASP A N 1
ATOM 2932 C CA . ASP A 1 364 ? -2.304 10.180 11.762 1.00 96.81 364 ASP A CA 1
ATOM 2933 C C . ASP A 1 364 ? -2.454 11.311 10.728 1.00 96.81 364 ASP A C 1
ATOM 2935 O O . ASP A 1 364 ? -3.049 12.346 11.030 1.00 96.81 364 ASP A O 1
ATOM 2939 N N . ILE A 1 365 ? -1.942 11.132 9.505 1.00 97.31 365 ILE A N 1
ATOM 2940 C CA . ILE A 1 365 ? -2.128 12.097 8.409 1.00 97.31 365 ILE A CA 1
ATOM 2941 C C . ILE A 1 365 ? -3.234 11.687 7.430 1.00 97.31 365 ILE A C 1
ATOM 2943 O O . ILE A 1 365 ? -3.527 12.457 6.514 1.00 97.31 365 ILE A O 1
ATOM 2947 N N . ALA A 1 366 ? -3.845 10.506 7.589 1.00 97.00 366 ALA A N 1
ATOM 2948 C CA . ALA A 1 366 ? -4.764 9.933 6.603 1.00 97.00 366 ALA A CA 1
ATOM 2949 C C . ALA A 1 366 ? -5.949 10.862 6.293 1.00 97.00 366 ALA A C 1
ATOM 2951 O O . ALA A 1 366 ? -6.271 11.073 5.122 1.00 97.00 366 ALA A O 1
ATOM 2952 N N . TYR A 1 367 ? -6.522 11.496 7.323 1.00 96.50 367 TYR A N 1
ATOM 2953 C CA . TYR A 1 367 ? -7.574 12.499 7.161 1.00 96.50 367 TYR A CA 1
ATOM 2954 C C . TYR A 1 367 ? -7.123 13.678 6.295 1.00 96.50 367 TYR A C 1
ATOM 2956 O O . TYR A 1 367 ? -7.741 13.992 5.273 1.00 96.50 367 TYR A O 1
ATOM 2964 N N . SER A 1 368 ? -6.017 14.318 6.678 1.00 96.81 368 SER A N 1
ATOM 2965 C CA . SER A 1 368 ? -5.544 15.519 5.996 1.00 96.81 368 SER A CA 1
ATOM 2966 C C . SER A 1 368 ? -5.117 15.225 4.563 1.00 96.81 368 SER A C 1
ATOM 2968 O O . SER A 1 368 ? -5.419 15.981 3.644 1.00 96.81 368 SER A O 1
ATOM 2970 N N . VAL A 1 369 ? -4.458 14.091 4.332 1.00 97.19 369 VAL A N 1
ATOM 2971 C CA . VAL A 1 369 ? -4.085 13.675 2.979 1.00 97.19 369 VAL A CA 1
ATOM 2972 C C . VAL A 1 369 ? -5.328 13.381 2.142 1.00 97.19 369 VAL A C 1
ATOM 2974 O O . VAL A 1 369 ? -5.403 13.861 1.012 1.00 97.19 369 VAL A O 1
ATOM 2977 N N . ASN A 1 370 ? -6.343 12.700 2.694 1.00 96.19 370 ASN A N 1
ATOM 2978 C CA . ASN A 1 370 ? -7.607 12.473 1.991 1.00 96.19 370 ASN A CA 1
ATOM 2979 C C . ASN A 1 370 ? -8.259 13.791 1.551 1.00 96.19 370 ASN A C 1
ATOM 2981 O O . ASN A 1 370 ? -8.678 13.901 0.399 1.00 96.19 370 ASN A O 1
ATOM 2985 N N . LYS A 1 371 ? -8.301 14.807 2.425 1.00 95.06 371 LYS A N 1
ATOM 2986 C CA . LYS A 1 371 ? -8.824 16.135 2.068 1.00 95.06 371 LYS A CA 1
ATOM 2987 C C . LYS A 1 371 ? -8.022 16.782 0.941 1.00 95.06 371 LYS A C 1
ATOM 2989 O O . LYS A 1 371 ? -8.624 17.287 0.001 1.00 95.06 371 LYS A O 1
ATOM 2994 N N . ALA A 1 372 ? -6.690 16.719 0.978 1.00 95.94 372 ALA A N 1
ATOM 2995 C CA . ALA A 1 372 ? -5.853 17.243 -0.104 1.00 95.94 372 ALA A CA 1
ATOM 2996 C C . ALA A 1 372 ? -6.101 16.508 -1.441 1.00 95.94 372 ALA A C 1
ATOM 2998 O O . ALA A 1 372 ? -6.197 17.137 -2.494 1.00 95.94 372 ALA A O 1
ATOM 2999 N N . CYS A 1 373 ? -6.291 15.186 -1.422 1.00 95.94 373 CYS A N 1
ATOM 3000 C CA . CYS A 1 373 ? -6.559 14.409 -2.636 1.00 95.94 373 CYS A CA 1
ATOM 3001 C C . CYS A 1 373 ? -7.817 14.869 -3.397 1.00 95.94 373 CYS A C 1
ATOM 3003 O O . CYS A 1 373 ? -7.874 14.732 -4.619 1.00 95.94 373 CYS A O 1
ATOM 3005 N N . GLN A 1 374 ? -8.802 15.463 -2.716 1.00 94.19 374 GLN A N 1
ATOM 3006 C CA . GLN A 1 374 ? -10.058 15.911 -3.336 1.00 94.19 374 GLN A CA 1
ATOM 3007 C C . GLN A 1 374 ? -9.870 17.059 -4.343 1.00 94.19 374 GLN A C 1
ATOM 3009 O O . GLN A 1 374 ? -10.741 17.275 -5.185 1.00 94.19 374 GLN A O 1
ATOM 3014 N N . PHE A 1 375 ? -8.730 17.756 -4.308 1.00 95.06 375 PHE A N 1
ATOM 3015 C CA . PHE A 1 375 ? -8.459 18.937 -5.136 1.00 95.06 375 PHE A CA 1
ATOM 3016 C C . PHE A 1 375 ? -7.378 18.705 -6.205 1.00 95.06 375 PHE A C 1
ATOM 3018 O O . PHE A 1 375 ? -6.877 19.655 -6.801 1.00 95.06 375 PHE A O 1
ATOM 3025 N N . MET A 1 376 ? -7.015 17.446 -6.495 1.00 94.31 376 MET A N 1
ATOM 3026 C CA . MET A 1 376 ? -5.966 17.117 -7.479 1.00 94.31 376 MET A CA 1
ATOM 3027 C C . MET A 1 376 ? -6.263 17.607 -8.905 1.00 94.31 376 MET A C 1
ATOM 3029 O O . MET A 1 376 ? -5.327 17.877 -9.663 1.00 94.31 376 MET A O 1
ATOM 3033 N N . GLN A 1 377 ? -7.539 17.705 -9.291 1.00 92.62 377 GLN A N 1
ATOM 3034 C CA . GLN A 1 377 ? -7.931 18.124 -10.641 1.00 92.62 377 GLN A CA 1
ATOM 3035 C C . GLN A 1 377 ? -7.612 19.604 -10.884 1.00 92.62 377 GLN A C 1
ATOM 3037 O O . GLN A 1 377 ? -6.887 19.910 -11.831 1.00 92.62 377 GLN A O 1
ATOM 3042 N N . ARG A 1 378 ? -8.086 20.490 -9.996 1.00 93.62 378 ARG A N 1
ATOM 3043 C CA . ARG A 1 378 ? -7.915 21.950 -10.072 1.00 93.62 378 ARG A CA 1
ATOM 3044 C C . ARG A 1 378 ? -7.524 22.525 -8.696 1.00 93.62 378 ARG A C 1
ATOM 3046 O O . ARG A 1 378 ? -8.388 23.027 -7.980 1.00 93.62 378 ARG A O 1
ATOM 3053 N N . PRO A 1 379 ? -6.245 22.426 -8.293 1.00 96.25 379 PRO A N 1
ATOM 3054 C CA . PRO A 1 379 ? -5.779 22.960 -7.014 1.00 96.25 379 PRO A CA 1
ATOM 3055 C C . PRO A 1 379 ? -5.657 24.491 -7.028 1.00 96.25 379 PRO A C 1
ATOM 3057 O O . PRO A 1 379 ? -5.494 25.112 -8.078 1.00 96.25 379 PRO A O 1
ATOM 3060 N N . THR A 1 380 ? -5.677 25.095 -5.838 1.00 96.62 380 THR A N 1
ATOM 3061 C CA . THR A 1 380 ? -5.547 26.546 -5.608 1.00 96.62 380 THR A CA 1
ATOM 3062 C C . THR A 1 380 ? -4.369 26.844 -4.674 1.00 96.62 380 THR A C 1
ATOM 3064 O O . THR A 1 380 ? -3.743 25.930 -4.122 1.00 96.62 380 THR A O 1
ATOM 3067 N N . ASP A 1 381 ? -4.045 28.121 -4.473 1.00 95.56 381 ASP A N 1
ATOM 3068 C CA . ASP A 1 381 ? -3.040 28.567 -3.502 1.00 95.56 381 ASP A CA 1
ATOM 3069 C C . ASP A 1 381 ? -3.375 28.125 -2.065 1.00 95.56 381 ASP A C 1
ATOM 3071 O O . ASP A 1 381 ? -2.473 27.719 -1.326 1.00 95.56 381 ASP A O 1
ATOM 3075 N N . ARG A 1 382 ? -4.664 28.118 -1.693 1.00 95.81 382 ARG A N 1
ATOM 3076 C CA . ARG A 1 382 ? -5.166 27.593 -0.410 1.00 95.81 382 ARG A CA 1
ATOM 3077 C C . ARG A 1 382 ? -4.901 26.098 -0.278 1.00 95.81 382 ARG A C 1
ATOM 3079 O O . ARG A 1 382 ? -4.303 25.662 0.705 1.00 95.81 382 ARG A O 1
ATOM 3086 N N . HIS A 1 383 ? -5.227 25.320 -1.311 1.00 96.56 383 HIS A N 1
ATOM 3087 C CA . HIS A 1 383 ? -4.940 23.883 -1.339 1.00 96.56 383 HIS A CA 1
ATOM 3088 C C . HIS A 1 383 ? -3.436 23.599 -1.215 1.00 96.56 383 HIS A C 1
ATOM 3090 O O . HIS A 1 383 ? -3.020 22.703 -0.477 1.00 96.56 383 HIS A O 1
ATOM 3096 N N . MET A 1 384 ? -2.594 24.390 -1.885 1.00 96.50 384 MET A N 1
ATOM 3097 C CA . MET A 1 384 ? -1.140 24.287 -1.756 1.00 96.50 384 MET A CA 1
ATOM 3098 C C . MET A 1 384 ? -0.655 24.641 -0.343 1.00 96.50 384 MET A C 1
ATOM 3100 O O . MET A 1 384 ? 0.240 23.976 0.181 1.00 96.50 384 MET A O 1
ATOM 3104 N N . ALA A 1 385 ? -1.224 25.668 0.293 1.00 95.81 385 ALA A N 1
ATOM 3105 C CA . ALA A 1 385 ? -0.906 26.024 1.675 1.00 95.81 385 ALA A CA 1
ATOM 3106 C C . ALA A 1 385 ? -1.267 24.891 2.648 1.00 95.81 385 ALA A C 1
ATOM 3108 O O . ALA A 1 385 ? -0.467 24.561 3.527 1.00 95.81 385 ALA A O 1
ATOM 3109 N N . TYR A 1 386 ? -2.402 24.231 2.423 1.00 96.88 386 TYR A N 1
ATOM 3110 C CA . TYR A 1 386 ? -2.821 23.059 3.182 1.00 96.88 386 TYR A CA 1
ATOM 3111 C C . TYR A 1 386 ? -1.849 21.878 3.026 1.00 96.88 386 TYR A C 1
ATOM 3113 O O . TYR A 1 386 ? -1.377 21.321 4.016 1.00 96.88 386 TYR A O 1
ATOM 3121 N N . ALA A 1 387 ? -1.433 21.550 1.797 1.00 97.06 387 ALA A N 1
ATOM 3122 C CA . ALA A 1 387 ? -0.421 20.512 1.565 1.00 97.06 387 ALA A CA 1
ATOM 3123 C C . ALA A 1 387 ? 0.919 20.844 2.257 1.00 97.06 387 ALA A C 1
ATOM 3125 O O . ALA A 1 387 ? 1.547 19.983 2.877 1.00 97.06 387 ALA A O 1
ATOM 3126 N N . LYS A 1 388 ? 1.335 22.118 2.230 1.00 96.62 388 LYS A N 1
ATOM 3127 C CA . LYS A 1 388 ? 2.515 22.599 2.967 1.00 96.62 388 LYS A CA 1
ATOM 3128 C C . LYS A 1 388 ? 2.347 22.475 4.482 1.00 96.62 388 LYS A C 1
ATOM 3130 O O . LYS A 1 388 ? 3.329 22.204 5.169 1.00 96.62 388 LYS A O 1
ATOM 3135 N N . ARG A 1 389 ? 1.138 22.650 5.026 1.00 97.19 389 ARG A N 1
ATOM 3136 C CA . ARG A 1 389 ? 0.859 22.432 6.453 1.00 97.19 389 ARG A CA 1
ATOM 3137 C C . ARG A 1 389 ? 1.165 20.989 6.860 1.00 97.19 389 ARG A C 1
ATOM 3139 O O . ARG A 1 389 ? 1.865 20.789 7.851 1.00 97.19 389 ARG A O 1
ATOM 3146 N N . ILE A 1 390 ? 0.730 20.011 6.063 1.00 98.00 390 ILE A N 1
ATOM 3147 C CA . ILE A 1 390 ? 1.023 18.588 6.299 1.00 98.00 390 ILE A CA 1
ATOM 3148 C C . ILE A 1 390 ? 2.542 18.350 6.296 1.00 98.00 390 ILE A C 1
ATOM 3150 O O . ILE A 1 390 ? 3.068 17.708 7.201 1.00 98.00 390 ILE A O 1
ATOM 3154 N N . LEU A 1 391 ? 3.278 18.940 5.347 1.00 98.12 391 LEU A N 1
ATOM 3155 C CA . LEU A 1 391 ? 4.745 18.846 5.307 1.00 98.12 391 LEU A CA 1
ATOM 3156 C C . LEU A 1 391 ? 5.414 19.449 6.556 1.00 98.12 391 LEU A C 1
ATOM 3158 O O . LEU A 1 391 ? 6.356 18.868 7.092 1.00 98.12 391 LEU A O 1
ATOM 3162 N N . ARG A 1 392 ? 4.908 20.576 7.074 1.00 98.00 392 ARG A N 1
ATOM 3163 C CA . ARG A 1 392 ? 5.393 21.173 8.335 1.00 98.00 392 ARG A CA 1
ATOM 3164 C C . ARG A 1 392 ? 5.134 20.270 9.540 1.00 98.00 392 ARG A C 1
ATOM 3166 O O . ARG A 1 392 ? 5.968 20.209 10.440 1.00 98.00 392 ARG A O 1
ATOM 3173 N N . TYR A 1 393 ? 4.007 19.564 9.561 1.00 97.62 393 TYR A N 1
ATOM 3174 C CA . TYR A 1 393 ? 3.726 18.566 10.591 1.00 97.62 393 TYR A CA 1
ATOM 3175 C C . TYR A 1 393 ? 4.700 17.379 10.519 1.00 97.62 393 TYR A C 1
ATOM 3177 O O . TYR A 1 393 ? 5.294 16.985 11.525 1.00 97.62 393 TYR A O 1
ATOM 3185 N N . LEU A 1 394 ? 4.956 16.867 9.313 1.00 97.12 394 LEU A N 1
ATOM 3186 C CA . LEU A 1 394 ? 5.928 15.794 9.089 1.00 97.12 394 LEU A CA 1
ATOM 3187 C C . LEU A 1 394 ? 7.355 16.200 9.477 1.00 97.12 394 LEU A C 1
ATOM 3189 O O . LEU A 1 394 ? 8.088 15.389 10.036 1.00 97.12 394 LEU A O 1
ATOM 3193 N N . LYS A 1 395 ? 7.738 17.466 9.263 1.00 96.69 395 LYS A N 1
ATOM 3194 C CA . LYS A 1 395 ? 9.028 18.001 9.725 1.00 96.69 395 LYS A CA 1
ATOM 3195 C C . LYS A 1 395 ? 9.196 17.883 11.243 1.00 96.69 395 LYS A C 1
ATOM 3197 O O . LYS A 1 395 ? 10.294 17.574 11.697 1.00 96.69 395 LYS A O 1
ATOM 3202 N N . GLY A 1 396 ? 8.131 18.124 12.011 1.00 94.88 396 GLY A N 1
ATOM 3203 C CA . GLY A 1 396 ? 8.134 17.989 13.472 1.00 94.88 396 GLY A CA 1
ATOM 3204 C C . GLY A 1 396 ? 8.052 16.544 13.969 1.00 94.88 396 GLY A C 1
ATOM 3205 O O . GLY A 1 396 ? 8.350 16.287 15.126 1.00 94.88 396 GLY A O 1
ATOM 3206 N N . THR A 1 397 ? 7.673 15.600 13.105 1.00 95.19 397 THR A N 1
ATOM 3207 C CA . THR A 1 397 ? 7.415 14.192 13.453 1.00 95.19 397 THR A CA 1
ATOM 3208 C C . THR A 1 397 ? 8.227 13.233 12.579 1.00 95.19 397 THR A C 1
ATOM 3210 O O . THR A 1 397 ? 7.759 12.160 12.202 1.00 95.19 397 THR A O 1
ATOM 3213 N N . LEU A 1 398 ? 9.452 13.633 12.225 1.00 93.62 398 LEU A N 1
ATOM 3214 C CA . LEU A 1 398 ? 10.328 12.905 11.300 1.00 93.62 398 LEU A CA 1
ATOM 3215 C C . LEU A 1 398 ? 10.711 11.506 11.818 1.00 93.62 398 LEU A C 1
ATOM 3217 O O . LEU A 1 398 ? 10.887 10.580 11.034 1.00 93.62 398 LEU A O 1
ATOM 3221 N N . THR A 1 399 ? 10.869 11.368 13.135 1.00 92.88 399 THR A N 1
ATOM 3222 C CA . THR A 1 399 ? 11.271 10.136 13.838 1.00 92.88 399 THR A CA 1
ATOM 3223 C C . THR A 1 399 ? 10.092 9.245 14.217 1.00 92.88 399 THR A C 1
ATOM 3225 O O . THR A 1 399 ? 10.289 8.219 14.865 1.00 92.88 399 THR A O 1
ATOM 3228 N N . MET A 1 400 ? 8.874 9.635 13.841 1.00 93.94 400 MET A N 1
ATOM 3229 C CA . MET A 1 400 ? 7.669 8.891 14.162 1.00 93.94 400 MET A CA 1
ATOM 3230 C C . MET A 1 400 ? 7.440 7.750 13.174 1.00 93.94 400 MET A C 1
ATOM 3232 O O . MET A 1 400 ? 7.542 7.940 11.961 1.00 93.94 400 MET A O 1
ATOM 3236 N N . GLY A 1 401 ? 7.062 6.592 13.704 1.00 94.38 401 GLY A N 1
ATOM 3237 C CA . GLY A 1 401 ? 6.783 5.386 12.935 1.00 94.38 401 GLY A CA 1
ATOM 3238 C C . GLY A 1 401 ? 5.800 4.466 13.648 1.00 94.38 401 GLY A C 1
ATOM 3239 O O . GLY A 1 401 ? 5.433 4.691 14.806 1.00 94.38 401 GLY A O 1
ATOM 3240 N N . LEU A 1 402 ? 5.353 3.442 12.927 1.00 95.75 402 LEU A N 1
ATOM 3241 C CA . LEU A 1 402 ? 4.367 2.475 13.398 1.00 95.75 402 LEU A CA 1
ATOM 3242 C C . LEU A 1 402 ? 5.056 1.347 14.173 1.00 95.75 402 LEU A C 1
ATOM 3244 O O . LEU A 1 402 ? 6.003 0.738 13.683 1.00 95.75 402 LEU A O 1
ATOM 3248 N N . GLN A 1 403 ? 4.565 1.045 15.371 1.00 95.31 403 GLN A N 1
ATOM 3249 C CA . GLN A 1 403 ? 5.066 -0.030 16.223 1.00 95.31 403 GLN A CA 1
ATOM 3250 C C . GLN A 1 403 ? 4.168 -1.261 16.130 1.00 95.31 403 GLN A C 1
ATOM 3252 O O . GLN A 1 403 ? 3.026 -1.237 16.580 1.00 95.31 403 GLN A O 1
ATOM 3257 N N . ILE A 1 404 ? 4.710 -2.366 15.632 1.00 96.06 404 ILE A N 1
ATOM 3258 C CA . ILE A 1 404 ? 4.065 -3.680 15.691 1.00 96.06 404 ILE A CA 1
ATOM 3259 C C . ILE A 1 404 ? 4.699 -4.444 16.847 1.00 96.06 404 ILE A C 1
ATOM 3261 O O . ILE A 1 404 ? 5.915 -4.604 16.873 1.00 96.06 404 ILE A O 1
ATOM 3265 N N . LYS A 1 405 ? 3.902 -4.892 17.815 1.00 95.25 405 LYS A N 1
ATOM 3266 C CA . LYS A 1 405 ? 4.375 -5.555 19.039 1.00 95.25 405 LYS A CA 1
ATOM 3267 C C . LYS A 1 405 ? 3.840 -6.974 19.150 1.00 95.25 405 LYS A C 1
ATOM 3269 O O . LYS A 1 405 ? 2.806 -7.294 18.574 1.00 95.25 405 LYS A O 1
ATOM 3274 N N . SER A 1 406 ? 4.517 -7.812 19.925 1.00 94.94 406 SER A N 1
ATOM 3275 C CA . SER A 1 406 ? 3.986 -9.131 20.274 1.00 94.94 406 SER A CA 1
ATOM 3276 C C . SER A 1 406 ? 2.645 -8.980 20.995 1.00 94.94 406 SER A C 1
ATOM 3278 O O . SER A 1 406 ? 2.513 -8.149 21.898 1.00 94.94 406 SER A 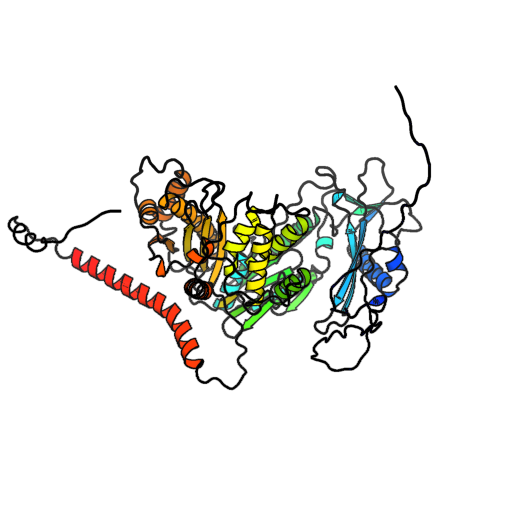O 1
ATOM 3280 N N . SER A 1 407 ? 1.649 -9.757 20.573 1.00 93.69 407 SER A N 1
ATOM 3281 C CA . SER A 1 407 ? 0.315 -9.787 21.164 1.00 93.69 407 SER A CA 1
ATOM 3282 C C . SER A 1 407 ? -0.053 -11.209 21.568 1.00 93.69 407 SER A C 1
ATOM 3284 O O . SER A 1 407 ? 0.244 -12.167 20.862 1.00 93.69 407 SER A O 1
ATOM 3286 N N . CYS A 1 408 ? -0.732 -11.358 22.705 1.00 90.69 408 CYS A N 1
ATOM 3287 C CA . CYS A 1 408 ? -1.202 -12.660 23.186 1.00 90.69 408 CYS A CA 1
ATOM 3288 C C . CYS A 1 408 ? -2.521 -13.113 22.542 1.00 90.69 408 CYS A C 1
ATOM 3290 O O . CYS A 1 408 ? -2.969 -14.230 22.785 1.00 90.69 408 CYS A O 1
ATOM 3292 N N . SER A 1 409 ? -3.161 -12.247 21.755 1.00 93.62 409 SER A N 1
ATOM 3293 C CA . SER A 1 409 ? -4.421 -12.520 21.070 1.00 93.62 409 SER A CA 1
ATOM 3294 C C . SER A 1 409 ? -4.364 -11.995 19.637 1.00 93.62 409 SER A C 1
ATOM 3296 O O . SER A 1 409 ? -3.674 -11.018 19.351 1.00 93.62 409 SER A O 1
ATOM 3298 N N . PHE A 1 410 ? -5.126 -12.637 18.754 1.00 94.75 410 PHE A N 1
ATOM 3299 C CA . PHE A 1 410 ? -5.379 -12.190 17.384 1.00 94.75 410 PHE A CA 1
ATOM 3300 C C . PHE A 1 410 ? -6.829 -11.727 17.188 1.00 94.75 410 PHE A 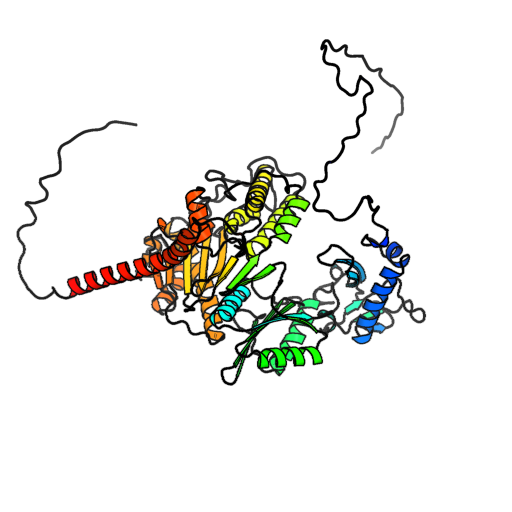C 1
ATOM 3302 O O . PHE A 1 410 ? -7.277 -11.580 16.055 1.00 94.75 410 PHE A O 1
ATOM 3309 N N . ASP A 1 411 ? -7.571 -11.504 18.278 1.00 95.69 411 ASP A N 1
ATOM 3310 C CA . ASP A 1 411 ? -8.952 -11.024 18.210 1.00 95.69 411 ASP A CA 1
ATOM 3311 C C . ASP A 1 411 ? -9.025 -9.672 17.487 1.00 95.69 411 ASP A C 1
ATOM 3313 O O . ASP A 1 411 ? -8.167 -8.799 17.662 1.00 95.69 411 ASP A O 1
ATOM 3317 N N . LEU A 1 412 ? -10.079 -9.499 16.694 1.00 96.69 412 LEU A N 1
ATOM 3318 C CA . LEU A 1 412 ? -10.275 -8.317 15.866 1.00 96.69 412 LEU A CA 1
ATOM 3319 C C . LEU A 1 412 ? -11.078 -7.244 16.597 1.00 96.69 412 LEU A C 1
ATOM 3321 O O . LEU A 1 412 ? -12.133 -7.518 17.178 1.00 96.69 412 LEU A O 1
ATOM 3325 N N . GLN A 1 413 ? -10.592 -6.008 16.521 1.00 96.62 413 GLN A N 1
ATOM 3326 C CA . GLN A 1 413 ? -11.306 -4.827 17.002 1.00 96.62 413 GLN A CA 1
ATOM 3327 C C . GLN A 1 413 ? -11.343 -3.756 15.924 1.00 96.62 413 GLN A C 1
ATOM 3329 O O . GLN A 1 413 ? -10.324 -3.454 15.304 1.00 96.62 413 GLN A O 1
ATOM 3334 N N . VAL A 1 414 ? -12.512 -3.159 15.729 1.00 97.81 414 VAL A N 1
ATOM 3335 C CA . VAL A 1 414 ? -12.742 -2.136 14.710 1.00 97.81 414 VAL A CA 1
ATOM 3336 C C . VAL A 1 414 ? -13.277 -0.882 15.377 1.00 97.81 414 VAL A C 1
ATOM 3338 O O . VAL A 1 414 ? -14.157 -0.974 16.223 1.00 97.81 414 VAL A O 1
ATOM 3341 N N . TYR A 1 415 ? -12.783 0.284 14.984 1.00 97.88 415 TYR A N 1
ATOM 3342 C CA . TYR A 1 415 ? -13.340 1.577 15.379 1.00 97.88 415 TYR A CA 1
ATOM 3343 C C . TYR A 1 415 ? -13.806 2.304 14.129 1.00 97.88 415 TYR A C 1
ATOM 3345 O O . TYR A 1 415 ? -13.046 2.373 13.164 1.00 97.88 415 TYR A O 1
ATOM 3353 N N . THR A 1 416 ? -15.021 2.845 14.146 1.00 97.50 416 THR A N 1
ATOM 3354 C CA . THR A 1 416 ? -15.596 3.600 13.023 1.00 97.50 416 THR A CA 1
ATOM 3355 C C . THR A 1 416 ? -16.178 4.920 13.503 1.00 97.50 416 THR A C 1
ATOM 3357 O O . THR A 1 416 ? -16.812 4.939 14.557 1.00 97.50 416 THR A O 1
ATOM 3360 N N . ASP A 1 417 ? -15.999 5.982 12.721 1.00 96.81 417 ASP A N 1
ATOM 3361 C CA . ASP A 1 417 ? -16.577 7.316 12.954 1.00 96.81 417 ASP A CA 1
ATOM 3362 C C . ASP A 1 417 ? -16.941 7.960 11.604 1.00 96.81 417 ASP A C 1
ATOM 3364 O O . ASP A 1 417 ? -16.371 7.602 10.558 1.00 96.81 417 ASP A O 1
ATOM 3368 N N . ALA A 1 418 ? -17.848 8.939 11.613 1.00 95.62 418 ALA A N 1
ATOM 3369 C CA . ALA A 1 418 ? -18.166 9.747 10.443 1.00 95.62 418 ALA A CA 1
ATOM 3370 C C . ALA A 1 418 ? -18.413 11.232 10.770 1.00 95.62 418 ALA A C 1
ATOM 3372 O O . ALA A 1 418 ? -19.305 11.613 11.520 1.00 95.62 418 ALA A O 1
ATOM 3373 N N . ASP A 1 419 ? -17.720 12.122 10.058 1.00 93.56 419 ASP A N 1
ATOM 3374 C CA . ASP A 1 419 ? -18.015 13.558 10.080 1.00 93.56 419 ASP A CA 1
ATOM 3375 C C . ASP A 1 419 ? -19.175 13.882 9.124 1.00 93.56 419 ASP A C 1
ATOM 3377 O O . ASP A 1 419 ? -18.996 13.977 7.899 1.00 93.56 419 ASP A O 1
ATOM 3381 N N . TRP A 1 420 ? -20.386 13.997 9.679 1.00 91.06 420 TRP A N 1
ATOM 3382 C CA . TRP A 1 420 ? -21.617 14.211 8.918 1.00 91.06 420 TRP A CA 1
ATOM 3383 C C . TRP A 1 420 ? -21.637 15.564 8.203 1.00 91.06 420 TRP A C 1
ATOM 3385 O O . TRP A 1 420 ? -21.542 16.628 8.812 1.00 91.06 420 TRP A O 1
ATOM 3395 N N . ALA A 1 421 ? -21.834 15.519 6.883 1.00 88.44 421 ALA A N 1
ATOM 3396 C CA . ALA A 1 421 ? -21.942 16.702 6.033 1.00 88.44 421 ALA A CA 1
ATOM 3397 C C . ALA A 1 421 ? -20.770 17.697 6.178 1.00 88.44 421 ALA A C 1
ATOM 3399 O O . ALA A 1 421 ? -20.940 18.912 6.026 1.00 88.44 421 ALA A O 1
ATOM 3400 N N . GLY A 1 422 ? -19.565 17.178 6.435 1.00 84.94 422 GLY A N 1
ATOM 3401 C CA . GLY A 1 422 ? -18.356 17.980 6.626 1.00 84.94 422 GLY A CA 1
ATOM 3402 C C . GLY A 1 422 ? -17.857 18.706 5.372 1.00 84.94 422 GLY A C 1
ATOM 3403 O O . GLY A 1 422 ? -17.152 19.708 5.477 1.00 84.94 422 GLY A O 1
ATOM 3404 N N . SER A 1 423 ? -18.210 18.244 4.164 1.00 88.38 423 SER A N 1
ATOM 3405 C CA . SER A 1 423 ? -17.812 18.930 2.927 1.00 88.38 423 SER A CA 1
ATOM 3406 C C . SER A 1 423 ? -18.672 20.177 2.671 1.00 88.38 423 SER A C 1
ATOM 3408 O O . SER A 1 423 ? -19.898 20.059 2.615 1.00 88.38 423 SER A O 1
ATOM 3410 N N . PRO A 1 424 ? -18.076 21.369 2.474 1.00 89.12 424 PRO A N 1
ATOM 3411 C CA . PRO A 1 424 ? -18.840 22.568 2.131 1.00 89.12 424 PRO A CA 1
ATOM 3412 C C . PRO A 1 424 ? -19.423 22.509 0.711 1.00 89.12 424 PRO A C 1
ATOM 3414 O O . PRO A 1 424 ? -20.509 23.031 0.498 1.00 89.12 424 PRO A O 1
ATOM 3417 N N . ASP A 1 425 ? -18.749 21.828 -0.223 1.00 89.88 425 ASP A N 1
ATOM 3418 C CA . ASP A 1 425 ? -19.113 21.837 -1.648 1.00 89.88 425 ASP A CA 1
ATOM 3419 C C . ASP A 1 425 ? -20.320 20.950 -1.984 1.00 89.88 425 ASP A C 1
ATOM 3421 O O . ASP A 1 425 ? -21.160 21.317 -2.797 1.00 89.88 425 ASP A O 1
ATOM 3425 N N . ASP A 1 426 ? -20.394 19.750 -1.403 1.00 91.62 426 ASP A N 1
ATOM 3426 C CA . ASP A 1 426 ? -21.411 18.746 -1.760 1.00 91.62 426 ASP A CA 1
ATOM 3427 C C . ASP A 1 426 ? -22.126 18.140 -0.549 1.00 91.62 426 ASP A C 1
ATOM 3429 O O . ASP A 1 426 ? -22.939 17.229 -0.706 1.00 91.62 426 ASP A O 1
ATOM 3433 N N . ARG A 1 427 ? -21.823 18.631 0.662 1.00 92.06 427 ARG A N 1
ATOM 3434 C CA . ARG A 1 427 ? -22.394 18.154 1.932 1.00 92.06 427 ARG A CA 1
ATOM 3435 C C . ARG A 1 427 ? -22.235 16.644 2.147 1.00 92.06 427 ARG A C 1
ATOM 3437 O O . ARG A 1 427 ? -22.953 16.063 2.957 1.00 92.06 427 ARG A O 1
ATOM 3444 N N . ARG A 1 428 ? -21.286 15.988 1.468 1.00 93.19 428 ARG A N 1
ATOM 3445 C CA . ARG A 1 428 ? -20.952 14.581 1.727 1.00 93.19 428 ARG A CA 1
ATOM 3446 C C . ARG A 1 428 ? -20.109 14.463 2.993 1.00 93.19 428 ARG A C 1
ATOM 3448 O O . ARG A 1 428 ? -19.266 15.319 3.286 1.00 93.19 428 ARG A O 1
ATOM 3455 N N . SER A 1 429 ? -20.348 13.386 3.729 1.00 94.38 429 SER A N 1
ATOM 3456 C CA . SER A 1 429 ? -19.656 13.075 4.978 1.00 94.38 429 SER A CA 1
ATOM 3457 C C . SER A 1 429 ? -18.260 12.501 4.726 1.00 94.38 429 SER A C 1
ATOM 3459 O O . SER A 1 429 ? -17.966 12.008 3.632 1.00 94.38 429 SER A O 1
ATOM 3461 N N . THR A 1 430 ? -17.400 12.540 5.742 1.00 95.56 430 THR A N 1
ATOM 3462 C CA . THR A 1 430 ? -16.094 11.858 5.725 1.00 95.56 430 THR A CA 1
ATOM 3463 C C . THR A 1 430 ? -16.140 10.703 6.716 1.00 95.56 430 THR A C 1
ATOM 3465 O O . THR A 1 430 ? -16.305 10.950 7.903 1.00 95.56 430 THR A O 1
ATOM 3468 N N . GLY A 1 431 ? -16.045 9.467 6.231 1.00 96.12 431 GLY A N 1
ATOM 3469 C CA . GLY A 1 431 ? -15.997 8.271 7.066 1.00 96.12 431 GLY A CA 1
ATOM 3470 C C . GLY A 1 431 ? -14.561 7.826 7.320 1.00 96.12 431 GLY A C 1
ATOM 3471 O O . GLY A 1 431 ? -13.647 8.136 6.544 1.00 96.12 431 GLY A O 1
ATOM 3472 N N . GLY A 1 432 ? -14.364 7.081 8.401 1.00 96.81 432 GLY A N 1
ATOM 3473 C CA . GLY A 1 432 ? -13.101 6.413 8.655 1.00 96.81 432 GLY A CA 1
ATOM 3474 C C . GLY A 1 432 ? -13.247 5.161 9.502 1.00 96.81 432 GLY A C 1
ATOM 3475 O O . GLY A 1 432 ? -14.184 5.033 10.289 1.00 96.81 432 GLY A O 1
ATOM 3476 N N . TYR A 1 433 ? -12.294 4.245 9.337 1.00 97.88 433 TYR A N 1
ATOM 3477 C CA . TYR A 1 433 ? -12.172 3.061 10.179 1.00 97.88 433 TYR A CA 1
ATOM 3478 C C . TYR A 1 433 ? -10.723 2.757 10.554 1.00 97.88 433 TYR A C 1
ATOM 3480 O O . TYR A 1 433 ? -9.787 3.077 9.816 1.00 97.88 433 TYR A O 1
ATOM 3488 N N . LEU A 1 434 ? -10.560 2.083 11.689 1.00 98.06 434 LEU A N 1
ATOM 3489 C CA . LEU A 1 434 ? -9.314 1.497 12.183 1.00 98.06 434 LEU A CA 1
ATOM 3490 C C . LEU A 1 434 ? -9.579 0.031 12.525 1.00 98.06 434 LEU A C 1
ATOM 3492 O O . LEU A 1 434 ? -10.535 -0.246 13.244 1.00 98.06 434 LEU A O 1
ATOM 3496 N N . VAL A 1 435 ? -8.737 -0.891 12.058 1.00 98.06 435 VAL A N 1
ATOM 3497 C CA . VAL A 1 435 ? -8.823 -2.323 12.381 1.00 98.06 435 VAL A CA 1
ATOM 3498 C C . VAL A 1 435 ? -7.547 -2.783 13.072 1.00 98.06 435 VAL A C 1
ATOM 3500 O O . VAL A 1 435 ? -6.443 -2.666 12.529 1.00 98.06 435 VAL A O 1
ATOM 3503 N N . TYR A 1 436 ? -7.723 -3.346 14.260 1.00 97.69 436 TYR A N 1
ATOM 3504 C CA . TYR A 1 436 ? -6.678 -3.927 15.086 1.00 97.69 436 TYR A CA 1
ATOM 3505 C C . TYR A 1 436 ? -6.775 -5.451 15.064 1.00 97.69 436 TYR A C 1
ATOM 3507 O O . TYR A 1 436 ? -7.867 -6.008 15.178 1.00 97.69 436 TYR A O 1
ATOM 3515 N N . VAL A 1 437 ? -5.621 -6.109 14.970 1.00 96.75 437 VAL A N 1
ATOM 3516 C CA . VAL A 1 437 ? -5.448 -7.542 15.242 1.00 96.75 437 VAL A CA 1
ATOM 3517 C C . VAL A 1 437 ? -4.691 -7.646 16.560 1.00 96.75 437 VAL A C 1
ATOM 3519 O O . VAL A 1 437 ? -3.525 -7.245 16.647 1.00 96.75 437 VAL A O 1
ATOM 3522 N N . GLY A 1 438 ? -5.364 -8.123 17.606 1.00 94.44 438 GLY A N 1
ATOM 3523 C CA . GLY A 1 438 ? -4.838 -8.047 18.964 1.00 94.44 438 GLY A CA 1
ATOM 3524 C C . GLY A 1 438 ? -4.603 -6.592 19.376 1.00 94.44 438 GLY A C 1
ATOM 3525 O O . GLY A 1 438 ? -5.524 -5.780 19.410 1.00 94.44 438 GLY A O 1
ATOM 3526 N N . SER A 1 439 ? -3.351 -6.255 19.682 1.00 93.81 439 SER A N 1
ATOM 3527 C CA . SER A 1 439 ? -2.920 -4.904 20.073 1.00 93.81 439 SER A CA 1
ATOM 3528 C C . SER A 1 439 ? -2.322 -4.068 18.934 1.00 93.81 439 SER A C 1
ATOM 3530 O O . SER A 1 439 ? -1.841 -2.962 19.189 1.00 93.81 439 SER A O 1
ATOM 3532 N N . ASN A 1 440 ? -2.289 -4.588 17.704 1.00 97.00 440 ASN A N 1
ATOM 3533 C CA . ASN A 1 440 ? -1.606 -3.952 16.577 1.00 97.00 440 ASN A CA 1
ATOM 3534 C C . ASN A 1 440 ? -2.602 -3.419 15.548 1.00 97.00 440 ASN A C 1
ATOM 3536 O O . ASN A 1 440 ? -3.433 -4.170 15.041 1.00 97.00 440 ASN A O 1
ATOM 3540 N N . LEU A 1 441 ? -2.474 -2.141 15.193 1.00 97.50 441 LEU A N 1
ATOM 3541 C CA . LEU A 1 441 ? -3.192 -1.522 14.085 1.00 97.50 441 LEU A CA 1
ATOM 3542 C C . LEU A 1 441 ? -2.684 -2.080 12.748 1.00 97.50 441 LEU A C 1
ATOM 3544 O O . LEU A 1 441 ? -1.529 -1.868 12.367 1.00 97.50 441 LEU A O 1
ATOM 3548 N N . VAL A 1 442 ? -3.557 -2.772 12.014 1.00 97.25 442 VAL A N 1
ATOM 3549 C CA . VAL A 1 442 ? -3.203 -3.423 10.742 1.00 97.25 442 VAL A CA 1
ATOM 3550 C C . VAL A 1 442 ? -3.864 -2.770 9.535 1.00 97.25 442 VAL A C 1
ATOM 3552 O O . VAL A 1 442 ? -3.262 -2.758 8.462 1.00 97.25 442 VAL A O 1
ATOM 3555 N N . SER A 1 443 ? -5.047 -2.170 9.678 1.00 97.69 443 SER A N 1
ATOM 3556 C CA . SER A 1 443 ? -5.737 -1.502 8.569 1.00 97.69 443 SER A CA 1
ATOM 3557 C C . SER A 1 443 ? -6.406 -0.212 9.018 1.00 97.69 443 SER A C 1
ATOM 3559 O O . SER A 1 443 ? -6.861 -0.095 10.152 1.00 97.69 443 SER A O 1
ATOM 3561 N N . TRP A 1 444 ? -6.427 0.775 8.131 1.00 97.69 444 TRP A N 1
ATOM 3562 C CA . TRP A 1 444 ? -7.091 2.050 8.356 1.00 97.69 444 TRP A CA 1
ATOM 3563 C C . TRP A 1 444 ? -7.464 2.694 7.036 1.00 97.69 444 TRP A C 1
ATOM 3565 O O . TRP A 1 444 ? -6.795 2.502 6.015 1.00 97.69 444 TRP A O 1
ATOM 3575 N N . ARG A 1 445 ? -8.507 3.519 7.070 1.00 96.44 445 ARG A N 1
ATOM 3576 C CA . ARG A 1 445 ? -8.937 4.281 5.904 1.00 96.44 445 ARG A CA 1
ATOM 3577 C C . ARG A 1 445 ? -9.681 5.534 6.322 1.00 96.44 445 ARG A C 1
ATOM 3579 O O . ARG A 1 445 ? -10.488 5.494 7.240 1.00 96.44 445 ARG A O 1
ATOM 3586 N N . THR A 1 446 ? -9.458 6.607 5.572 1.00 96.50 446 THR A N 1
ATOM 3587 C CA . THR A 1 446 ? -10.357 7.763 5.509 1.00 96.50 446 THR A CA 1
ATOM 3588 C C . THR A 1 446 ? -10.917 7.851 4.098 1.00 96.50 446 THR A C 1
ATOM 3590 O O . THR A 1 446 ? -10.157 7.799 3.122 1.00 96.50 446 THR A O 1
ATOM 3593 N N . ASN A 1 447 ? -12.227 8.027 3.963 1.00 94.12 447 ASN A N 1
ATOM 3594 C CA . ASN A 1 447 ? -12.883 8.233 2.679 1.00 94.12 447 ASN A CA 1
ATOM 3595 C C . ASN A 1 447 ? -13.957 9.326 2.755 1.00 94.12 447 ASN A C 1
ATOM 3597 O O . ASN A 1 447 ? -14.615 9.546 3.767 1.00 94.12 447 ASN A O 1
ATOM 3601 N N . LYS A 1 448 ? -14.162 10.021 1.635 1.00 94.12 448 LYS A N 1
ATOM 3602 C CA . LYS A 1 448 ? -15.366 10.827 1.438 1.00 94.12 448 LYS A CA 1
ATOM 3603 C C . LYS A 1 448 ? -16.483 9.884 1.005 1.00 94.12 448 LYS A C 1
ATOM 3605 O O . LYS A 1 448 ? -16.309 9.162 0.023 1.00 94.12 448 LYS A O 1
ATOM 3610 N N . GLN A 1 449 ? -17.605 9.890 1.716 1.00 92.56 449 GLN A N 1
ATOM 3611 C CA . GLN A 1 449 ? -18.743 9.034 1.385 1.00 92.56 449 GLN A CA 1
ATOM 3612 C C . GLN A 1 449 ? -19.277 9.379 -0.007 1.00 92.56 449 GLN A C 1
ATOM 3614 O O . GLN A 1 449 ? -19.336 10.549 -0.387 1.00 92.56 449 GLN A O 1
ATOM 3619 N N . GLN A 1 450 ? -19.653 8.364 -0.787 1.00 88.50 450 GLN A N 1
ATOM 3620 C CA . GLN A 1 450 ? -20.102 8.565 -2.169 1.00 88.50 450 GLN A CA 1
ATOM 3621 C C . GLN A 1 450 ? -21.483 9.223 -2.248 1.00 88.50 450 GLN A C 1
ATOM 3623 O O . GLN A 1 450 ? -21.757 9.977 -3.181 1.00 88.50 450 GLN A O 1
ATOM 3628 N N . THR A 1 451 ? -22.343 8.966 -1.264 1.00 88.81 451 THR A N 1
ATOM 3629 C CA . THR A 1 451 ? -23.710 9.489 -1.198 1.00 88.81 451 THR A CA 1
ATOM 3630 C C . THR A 1 451 ? -23.860 10.461 -0.031 1.00 88.81 451 THR A C 1
ATOM 3632 O O . THR A 1 451 ? -23.221 10.314 1.011 1.00 88.81 451 THR A O 1
ATOM 3635 N N . VAL A 1 452 ? -24.707 11.478 -0.202 1.00 90.12 452 VAL A N 1
ATOM 3636 C CA . VAL A 1 452 ? -25.024 12.437 0.866 1.00 90.12 452 VAL A CA 1
ATOM 3637 C C . VAL A 1 452 ? -25.896 11.744 1.908 1.00 90.12 452 VAL A C 1
ATOM 3639 O O . VAL A 1 452 ? -26.919 11.156 1.560 1.00 90.12 452 VAL A O 1
ATOM 3642 N N . ALA A 1 453 ? -25.494 11.821 3.175 1.00 88.69 453 ALA A N 1
ATOM 3643 C CA . ALA A 1 453 ? -26.272 11.299 4.289 1.00 88.69 453 ALA A CA 1
ATOM 3644 C C . ALA A 1 453 ? -27.278 12.341 4.795 1.00 88.69 453 ALA A C 1
ATOM 3646 O O . ALA A 1 453 ? -26.936 13.506 5.005 1.00 88.69 453 ALA A O 1
ATOM 3647 N N . ARG A 1 454 ? -28.521 11.916 5.026 1.00 88.81 454 ARG A N 1
ATOM 3648 C CA . ARG A 1 454 ? -29.628 12.755 5.509 1.00 88.81 454 ARG A CA 1
ATOM 3649 C C . ARG A 1 454 ? -29.647 12.906 7.032 1.00 88.81 454 ARG A C 1
ATOM 3651 O O . ARG A 1 454 ? -30.366 13.760 7.540 1.00 88.81 454 ARG A O 1
ATOM 3658 N N . SER A 1 455 ? -28.875 12.101 7.758 1.00 89.50 455 SER A N 1
ATOM 3659 C CA . SER A 1 455 ? -28.691 12.208 9.208 1.00 89.50 455 SER A CA 1
ATOM 3660 C C . SER A 1 455 ? -27.284 11.775 9.626 1.00 89.50 455 SER A C 1
ATOM 3662 O O . SER A 1 455 ? -26.600 11.068 8.881 1.00 89.50 455 SER A O 1
ATOM 3664 N N . SER A 1 456 ? -26.867 12.158 10.836 1.00 89.81 456 SER A N 1
ATOM 3665 C CA . SER A 1 456 ? -25.611 11.679 11.428 1.00 89.81 456 SER A CA 1
ATOM 3666 C C . SER A 1 456 ? -25.605 10.159 11.575 1.00 89.81 456 SER A C 1
ATOM 3668 O O . SER A 1 456 ? -24.660 9.512 11.150 1.00 89.81 456 SER A O 1
ATOM 3670 N N . THR A 1 457 ? -26.701 9.572 12.066 1.00 90.75 457 THR A N 1
ATOM 3671 C CA . THR A 1 457 ? -26.851 8.115 12.179 1.00 90.75 457 THR A CA 1
ATOM 3672 C C . THR A 1 457 ? -26.655 7.400 10.845 1.00 90.75 457 THR A C 1
ATOM 3674 O O . THR A 1 457 ? -26.041 6.345 10.818 1.00 90.75 457 THR A O 1
ATOM 3677 N N . GLU A 1 458 ? -27.135 7.959 9.734 1.00 90.12 458 GLU A N 1
ATOM 3678 C CA . GLU A 1 458 ? -26.920 7.366 8.412 1.00 90.12 458 GLU A CA 1
ATOM 3679 C C . GLU A 1 458 ? -25.451 7.438 7.973 1.00 90.12 458 GLU A C 1
ATOM 3681 O O . GLU A 1 458 ? -24.927 6.469 7.428 1.00 90.12 458 GLU A O 1
ATOM 3686 N N . ALA A 1 459 ? -24.784 8.573 8.203 1.00 92.19 459 ALA A N 1
ATOM 3687 C CA . ALA A 1 459 ? -23.366 8.720 7.886 1.00 92.19 459 ALA A CA 1
ATOM 3688 C C . ALA A 1 459 ? -22.521 7.713 8.678 1.00 92.19 459 ALA A C 1
ATOM 3690 O O . ALA A 1 459 ? -21.675 7.036 8.098 1.00 92.19 459 ALA A O 1
ATOM 3691 N N . GLU A 1 460 ? -22.800 7.578 9.971 1.00 93.81 460 GLU A N 1
ATOM 3692 C CA . GLU A 1 460 ? -22.143 6.618 10.859 1.00 93.81 460 GLU A CA 1
ATOM 3693 C C . GLU A 1 460 ? -22.396 5.182 10.417 1.00 93.81 460 GLU A C 1
ATOM 3695 O O . GLU A 1 460 ? -21.472 4.385 10.309 1.00 93.81 460 GLU A O 1
ATOM 3700 N N . TYR A 1 461 ? -23.635 4.852 10.059 1.00 91.69 461 TYR A N 1
ATOM 3701 C CA . TYR A 1 461 ? -23.991 3.505 9.628 1.00 91.69 461 TYR A CA 1
ATOM 3702 C C . TYR A 1 461 ? -23.275 3.079 8.334 1.00 91.69 461 TYR A C 1
ATOM 3704 O O . TYR A 1 461 ? -22.863 1.928 8.207 1.00 91.69 461 TYR A O 1
ATOM 3712 N N . LYS A 1 462 ? -23.039 4.014 7.403 1.00 92.12 462 LYS A N 1
ATOM 3713 C CA . LYS A 1 462 ? -22.192 3.766 6.221 1.00 92.12 462 LYS A CA 1
ATOM 3714 C C . LYS A 1 462 ? -20.730 3.515 6.603 1.00 92.12 462 LYS A C 1
ATOM 3716 O O . LYS A 1 462 ? -20.100 2.625 6.045 1.00 92.12 462 LYS A O 1
ATOM 3721 N N . ALA A 1 463 ? -20.192 4.263 7.571 1.00 94.25 463 ALA A N 1
ATOM 3722 C CA . ALA A 1 463 ? -18.837 4.023 8.077 1.00 94.25 463 ALA A CA 1
ATOM 3723 C C . ALA A 1 463 ? -18.724 2.661 8.790 1.00 94.25 463 ALA A C 1
ATOM 3725 O O . ALA A 1 463 ? -17.725 1.962 8.621 1.00 94.25 463 ALA A O 1
ATOM 3726 N N . VAL A 1 464 ? -19.772 2.244 9.513 1.00 95.12 464 VAL A N 1
ATOM 3727 C CA . VAL A 1 464 ? -19.888 0.891 10.077 1.00 95.12 464 VAL A CA 1
ATOM 3728 C C . VAL A 1 464 ? -19.853 -0.159 8.965 1.00 95.12 464 VAL A C 1
ATOM 3730 O O . VAL A 1 464 ? -19.114 -1.129 9.094 1.00 95.12 464 VAL A O 1
ATOM 3733 N N . ALA A 1 465 ? -20.580 0.027 7.858 1.00 93.69 465 ALA A N 1
ATOM 3734 C CA . ALA A 1 465 ? -20.598 -0.931 6.746 1.00 93.69 465 ALA A CA 1
ATOM 3735 C C . ALA A 1 465 ? -19.210 -1.109 6.103 1.00 93.69 465 ALA A C 1
ATOM 3737 O O . ALA A 1 465 ? -18.769 -2.242 5.872 1.00 93.69 465 ALA A O 1
ATOM 3738 N N . ASP A 1 466 ? -18.489 -0.003 5.891 1.00 94.62 466 ASP A N 1
ATOM 3739 C CA . ASP A 1 466 ? -17.100 -0.015 5.419 1.00 94.62 466 ASP A CA 1
ATOM 3740 C C . ASP A 1 466 ? -16.183 -0.767 6.408 1.00 94.62 466 ASP A C 1
ATOM 3742 O O . ASP A 1 466 ? -15.405 -1.637 6.007 1.00 94.62 466 ASP A O 1
ATOM 3746 N N . GLY A 1 467 ? -16.311 -0.484 7.711 1.0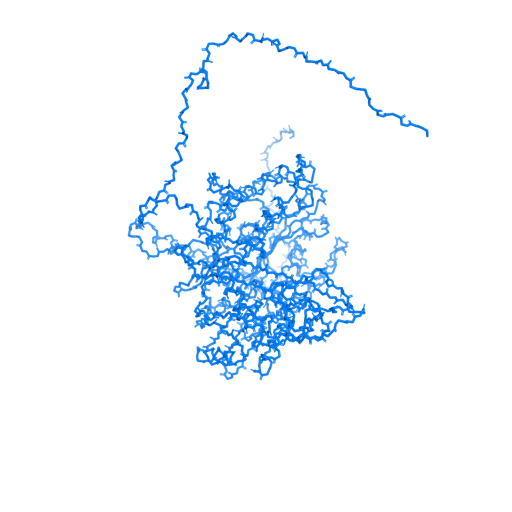0 96.25 467 GLY A N 1
ATOM 3747 C CA . GLY A 1 467 ? -15.536 -1.142 8.767 1.00 96.25 467 GLY A CA 1
ATOM 3748 C C . GLY A 1 467 ? -15.825 -2.642 8.904 1.00 96.25 467 GLY A C 1
ATOM 3749 O O . GLY A 1 467 ? -14.894 -3.429 9.070 1.00 96.25 467 GLY A O 1
ATOM 3750 N N . VAL A 1 468 ? -17.092 -3.060 8.783 1.00 95.50 468 VAL A N 1
ATOM 3751 C CA . VAL A 1 468 ? -17.500 -4.478 8.765 1.00 95.50 468 VAL A CA 1
ATOM 3752 C C . VAL A 1 468 ? -16.866 -5.194 7.576 1.00 95.50 468 VAL A C 1
ATOM 3754 O O . VAL A 1 468 ? -16.319 -6.280 7.742 1.00 95.50 468 VAL A O 1
ATOM 3757 N N . SER A 1 469 ? -16.904 -4.586 6.389 1.00 94.56 469 SER A N 1
ATOM 3758 C CA . SER A 1 469 ? -16.353 -5.187 5.169 1.00 94.56 469 SER A CA 1
ATOM 3759 C C . SER A 1 469 ? -14.851 -5.452 5.292 1.00 94.56 469 SER A C 1
ATOM 3761 O O . SER A 1 469 ? -14.394 -6.560 5.007 1.00 94.56 469 SER A O 1
ATOM 3763 N N . GLU A 1 470 ? -14.089 -4.468 5.780 1.00 96.06 470 GLU A N 1
ATOM 3764 C CA . GLU A 1 470 ? -12.653 -4.637 6.031 1.00 96.06 470 GLU A CA 1
ATOM 3765 C C . GLU A 1 470 ? -12.390 -5.695 7.113 1.00 96.06 470 GLU A C 1
ATOM 3767 O O . GLU A 1 470 ? -11.511 -6.543 6.962 1.00 96.06 470 GLU A O 1
ATOM 3772 N N . CYS A 1 471 ? -13.160 -5.670 8.202 1.00 95.81 471 CYS A N 1
ATOM 3773 C CA . CYS A 1 471 ? -13.006 -6.608 9.308 1.00 95.81 471 CYS A CA 1
ATOM 3774 C C . CYS A 1 471 ? -13.210 -8.057 8.871 1.00 95.81 471 CYS A C 1
ATOM 3776 O O . CYS A 1 471 ? -12.385 -8.906 9.195 1.00 95.81 471 CYS A O 1
ATOM 3778 N N . LEU A 1 472 ? -14.263 -8.326 8.097 1.00 94.38 472 LEU A N 1
ATOM 3779 C CA . LEU A 1 472 ? -14.555 -9.662 7.580 1.00 94.38 472 LEU A CA 1
ATOM 3780 C C . LEU A 1 472 ? -13.481 -10.144 6.607 1.00 94.38 472 LEU A C 1
ATOM 3782 O O . LEU A 1 472 ? -13.139 -11.324 6.619 1.00 94.38 472 LEU A O 1
ATOM 3786 N N . TRP A 1 473 ? -12.924 -9.244 5.793 1.00 95.75 473 TRP A N 1
ATOM 3787 C CA . TRP A 1 473 ? -11.800 -9.580 4.923 1.00 95.75 473 TRP A CA 1
ATOM 3788 C C . TRP A 1 473 ? -10.568 -10.011 5.735 1.00 95.75 473 TRP A C 1
ATOM 3790 O O . TRP A 1 473 ? -10.006 -11.073 5.469 1.00 95.75 473 TRP A O 1
ATOM 3800 N N . ILE A 1 474 ? -10.188 -9.248 6.768 1.00 95.75 474 ILE A N 1
ATOM 3801 C CA . ILE A 1 474 ? -9.062 -9.615 7.645 1.00 95.75 474 ILE A CA 1
ATOM 3802 C C . ILE A 1 474 ? -9.372 -10.894 8.424 1.00 95.75 474 ILE A C 1
ATOM 3804 O O . ILE A 1 474 ? -8.508 -11.760 8.522 1.00 95.75 474 ILE A O 1
ATOM 3808 N N . GLN A 1 475 ? -10.592 -11.047 8.942 1.00 94.12 475 GLN A N 1
ATOM 3809 C CA . GLN A 1 475 ? -11.019 -12.262 9.634 1.00 94.12 475 GLN A CA 1
ATOM 3810 C C . GLN A 1 475 ? -10.854 -13.488 8.740 1.00 94.12 475 GLN A C 1
ATOM 3812 O O . GLN A 1 475 ? -10.253 -14.470 9.166 1.00 94.12 475 GLN A O 1
ATOM 3817 N N . HIS A 1 476 ? -11.324 -13.409 7.494 1.00 92.50 476 HIS A N 1
ATOM 3818 C CA . HIS A 1 476 ? -11.182 -14.495 6.537 1.00 92.50 476 HIS A CA 1
ATOM 3819 C C . HIS A 1 476 ? -9.712 -14.844 6.283 1.00 92.50 476 HIS A C 1
ATOM 3821 O O . HIS A 1 476 ? -9.371 -16.022 6.292 1.00 92.50 476 HIS A O 1
ATOM 3827 N N . MET A 1 477 ? -8.832 -13.846 6.128 1.00 94.06 477 MET A N 1
ATOM 3828 C CA . MET A 1 477 ? -7.395 -14.102 5.968 1.00 94.06 477 MET A CA 1
ATOM 3829 C C . MET A 1 477 ? -6.774 -14.757 7.204 1.00 94.06 477 MET A C 1
ATOM 3831 O O . MET A 1 477 ? -6.005 -15.703 7.078 1.00 94.06 477 MET A O 1
ATOM 3835 N N . VAL A 1 478 ? -7.092 -14.279 8.408 1.00 92.44 478 VAL A N 1
ATOM 3836 C CA . VAL A 1 478 ? -6.572 -14.853 9.659 1.00 92.44 478 VAL A CA 1
ATOM 3837 C C . VAL A 1 478 ? -7.019 -16.316 9.806 1.00 92.44 478 VAL A C 1
ATOM 3839 O O . VAL A 1 478 ? -6.196 -17.175 10.127 1.00 92.44 478 VAL A O 1
ATOM 3842 N N . GLU A 1 479 ? -8.285 -16.614 9.504 1.00 90.88 479 GLU A N 1
ATOM 3843 C CA . GLU A 1 479 ? -8.837 -17.975 9.512 1.00 90.88 479 GLU A CA 1
ATOM 3844 C C . GLU A 1 479 ? -8.181 -18.875 8.448 1.00 90.88 479 GLU A C 1
ATOM 3846 O O . GLU A 1 479 ? -7.778 -19.997 8.761 1.00 90.88 479 GLU A O 1
ATOM 3851 N N . GLU A 1 480 ? -8.019 -18.379 7.216 1.00 92.56 480 GLU A N 1
ATOM 3852 C CA . GLU A 1 480 ? -7.381 -19.091 6.096 1.00 92.56 480 GLU A CA 1
ATOM 3853 C C . GLU A 1 480 ? -5.929 -19.477 6.411 1.00 92.56 480 GLU A C 1
ATOM 3855 O O . GLU A 1 480 ? -5.498 -20.593 6.126 1.00 92.56 480 GLU A O 1
ATOM 3860 N N . LEU A 1 481 ? -5.194 -18.593 7.087 1.00 92.12 481 LEU A N 1
ATOM 3861 C CA . LEU A 1 481 ? -3.809 -18.816 7.506 1.00 92.12 481 LEU A CA 1
ATOM 3862 C C . LEU A 1 481 ? -3.678 -19.732 8.740 1.00 92.12 481 LEU A C 1
ATOM 3864 O O . LEU A 1 481 ? -2.581 -19.899 9.279 1.00 92.12 481 LEU A O 1
ATOM 3868 N N . GLY A 1 482 ? -4.781 -20.305 9.232 1.00 90.31 482 GLY A N 1
ATOM 3869 C CA . GLY A 1 482 ? -4.787 -21.189 10.398 1.00 90.31 482 GLY A CA 1
ATOM 3870 C C . GLY A 1 482 ? -4.471 -20.471 11.714 1.00 90.31 482 GLY A C 1
ATOM 3871 O O . GLY A 1 482 ? -3.976 -21.088 12.665 1.00 90.31 482 GLY A O 1
ATOM 3872 N N . ILE A 1 483 ? -4.713 -19.160 11.790 1.00 90.62 483 ILE A N 1
ATOM 3873 C CA . ILE A 1 483 ? -4.533 -18.371 13.007 1.00 90.62 483 ILE A CA 1
ATOM 3874 C C . ILE A 1 483 ? -5.860 -18.357 13.766 1.00 90.62 483 ILE A C 1
ATOM 3876 O O . ILE A 1 483 ? -6.898 -17.954 13.251 1.00 90.62 483 ILE A O 1
ATOM 3880 N N . LYS A 1 484 ? -5.834 -18.805 15.022 1.00 87.88 484 LYS A N 1
ATOM 3881 C CA . LYS A 1 484 ? -7.043 -18.897 15.846 1.00 87.88 484 LYS A CA 1
ATOM 3882 C C . LYS A 1 484 ? -7.371 -17.549 16.486 1.00 87.88 484 LYS A C 1
ATOM 3884 O O . LYS A 1 484 ? -6.561 -17.005 17.237 1.00 87.88 484 LYS A O 1
ATOM 3889 N N . THR A 1 485 ? -8.585 -17.066 16.254 1.00 89.62 485 THR A N 1
ATOM 3890 C CA . THR A 1 485 ? -9.221 -15.998 17.035 1.00 89.62 485 THR A CA 1
ATOM 3891 C C . THR A 1 485 ? -10.063 -16.614 18.150 1.00 89.62 485 THR A C 1
ATOM 3893 O O . THR A 1 485 ? -10.706 -17.643 17.950 1.00 89.62 485 THR A O 1
ATOM 3896 N N . THR A 1 486 ? -10.071 -16.009 19.337 1.00 89.00 486 THR A N 1
ATOM 3897 C CA . THR A 1 486 ? -10.798 -16.552 20.499 1.00 89.00 486 THR A CA 1
ATOM 3898 C C . THR A 1 486 ? -12.198 -15.973 20.648 1.00 89.00 486 THR A C 1
ATOM 3900 O O . THR A 1 486 ? -13.053 -16.575 21.298 1.00 89.00 486 THR A O 1
ATOM 3903 N N . ARG A 1 487 ? -12.441 -14.795 20.067 1.00 89.44 487 ARG A N 1
ATOM 3904 C CA . ARG A 1 487 ? -13.687 -14.040 20.213 1.00 89.44 487 ARG A CA 1
ATOM 3905 C C . ARG A 1 487 ? -14.243 -13.609 18.864 1.00 89.44 487 ARG A C 1
ATOM 3907 O O . ARG A 1 487 ? -13.502 -13.443 17.900 1.00 89.44 487 ARG A O 1
ATOM 3914 N N . CYS A 1 488 ? -15.556 -13.384 18.840 1.00 92.19 488 CYS A N 1
ATOM 3915 C CA . CYS A 1 488 ? -16.216 -12.679 17.747 1.00 92.19 488 CYS A CA 1
ATOM 3916 C C . CYS A 1 488 ? -15.618 -11.262 17.621 1.00 92.19 488 CYS A C 1
ATOM 3918 O O . CYS A 1 488 ? -15.431 -10.609 18.657 1.00 92.19 488 CYS A O 1
ATOM 3920 N N . PRO A 1 489 ? -15.305 -10.784 16.402 1.00 95.94 489 PRO A N 1
ATOM 3921 C CA . PRO A 1 489 ? -14.851 -9.418 16.185 1.00 95.94 489 PRO A CA 1
ATOM 3922 C C . PRO A 1 489 ? -15.817 -8.387 16.766 1.00 95.94 489 PRO A C 1
ATOM 3924 O O . PRO A 1 489 ? -17.036 -8.526 16.655 1.00 95.94 489 PRO A O 1
ATOM 3927 N N . VAL A 1 490 ? -15.266 -7.327 17.358 1.00 96.56 490 VAL A N 1
ATOM 3928 C CA . VAL A 1 490 ? -16.061 -6.242 17.947 1.00 96.56 490 VAL A CA 1
ATOM 3929 C C . VAL A 1 490 ? -15.825 -4.952 17.179 1.00 96.56 490 VAL A C 1
ATOM 3931 O O . VAL A 1 490 ? -14.683 -4.522 17.016 1.00 96.56 490 VAL A O 1
ATOM 3934 N N . LEU A 1 491 ? -16.910 -4.316 16.748 1.00 97.12 491 LEU A N 1
ATOM 3935 C CA . LEU A 1 491 ? -16.902 -2.999 16.128 1.00 97.12 491 LEU A CA 1
ATOM 3936 C C . LEU A 1 491 ? -17.454 -1.955 17.096 1.00 97.12 491 LEU A C 1
ATOM 3938 O O . LEU A 1 491 ? -18.553 -2.104 17.625 1.00 97.12 491 LEU A O 1
ATOM 3942 N N . TRP A 1 492 ? -16.697 -0.883 17.291 1.00 96.69 492 TRP A N 1
ATOM 3943 C CA . TRP A 1 492 ? -16.999 0.225 18.182 1.00 96.69 492 TRP A CA 1
ATOM 3944 C C . TRP A 1 492 ? -17.449 1.457 17.388 1.00 96.69 492 TRP A C 1
ATOM 3946 O O . TRP A 1 492 ? -16.715 1.969 16.540 1.00 96.69 492 TRP A O 1
ATOM 3956 N N . CYS A 1 493 ? -18.650 1.944 17.697 1.00 93.75 493 CYS A N 1
ATOM 3957 C CA . CYS A 1 493 ? -19.244 3.157 17.131 1.00 93.75 493 CYS A CA 1
ATOM 3958 C C . CYS A 1 493 ? -19.796 4.029 18.266 1.00 93.75 493 CYS A C 1
ATOM 3960 O O . CYS A 1 493 ? -20.340 3.514 19.242 1.00 93.75 493 CYS A O 1
ATOM 3962 N N . ASP A 1 494 ? -19.677 5.348 18.165 1.00 91.19 494 ASP A N 1
ATOM 3963 C CA . ASP A 1 494 ? -20.147 6.296 19.181 1.00 91.19 494 ASP A CA 1
ATOM 3964 C C . ASP A 1 494 ? -21.532 6.886 18.871 1.00 91.19 494 ASP A C 1
ATOM 3966 O O . ASP A 1 494 ? -22.045 7.740 19.596 1.00 91.19 494 ASP A O 1
ATOM 3970 N N . ASN A 1 495 ? -22.206 6.372 17.840 1.00 91.81 495 ASN A N 1
ATOM 3971 C CA . ASN A 1 495 ? -23.586 6.710 17.532 1.00 91.81 495 ASN A CA 1
ATOM 3972 C C . ASN A 1 495 ? -24.540 5.622 18.033 1.00 91.81 495 ASN A C 1
ATOM 3974 O O . ASN A 1 495 ? -24.662 4.547 17.443 1.00 91.81 495 ASN A O 1
ATOM 3978 N N . MET A 1 496 ? -25.291 5.923 19.099 1.00 88.31 496 MET A N 1
ATOM 3979 C CA . MET A 1 496 ? -26.296 4.995 19.636 1.00 88.31 496 MET A CA 1
ATOM 3980 C C . MET A 1 496 ? -27.323 4.575 18.577 1.00 88.31 496 MET A C 1
ATOM 3982 O O . MET A 1 496 ? -27.718 3.414 18.541 1.00 88.31 496 MET A O 1
ATOM 3986 N N . GLY A 1 497 ? -27.737 5.494 17.695 1.00 84.50 497 GLY A N 1
ATOM 3987 C CA . GLY A 1 497 ? -28.684 5.202 16.620 1.00 84.50 497 GLY A CA 1
ATOM 3988 C C . GLY A 1 497 ? -28.159 4.138 15.656 1.00 84.50 497 GLY A C 1
ATOM 3989 O O . GLY A 1 497 ? -28.888 3.203 15.336 1.00 84.50 497 GLY A O 1
ATOM 3990 N N . ALA A 1 498 ? -26.890 4.229 15.252 1.00 85.56 498 ALA A N 1
ATOM 3991 C CA . ALA A 1 498 ? -26.263 3.248 14.367 1.00 85.56 498 ALA A CA 1
ATOM 3992 C C . ALA A 1 498 ? -26.158 1.871 15.046 1.00 85.56 498 ALA A C 1
ATOM 3994 O O . ALA A 1 498 ? -26.534 0.858 14.455 1.00 85.56 498 ALA A O 1
ATOM 3995 N N . THR A 1 499 ? -25.761 1.844 16.321 1.00 87.06 499 THR A N 1
ATOM 3996 C CA . THR A 1 499 ? -25.693 0.617 17.132 1.00 87.06 499 THR A CA 1
ATOM 3997 C C . THR A 1 499 ? -27.067 -0.040 17.295 1.00 87.06 499 THR A C 1
ATOM 3999 O O . THR A 1 499 ? -27.211 -1.248 17.110 1.00 87.06 499 THR A O 1
ATOM 4002 N N . TYR A 1 500 ? -28.115 0.742 17.575 1.00 85.44 500 TYR A N 1
ATOM 4003 C CA . TYR A 1 500 ? -29.477 0.212 17.675 1.00 85.44 500 TYR A CA 1
ATOM 4004 C C . TYR A 1 500 ? -30.009 -0.304 16.338 1.00 85.44 500 TYR A C 1
ATOM 4006 O O . TYR A 1 500 ? -30.714 -1.313 16.334 1.00 85.44 500 TYR A O 1
ATOM 4014 N N . LEU A 1 501 ? -29.686 0.354 15.219 1.00 83.88 501 LEU A N 1
ATOM 4015 C CA . LEU A 1 501 ? -30.065 -0.109 13.880 1.00 83.88 501 LEU A CA 1
ATOM 4016 C C . LEU A 1 501 ? -29.376 -1.427 13.510 1.00 83.88 501 LEU A C 1
ATOM 4018 O O . LEU A 1 501 ? -29.994 -2.265 12.858 1.00 83.88 501 LEU A O 1
ATOM 4022 N N . ALA A 1 502 ? -28.130 -1.629 13.943 1.00 83.69 502 ALA A N 1
ATOM 4023 C CA . ALA A 1 502 ? -27.416 -2.888 13.744 1.00 83.69 502 ALA A CA 1
ATOM 4024 C C . ALA A 1 502 ? -28.027 -4.043 14.561 1.00 83.69 502 ALA A C 1
ATOM 4026 O O . ALA A 1 502 ? -28.061 -5.175 14.085 1.00 83.69 502 ALA A O 1
ATOM 4027 N N . ALA A 1 503 ? -28.548 -3.760 15.761 1.00 80.81 503 ALA A N 1
ATOM 4028 C CA . ALA A 1 503 ? -29.112 -4.774 16.655 1.00 80.81 503 ALA A CA 1
ATOM 4029 C C . ALA A 1 503 ? -30.600 -5.095 16.404 1.00 80.81 503 ALA A C 1
ATOM 4031 O O . ALA A 1 503 ? -31.025 -6.230 16.619 1.00 80.81 503 ALA A O 1
ATOM 4032 N N . ASN A 1 504 ? -31.420 -4.119 15.988 1.00 73.00 504 ASN A N 1
ATOM 4033 C CA . ASN A 1 504 ? -32.880 -4.268 15.979 1.00 73.00 504 ASN A CA 1
ATOM 4034 C C . ASN A 1 504 ? -33.484 -4.547 14.593 1.00 73.00 504 ASN A C 1
ATOM 4036 O O . ASN A 1 504 ? -33.168 -3.856 13.621 1.00 73.00 504 ASN A O 1
ATOM 4040 N N . PRO A 1 505 ? -34.474 -5.462 14.506 1.00 58.84 505 PRO A N 1
ATOM 4041 C CA . PRO A 1 505 ? -35.085 -5.837 13.242 1.00 58.84 505 PRO A CA 1
ATOM 4042 C C . PRO A 1 505 ? -36.154 -4.891 12.690 1.00 58.84 505 PRO A C 1
ATOM 4044 O O . PRO A 1 505 ? -36.614 -5.095 11.567 1.00 58.84 505 PRO A O 1
ATOM 4047 N N . LYS A 1 506 ? -36.573 -3.877 13.458 1.00 56.62 506 LYS A N 1
ATOM 4048 C CA . LYS A 1 506 ? -37.670 -2.985 13.069 1.00 56.62 506 LYS A CA 1
ATOM 4049 C C . LYS A 1 506 ? -37.213 -2.000 11.991 1.00 56.62 506 LYS A C 1
ATOM 4051 O O . LYS A 1 506 ? -36.422 -1.099 12.251 1.00 56.62 506 LYS A O 1
ATOM 4056 N N . PHE A 1 507 ? -37.751 -2.181 10.789 1.00 51.25 507 PHE A N 1
ATOM 4057 C CA . PHE A 1 507 ? -37.539 -1.310 9.638 1.00 51.25 507 PHE A CA 1
ATOM 4058 C C . PHE A 1 507 ? -38.195 0.059 9.872 1.00 51.25 507 PHE A C 1
ATOM 4060 O O . PHE A 1 507 ? -39.375 0.143 10.222 1.00 51.25 507 PHE A O 1
ATOM 4067 N N . HIS A 1 508 ? -37.452 1.146 9.664 1.00 54.66 508 HIS A N 1
ATOM 4068 C CA . HIS A 1 508 ? -38.000 2.502 9.675 1.00 54.66 508 HIS A CA 1
ATOM 4069 C C . HIS A 1 508 ? -38.032 3.048 8.246 1.00 54.66 508 HIS A C 1
ATOM 4071 O O . HIS A 1 508 ? -37.027 3.037 7.548 1.00 54.66 508 HIS A O 1
ATOM 4077 N N . ALA A 1 509 ? -39.163 3.614 7.812 1.00 48.50 509 ALA A N 1
ATOM 4078 C CA . ALA A 1 509 ? -39.337 4.161 6.457 1.00 48.50 509 ALA A CA 1
ATOM 4079 C C . ALA A 1 509 ? -38.293 5.234 6.049 1.00 48.50 509 ALA A C 1
ATOM 4081 O O . ALA A 1 509 ? -38.186 5.571 4.872 1.00 48.50 509 ALA A O 1
ATOM 4082 N N . ARG A 1 510 ? -37.516 5.758 7.010 1.00 51.62 510 ARG A N 1
ATOM 4083 C CA . ARG A 1 510 ? -36.467 6.773 6.833 1.00 51.62 510 ARG A CA 1
ATOM 4084 C C . ARG A 1 510 ? -35.087 6.217 6.424 1.00 51.62 510 ARG A C 1
ATOM 4086 O O . ARG A 1 510 ? -34.185 7.029 6.267 1.00 51.62 510 ARG A O 1
ATOM 4093 N N . THR A 1 511 ? -34.901 4.902 6.243 1.00 55.44 511 THR A N 1
ATOM 4094 C CA . THR A 1 511 ? -33.588 4.279 5.921 1.00 55.44 511 THR A CA 1
ATOM 4095 C C . THR A 1 511 ? -33.518 3.569 4.560 1.00 55.44 511 THR A C 1
ATOM 4097 O O . THR A 1 511 ? -32.552 2.864 4.292 1.00 55.44 511 THR A O 1
ATOM 4100 N N . LYS A 1 512 ? -34.499 3.760 3.665 1.00 57.03 512 LYS A N 1
ATOM 4101 C CA . LYS A 1 512 ? -34.557 3.075 2.351 1.00 57.03 512 LYS A CA 1
ATOM 4102 C C . LYS A 1 512 ? -33.312 3.283 1.476 1.00 57.03 512 LYS A C 1
ATOM 4104 O O . LYS A 1 512 ? -32.905 2.403 0.737 1.00 57.03 512 LYS A O 1
ATOM 4109 N N . HIS A 1 513 ? -32.678 4.446 1.568 1.00 57.44 513 HIS A N 1
ATOM 4110 C CA . HIS A 1 513 ? -31.486 4.793 0.785 1.00 57.44 513 HIS A CA 1
ATOM 4111 C C . HIS A 1 513 ? -30.173 4.203 1.334 1.00 57.44 513 HIS A C 1
ATOM 4113 O O . HIS A 1 513 ? -29.131 4.403 0.716 1.00 57.44 513 HIS A O 1
ATOM 4119 N N . ILE A 1 514 ? -30.222 3.472 2.456 1.00 67.00 514 ILE A N 1
ATOM 4120 C CA . ILE A 1 514 ? -29.117 2.666 3.016 1.00 67.00 514 ILE A CA 1
ATOM 4121 C C . ILE A 1 514 ? -29.525 1.198 3.222 1.00 67.00 514 ILE A C 1
ATOM 4123 O O . ILE A 1 514 ? -28.936 0.486 4.030 1.00 67.00 514 ILE A O 1
ATOM 4127 N N . GLU A 1 515 ? -30.573 0.744 2.532 1.00 69.25 515 GLU A N 1
ATOM 4128 C CA . GLU A 1 515 ? -31.176 -0.578 2.733 1.00 69.25 515 GLU A CA 1
ATOM 4129 C C . GLU A 1 515 ? -30.176 -1.726 2.538 1.00 69.25 515 GLU A C 1
ATOM 4131 O O . GLU A 1 515 ? -30.165 -2.671 3.324 1.00 69.25 515 GLU A O 1
ATOM 4136 N N . ILE A 1 516 ? -29.281 -1.608 1.555 1.00 76.06 516 ILE A N 1
ATOM 4137 C CA . ILE A 1 516 ? -28.243 -2.613 1.291 1.00 76.06 516 ILE A CA 1
ATOM 4138 C C . ILE A 1 516 ? -27.286 -2.731 2.484 1.00 76.06 516 ILE A C 1
ATOM 4140 O O . ILE A 1 516 ? -27.100 -3.831 3.001 1.00 76.06 516 ILE A O 1
ATOM 4144 N N . ASP A 1 517 ? -26.747 -1.608 2.968 1.00 75.38 517 ASP A N 1
ATOM 4145 C CA . ASP A 1 517 ? -25.856 -1.584 4.138 1.00 75.38 517 ASP A CA 1
ATOM 4146 C C . ASP A 1 517 ? -26.569 -2.123 5.384 1.00 75.38 517 ASP A C 1
ATOM 4148 O O . ASP A 1 517 ? -25.982 -2.834 6.200 1.00 75.38 517 ASP A O 1
ATOM 4152 N N . TYR A 1 518 ? -27.863 -1.820 5.509 1.00 79.69 518 TYR A N 1
ATOM 4153 C CA . TYR A 1 518 ? -28.706 -2.289 6.603 1.00 79.69 518 TYR A CA 1
ATOM 4154 C C . TYR A 1 518 ? -28.849 -3.805 6.623 1.00 79.69 518 TYR A C 1
ATOM 4156 O O . TYR A 1 518 ? -28.601 -4.434 7.654 1.00 79.69 518 TYR A O 1
ATOM 4164 N N . HIS A 1 519 ? -29.217 -4.403 5.491 1.00 79.81 519 HIS A N 1
ATOM 4165 C CA . HIS A 1 519 ? -29.306 -5.854 5.385 1.00 79.81 519 HIS A CA 1
ATOM 4166 C C . HIS A 1 519 ? -27.939 -6.512 5.562 1.00 79.81 519 HIS A C 1
ATOM 4168 O O . HIS A 1 519 ? -27.840 -7.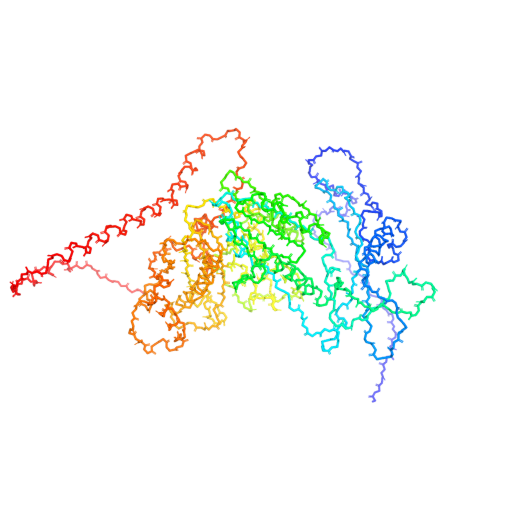479 6.316 1.00 79.81 519 HIS A O 1
ATOM 4174 N N . PHE A 1 520 ? -26.891 -5.944 4.961 1.00 84.31 520 PHE A N 1
ATOM 4175 C CA . PHE A 1 520 ? -25.527 -6.443 5.075 1.00 84.31 520 PHE A CA 1
ATOM 4176 C C . PHE A 1 520 ? -25.061 -6.517 6.533 1.00 84.31 520 PHE A C 1
ATOM 4178 O O . PHE A 1 520 ? -24.752 -7.604 7.015 1.00 84.31 520 PHE A O 1
ATOM 4185 N N . ILE A 1 521 ? -25.063 -5.403 7.274 1.00 87.25 521 ILE A N 1
ATOM 4186 C CA . ILE A 1 521 ? -24.580 -5.386 8.665 1.00 87.25 521 ILE A CA 1
ATOM 4187 C C . ILE A 1 521 ? -25.425 -6.317 9.535 1.00 87.25 521 ILE A C 1
ATOM 4189 O O . ILE A 1 521 ? -24.886 -7.104 10.315 1.00 87.25 521 ILE A O 1
ATOM 4193 N N . ARG A 1 522 ? -26.752 -6.265 9.393 1.00 85.12 522 ARG A N 1
ATOM 4194 C CA . ARG A 1 522 ? -27.654 -7.079 10.213 1.00 85.12 522 ARG A CA 1
ATOM 4195 C C . ARG A 1 522 ? -27.490 -8.568 9.984 1.00 85.12 522 ARG A C 1
ATOM 4197 O O . ARG A 1 522 ? -27.547 -9.319 10.950 1.00 85.12 522 ARG A O 1
ATOM 4204 N N . GLU A 1 523 ? -27.289 -9.003 8.746 1.00 86.88 523 GLU A N 1
ATOM 4205 C CA . GLU A 1 523 ? -27.015 -10.406 8.440 1.00 86.88 523 GLU A CA 1
ATOM 4206 C C . GLU A 1 523 ? -25.747 -10.878 9.167 1.00 86.88 523 GLU A C 1
ATOM 4208 O O . GLU A 1 523 ? -25.730 -11.953 9.773 1.00 86.88 523 GLU A O 1
ATOM 4213 N N . LYS A 1 524 ? -24.693 -10.052 9.178 1.00 90.88 524 LYS A N 1
ATOM 4214 C CA . LYS A 1 524 ? -23.421 -10.381 9.842 1.00 90.88 524 LYS A CA 1
ATOM 4215 C C . LYS A 1 524 ? -23.527 -10.358 11.367 1.00 90.88 524 LYS A C 1
ATOM 4217 O O . LYS A 1 524 ? -22.950 -11.222 12.023 1.00 90.88 524 LYS A O 1
ATOM 4222 N N . VAL A 1 525 ? -24.317 -9.446 11.930 1.00 89.12 525 VAL A N 1
ATOM 4223 C CA . VAL A 1 525 ? -24.607 -9.421 13.373 1.00 89.12 525 VAL A CA 1
ATOM 4224 C C . VAL A 1 525 ? -25.469 -10.619 13.783 1.00 89.12 525 VAL A C 1
ATOM 4226 O O . VAL A 1 525 ? -25.132 -11.324 14.729 1.00 89.12 525 VAL A O 1
ATOM 4229 N N . ALA A 1 526 ? -26.542 -10.915 13.044 1.00 87.44 526 ALA A N 1
ATOM 4230 C CA . ALA A 1 526 ? -27.441 -12.033 13.339 1.00 87.44 526 ALA A CA 1
ATOM 4231 C C . ALA A 1 526 ? -26.752 -13.404 13.213 1.00 87.44 526 ALA A C 1
ATOM 4233 O O . ALA A 1 526 ? -27.078 -14.328 13.954 1.00 87.44 526 ALA A O 1
ATOM 4234 N 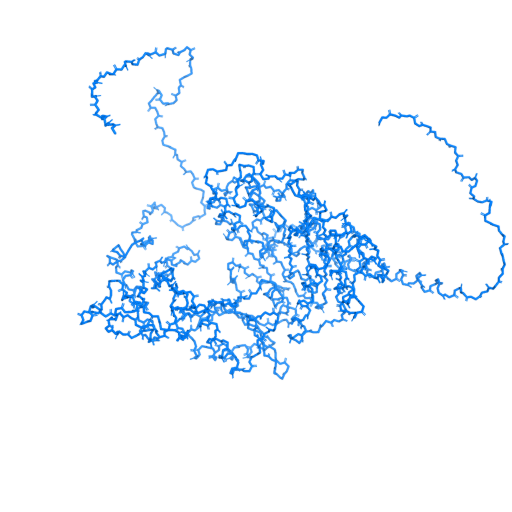N . SER A 1 527 ? -25.778 -13.530 12.307 1.00 88.94 527 SER A N 1
ATOM 4235 C CA . SER A 1 527 ? -24.948 -14.734 12.153 1.00 88.94 527 SER A CA 1
ATOM 4236 C C . SER A 1 527 ? -23.773 -14.815 13.138 1.00 88.94 527 SER A C 1
ATOM 4238 O O . SER A 1 527 ? -22.942 -15.715 13.013 1.00 88.94 527 SER A O 1
ATOM 4240 N N . ASN A 1 528 ? -23.690 -13.905 14.121 1.00 89.00 528 ASN A N 1
ATOM 4241 C CA . ASN A 1 528 ? -22.591 -13.804 15.088 1.00 89.00 528 ASN A CA 1
ATOM 4242 C C . ASN A 1 528 ? -21.202 -13.726 14.429 1.00 89.00 528 ASN A C 1
ATOM 4244 O O . ASN A 1 528 ? -20.217 -14.223 14.976 1.00 89.00 528 ASN A O 1
ATOM 4248 N N . LYS A 1 529 ? -21.117 -13.115 13.241 1.00 89.44 529 LYS A N 1
ATOM 4249 C CA . LYS A 1 529 ? -19.847 -12.857 12.551 1.00 89.44 529 LYS A CA 1
ATOM 4250 C C . LYS A 1 529 ? -19.183 -11.568 13.025 1.00 89.44 529 LYS A C 1
ATOM 4252 O O . LYS A 1 529 ? -17.968 -11.463 12.939 1.00 89.44 529 LYS A O 1
ATOM 4257 N N . ILE A 1 530 ? -19.960 -10.611 13.531 1.00 93.94 530 ILE A N 1
ATOM 4258 C CA . ILE A 1 530 ? -19.448 -9.388 14.154 1.00 93.94 530 ILE A CA 1
ATOM 4259 C C . ILE A 1 530 ? -20.414 -8.883 15.227 1.00 93.94 530 ILE A C 1
ATOM 4261 O O . ILE A 1 530 ? -21.629 -9.022 15.091 1.00 93.94 530 ILE A O 1
ATOM 4265 N N . GLU A 1 531 ? -19.889 -8.267 16.282 1.00 94.31 531 GLU A N 1
ATOM 4266 C CA . GLU A 1 531 ? -20.677 -7.604 17.320 1.00 94.31 531 GLU A CA 1
ATOM 4267 C C . GLU A 1 531 ? -20.480 -6.082 17.251 1.00 94.31 531 GLU A C 1
ATOM 4269 O O . GLU A 1 531 ? -19.359 -5.592 17.367 1.00 94.31 531 GLU A O 1
ATOM 4274 N N . VAL A 1 532 ? -21.564 -5.316 17.086 1.00 94.00 532 VAL A N 1
ATOM 4275 C CA . VAL A 1 532 ? -21.517 -3.842 17.079 1.00 94.00 532 VAL A CA 1
ATOM 4276 C C . VAL A 1 532 ? -21.831 -3.310 18.477 1.00 94.00 532 VAL A C 1
ATOM 4278 O O . VAL A 1 532 ? -22.905 -3.575 19.020 1.00 94.00 532 VAL A O 1
ATOM 4281 N N . LYS A 1 533 ? -20.906 -2.541 19.059 1.00 94.44 533 LYS A N 1
ATOM 4282 C CA . LYS A 1 533 ? -21.013 -1.957 20.400 1.00 94.44 533 LYS A CA 1
ATOM 4283 C C . LYS A 1 533 ? -20.865 -0.448 20.387 1.00 94.44 533 LYS A C 1
ATOM 4285 O O . LYS A 1 533 ? -20.131 0.134 19.592 1.00 94.44 533 LYS A O 1
ATOM 4290 N N . PHE A 1 534 ? -21.533 0.168 21.355 1.00 94.56 534 PHE A N 1
ATOM 4291 C CA . PHE A 1 534 ? -21.366 1.581 21.635 1.00 94.56 534 PHE A CA 1
ATOM 4292 C C . PHE A 1 534 ? -20.047 1.845 22.373 1.00 94.56 534 PHE A C 1
ATOM 4294 O O . PHE A 1 534 ? -19.725 1.147 23.336 1.00 94.56 534 PHE A O 1
ATOM 4301 N N . VAL A 1 535 ? -19.329 2.889 21.962 1.00 94.25 535 VAL A N 1
ATOM 4302 C CA . VAL A 1 535 ? -18.198 3.470 22.695 1.00 94.25 535 VAL A CA 1
ATOM 4303 C C . VAL A 1 535 ? -18.457 4.959 22.914 1.00 94.25 535 VAL A C 1
ATOM 4305 O O . VAL A 1 535 ? -19.007 5.630 22.054 1.00 94.25 535 VAL A O 1
ATOM 4308 N N . SER A 1 536 ? -18.081 5.511 24.067 1.00 92.06 536 SER A N 1
ATOM 4309 C CA . SER A 1 536 ? -18.174 6.965 24.264 1.00 92.06 536 SER A CA 1
ATOM 4310 C C . SER A 1 536 ? -17.218 7.694 23.314 1.00 92.06 536 SER A C 1
ATOM 4312 O O . SER A 1 536 ? -16.076 7.259 23.164 1.00 92.06 536 SER A O 1
ATOM 4314 N N . SER A 1 537 ? -17.612 8.855 22.776 1.00 86.44 537 SER A N 1
ATOM 4315 C CA . SER A 1 537 ? -16.756 9.680 21.905 1.00 86.44 537 SER A CA 1
ATOM 4316 C C . SER A 1 537 ? -15.398 10.024 22.536 1.00 86.44 537 SER A C 1
ATOM 4318 O O . SER A 1 537 ? -14.401 10.176 21.840 1.00 86.44 537 SER A O 1
ATOM 4320 N N . LYS A 1 538 ? -15.288 10.048 23.875 1.00 87.00 538 LYS A N 1
ATOM 4321 C CA . LYS A 1 538 ? -13.993 10.209 24.563 1.00 87.00 538 LYS A CA 1
ATOM 4322 C C . LYS A 1 538 ? -12.997 9.089 24.230 1.00 87.00 538 LYS A C 1
ATOM 4324 O O . LYS A 1 538 ? -11.799 9.342 24.148 1.00 87.00 538 LYS A O 1
ATOM 4329 N N . PHE A 1 539 ? -13.470 7.871 24.006 1.00 89.19 539 PHE A N 1
ATOM 4330 C CA . PHE A 1 539 ? -12.644 6.708 23.675 1.00 89.19 539 PHE A CA 1
ATOM 4331 C C . PHE A 1 539 ? -12.706 6.338 22.186 1.00 89.19 539 PHE A C 1
ATOM 4333 O O . PHE A 1 539 ? -12.112 5.342 21.785 1.00 89.19 539 PHE A O 1
ATOM 4340 N N . GLN A 1 540 ? -13.389 7.140 21.362 1.00 93.12 540 GLN A N 1
ATOM 4341 C CA . GLN A 1 540 ? -13.471 6.921 19.924 1.00 93.12 540 GLN A CA 1
ATOM 4342 C C . GLN A 1 540 ? -12.142 7.286 19.254 1.00 93.12 540 GLN A C 1
ATOM 4344 O O . GLN A 1 540 ? -11.793 8.457 19.111 1.00 93.12 540 GLN A O 1
ATOM 4349 N N . VAL A 1 541 ? -11.378 6.270 18.851 1.00 94.31 541 VAL A N 1
ATOM 4350 C CA . VAL A 1 541 ? -10.065 6.469 18.220 1.00 94.31 541 VAL A CA 1
ATOM 4351 C C . VAL A 1 541 ? -10.204 6.888 16.754 1.00 94.31 541 VAL A C 1
ATOM 4353 O O . VAL A 1 541 ? -9.343 7.599 16.240 1.00 94.31 541 VAL A O 1
ATOM 4356 N N . ALA A 1 542 ? -11.306 6.516 16.092 1.00 95.94 542 ALA A N 1
ATOM 4357 C CA . ALA A 1 542 ? -11.545 6.839 14.686 1.00 95.94 542 ALA A CA 1
ATOM 4358 C C . ALA A 1 542 ? -11.792 8.339 14.417 1.00 95.94 542 ALA A C 1
ATOM 4360 O O . ALA A 1 542 ? -11.656 8.764 13.272 1.00 95.94 542 ALA A O 1
ATOM 4361 N N . ASP A 1 543 ? -12.025 9.160 15.451 1.00 94.69 543 ASP A N 1
ATOM 4362 C CA . ASP A 1 543 ? -12.147 10.628 15.358 1.00 94.69 543 ASP A CA 1
ATOM 4363 C C . ASP A 1 543 ? -10.984 11.280 14.589 1.00 94.69 543 ASP A C 1
ATOM 4365 O O . ASP A 1 543 ? -11.161 12.253 13.855 1.00 94.69 543 ASP A O 1
ATOM 4369 N N . ILE A 1 544 ? -9.765 10.752 14.752 1.00 95.69 544 ILE A N 1
ATOM 4370 C CA . ILE A 1 544 ? -8.563 11.280 14.086 1.00 95.69 544 ILE A CA 1
ATOM 4371 C C . ILE A 1 544 ? -8.614 11.126 12.558 1.00 95.69 544 ILE A C 1
ATOM 4373 O O . ILE A 1 544 ? -7.887 11.813 11.839 1.00 95.69 544 ILE A O 1
ATOM 4377 N N . LEU A 1 545 ? -9.475 10.238 12.053 1.00 96.38 545 LEU A N 1
ATOM 4378 C CA . LEU A 1 545 ? -9.629 9.939 10.634 1.00 96.38 545 LEU A CA 1
ATOM 4379 C C . LEU A 1 545 ? -10.719 10.763 9.946 1.00 96.38 545 LEU A C 1
ATOM 4381 O O . LEU A 1 545 ? -10.779 10.734 8.716 1.00 96.38 545 LEU A O 1
ATOM 4385 N N . THR A 1 546 ? -11.565 11.481 10.682 1.00 93.75 546 THR A N 1
ATOM 4386 C CA . THR A 1 546 ? -12.800 12.075 10.136 1.00 93.75 546 THR A CA 1
ATOM 4387 C C . THR A 1 546 ? -12.846 13.591 10.225 1.00 93.75 546 THR A C 1
ATOM 4389 O O . THR A 1 546 ? -13.493 14.218 9.384 1.00 93.75 546 THR A O 1
ATOM 4392 N N . LYS A 1 547 ? -12.150 14.193 11.195 1.00 91.19 547 LYS A N 1
ATOM 4393 C CA . LYS A 1 547 ? -12.222 15.630 11.489 1.00 91.19 547 LYS A CA 1
ATOM 4394 C C . LYS A 1 547 ? -10.895 16.182 12.024 1.00 91.19 547 LYS A C 1
ATOM 4396 O O . LYS A 1 547 ? -10.085 15.437 12.576 1.00 91.19 547 LYS A O 1
ATOM 4401 N N . PRO A 1 548 ? -10.622 17.493 11.863 1.00 93.25 548 PRO A N 1
ATOM 4402 C CA . PRO A 1 548 ? -9.459 18.109 12.484 1.00 93.25 548 PRO A CA 1
ATOM 4403 C C . PRO A 1 548 ? -9.666 18.185 14.000 1.00 93.25 548 PRO A C 1
ATOM 4405 O O . PRO A 1 548 ? -10.752 18.506 14.479 1.00 93.25 548 PRO A O 1
ATOM 4408 N N . LEU A 1 549 ? -8.605 17.926 14.760 1.00 94.00 549 LEU A N 1
ATOM 4409 C CA . LEU A 1 549 ? -8.659 17.857 16.219 1.00 94.00 549 LEU A CA 1
ATOM 4410 C C . LEU A 1 549 ? -7.758 18.907 16.867 1.00 94.00 549 LEU A C 1
ATOM 4412 O O . LEU A 1 549 ? -6.753 19.343 16.298 1.00 94.00 549 LEU A O 1
ATOM 4416 N N . ALA A 1 550 ? -8.117 19.299 18.091 1.00 94.56 550 ALA A N 1
ATOM 4417 C CA . ALA A 1 550 ? -7.261 20.130 18.925 1.00 94.56 550 ALA A CA 1
ATOM 4418 C C . ALA A 1 550 ? -5.998 19.341 19.287 1.00 94.56 550 ALA A C 1
ATOM 4420 O O . ALA A 1 550 ? -6.056 18.121 19.432 1.00 94.56 550 ALA A O 1
ATOM 4421 N N . ARG A 1 551 ? -4.867 20.032 19.465 1.00 94.25 551 ARG A N 1
ATOM 4422 C CA . ARG A 1 551 ? -3.556 19.396 19.680 1.00 94.25 551 ARG A CA 1
ATOM 4423 C C . ARG A 1 551 ? -3.583 18.315 20.766 1.00 94.25 551 ARG A C 1
ATOM 4425 O O . ARG A 1 551 ? -3.146 17.204 20.506 1.00 94.25 551 ARG A O 1
ATOM 4432 N N . SER A 1 552 ? -4.135 18.624 21.940 1.00 94.25 552 SER A N 1
ATOM 4433 C CA . SER A 1 552 ? -4.199 17.685 23.069 1.00 94.25 552 SER A CA 1
ATOM 4434 C C . SER A 1 552 ? -4.916 16.382 22.707 1.00 94.25 552 SER A C 1
ATOM 4436 O O . SER A 1 552 ? -4.395 15.300 22.956 1.00 94.25 552 SER A O 1
ATOM 4438 N N . ARG A 1 553 ? -6.083 16.487 22.064 1.00 94.31 553 ARG A N 1
ATOM 4439 C CA . ARG A 1 553 ? -6.870 15.335 21.616 1.00 94.31 553 ARG A CA 1
ATOM 4440 C C . ARG A 1 553 ? -6.191 14.583 20.471 1.00 94.31 553 ARG A C 1
ATOM 4442 O O . ARG A 1 553 ? -6.209 13.358 20.446 1.00 94.31 553 ARG A O 1
ATOM 4449 N N . PHE A 1 554 ? -5.583 15.304 19.532 1.00 95.25 554 PHE A N 1
ATOM 4450 C CA . PHE A 1 554 ? -4.841 14.709 18.424 1.00 95.25 554 PHE A CA 1
ATOM 4451 C C . PHE A 1 554 ? -3.655 13.871 18.929 1.00 95.25 554 PHE A C 1
ATOM 4453 O O . PHE A 1 554 ? -3.477 12.741 18.486 1.00 95.25 554 PHE A O 1
ATOM 4460 N N . ASP A 1 555 ? -2.882 14.391 19.886 1.00 93.88 555 ASP A N 1
ATOM 4461 C CA . ASP A 1 555 ? -1.743 13.688 20.486 1.00 93.88 555 ASP A CA 1
ATOM 4462 C C . ASP A 1 555 ? -2.173 12.431 21.263 1.00 93.88 555 ASP A C 1
ATOM 4464 O O . ASP A 1 555 ? -1.540 11.378 21.131 1.00 93.88 555 ASP A O 1
ATOM 4468 N N . GLU A 1 556 ? -3.278 12.513 22.013 1.00 93.44 556 GLU A N 1
ATOM 4469 C CA . GLU A 1 556 ? -3.883 11.366 22.703 1.00 93.44 556 GLU A CA 1
ATOM 4470 C C . GLU A 1 556 ? -4.253 10.256 21.708 1.00 93.44 556 GLU A C 1
ATOM 4472 O O . GLU A 1 556 ? -3.798 9.119 21.838 1.00 93.44 556 GLU A O 1
ATOM 4477 N N . LEU A 1 557 ? -5.027 10.587 20.670 1.00 94.56 557 LEU A N 1
ATOM 4478 C CA . LEU A 1 557 ? -5.480 9.597 19.695 1.00 94.56 557 LEU A CA 1
ATOM 4479 C C . LEU A 1 557 ? -4.341 9.033 18.855 1.00 94.56 557 LEU A C 1
ATOM 4481 O O . LEU A 1 557 ? -4.311 7.832 18.605 1.00 94.56 557 LEU A O 1
ATOM 4485 N N . ARG A 1 558 ? -3.365 9.861 18.477 1.00 94.44 558 ARG A N 1
ATOM 4486 C CA . ARG A 1 558 ? -2.165 9.418 17.758 1.00 94.44 558 ARG A CA 1
ATOM 4487 C C . ARG A 1 558 ? -1.411 8.335 18.530 1.00 94.44 558 ARG A C 1
ATOM 4489 O O . ARG A 1 558 ? -0.950 7.374 17.922 1.00 94.44 558 ARG A O 1
ATOM 4496 N N . THR A 1 559 ? -1.340 8.449 19.855 1.00 90.94 559 THR A N 1
ATOM 4497 C CA . THR A 1 559 ? -0.702 7.439 20.718 1.00 90.94 559 THR A CA 1
ATOM 4498 C C . THR A 1 559 ? -1.441 6.093 20.671 1.00 90.94 559 THR A C 1
ATOM 4500 O O . THR A 1 559 ? -0.812 5.038 20.751 1.00 90.94 559 THR A O 1
ATOM 4503 N N . ASN A 1 560 ? -2.760 6.105 20.449 1.00 92.44 560 ASN A N 1
ATOM 4504 C CA . ASN A 1 560 ? -3.576 4.895 20.297 1.00 92.44 560 ASN A CA 1
ATOM 4505 C C . ASN A 1 560 ? -3.431 4.226 18.914 1.00 92.44 560 ASN A C 1
ATOM 4507 O O . ASN A 1 560 ? -3.824 3.072 18.753 1.00 92.44 560 ASN A O 1
ATOM 4511 N N . LEU A 1 561 ? -2.829 4.892 17.921 1.00 94.50 561 LEU A N 1
ATOM 4512 C CA . LEU A 1 561 ? -2.609 4.352 16.567 1.00 94.50 561 LEU A CA 1
ATOM 4513 C C . LEU A 1 561 ? -1.338 3.497 16.437 1.00 94.50 561 LEU A C 1
ATOM 4515 O O . LEU A 1 561 ? -0.807 3.342 15.339 1.00 94.50 561 LEU A O 1
ATOM 4519 N N . ASN A 1 562 ? -0.792 3.005 17.554 1.00 94.25 562 ASN A N 1
ATOM 4520 C CA . ASN A 1 562 ? 0.522 2.357 17.613 1.00 94.25 562 ASN A CA 1
ATOM 4521 C C . ASN A 1 562 ? 1.671 3.222 17.047 1.00 94.25 562 ASN A C 1
ATOM 4523 O O . ASN A 1 562 ? 2.722 2.691 16.687 1.00 94.25 562 ASN A O 1
ATOM 4527 N N . LEU A 1 563 ? 1.503 4.545 16.970 1.00 93.62 563 LEU A N 1
ATOM 4528 C CA . LEU A 1 563 ? 2.559 5.457 16.544 1.00 93.62 563 LEU A CA 1
ATOM 4529 C C . LEU A 1 563 ? 3.452 5.834 17.723 1.00 93.62 563 LEU A C 1
ATOM 4531 O O . LEU A 1 563 ? 2.979 6.150 18.813 1.00 93.62 563 LEU A O 1
ATOM 4535 N N . GLY A 1 564 ? 4.760 5.836 17.492 1.00 89.88 564 GLY A N 1
ATOM 4536 C CA . GLY A 1 564 ? 5.737 6.233 18.496 1.00 89.88 564 GLY A CA 1
ATOM 4537 C C . GLY A 1 564 ? 7.062 6.654 17.881 1.00 89.88 564 GLY A C 1
ATOM 4538 O O . GLY A 1 564 ? 7.211 6.708 16.663 1.00 89.88 564 GLY A O 1
ATOM 4539 N N . GLU A 1 565 ? 8.033 6.939 18.740 1.00 86.38 565 GLU A N 1
ATOM 4540 C CA . GLU A 1 565 ? 9.415 7.236 18.357 1.00 86.38 565 GLU A CA 1
ATOM 4541 C C . GLU A 1 565 ? 10.334 6.092 18.803 1.00 86.38 565 GLU A C 1
ATOM 4543 O O . GLU A 1 565 ? 10.082 5.451 19.832 1.00 86.38 565 GLU A O 1
ATOM 4548 N N . ILE A 1 566 ? 11.412 5.835 18.054 1.00 69.62 566 ILE A N 1
ATOM 4549 C CA . ILE A 1 566 ? 12.471 4.916 18.492 1.00 69.62 566 ILE A CA 1
ATOM 4550 C C . ILE A 1 566 ? 13.180 5.544 19.692 1.00 69.62 566 ILE A C 1
ATOM 4552 O O . ILE A 1 566 ? 13.963 6.484 19.559 1.00 69.62 566 ILE A O 1
ATOM 4556 N N . ARG A 1 567 ? 12.933 5.001 20.885 1.00 56.03 567 ARG A N 1
ATOM 4557 C CA . ARG A 1 567 ? 13.782 5.259 22.049 1.00 56.03 567 ARG A CA 1
ATOM 4558 C C . ARG A 1 567 ? 14.967 4.303 21.974 1.00 56.03 567 ARG A C 1
ATOM 4560 O O . ARG A 1 567 ? 14.867 3.173 22.446 1.00 56.03 567 ARG A O 1
ATOM 4567 N N . LEU A 1 568 ? 16.079 4.748 21.387 1.00 44.09 568 LEU A N 1
ATOM 4568 C CA . LEU A 1 568 ? 17.359 4.051 21.528 1.00 44.09 568 LEU A CA 1
ATOM 4569 C C . LEU A 1 568 ? 17.659 3.944 23.033 1.00 44.09 568 LEU A C 1
ATOM 4571 O O . LEU A 1 568 ? 17.884 4.953 23.706 1.00 44.09 568 LEU A O 1
ATOM 4575 N N . ARG A 1 569 ? 17.606 2.734 23.600 1.00 37.94 569 ARG A N 1
ATOM 4576 C CA . ARG A 1 569 ? 18.100 2.490 24.961 1.00 37.94 569 ARG A CA 1
ATOM 4577 C C . ARG A 1 569 ? 19.606 2.751 24.944 1.00 37.94 569 ARG A C 1
ATOM 4579 O O . ARG A 1 569 ? 20.350 1.924 24.436 1.00 37.94 569 ARG A O 1
ATOM 4586 N N . GLY A 1 570 ? 20.048 3.893 25.475 1.00 34.53 570 GLY A N 1
ATOM 4587 C CA . GLY A 1 570 ? 21.485 4.168 25.555 1.00 34.53 570 GLY A CA 1
ATOM 4588 C C . GLY A 1 570 ? 21.954 5.583 25.890 1.00 34.53 570 GLY A C 1
ATOM 4589 O O . GLY A 1 570 ? 23.156 5.797 25.841 1.00 34.53 570 GLY A O 1
ATOM 4590 N N . SER A 1 571 ? 21.092 6.542 26.250 1.00 26.09 571 SER A N 1
ATOM 4591 C CA . SER A 1 571 ? 21.576 7.825 26.787 1.00 26.09 571 SER A CA 1
ATOM 4592 C C . SER A 1 571 ? 21.287 7.910 28.283 1.00 26.09 571 SER A C 1
ATOM 4594 O O . SER A 1 571 ? 20.135 7.939 28.716 1.00 26.09 571 SER A O 1
ATOM 4596 N N . VAL A 1 572 ? 22.358 7.881 29.075 1.00 38.25 572 VAL A N 1
ATOM 4597 C CA . VAL A 1 572 ? 22.343 8.071 30.526 1.00 38.25 572 VAL A CA 1
ATOM 4598 C C . VAL A 1 572 ? 21.843 9.481 30.824 1.00 38.25 572 VAL A C 1
ATOM 4600 O O . VAL A 1 572 ? 22.414 10.451 30.336 1.00 38.25 572 VAL A O 1
ATOM 4603 N N . GLY A 1 573 ? 20.801 9.583 31.652 1.00 36.84 573 GLY A N 1
ATOM 4604 C CA . GLY A 1 573 ? 20.431 10.839 32.299 1.00 36.84 573 GLY A CA 1
ATOM 4605 C C . GLY A 1 573 ? 19.007 11.323 32.062 1.00 36.84 573 GLY A C 1
ATOM 4606 O O . GLY A 1 573 ? 18.835 12.472 31.694 1.00 36.84 573 GLY A O 1
ATOM 4607 N N . ASP A 1 574 ? 17.984 10.511 32.352 1.00 33.41 574 ASP A N 1
ATOM 4608 C CA . ASP A 1 574 ? 16.765 11.102 32.916 1.00 33.41 574 ASP A CA 1
ATOM 4609 C C . ASP A 1 574 ? 15.989 10.105 33.791 1.00 33.41 574 ASP A C 1
ATOM 4611 O O . ASP A 1 574 ? 15.294 9.202 33.317 1.00 33.41 574 ASP A O 1
ATOM 4615 N N . LYS A 1 575 ? 16.127 10.240 35.116 1.00 30.19 575 LYS A N 1
ATOM 4616 C CA . LYS A 1 575 ? 15.431 9.394 36.102 1.00 30.19 575 LYS A CA 1
ATOM 4617 C C . LYS A 1 575 ? 13.927 9.711 36.214 1.00 30.19 575 LYS A C 1
ATOM 4619 O O . LYS A 1 575 ? 13.250 9.062 37.006 1.00 30.19 575 LYS A O 1
ATOM 4624 N N . ARG A 1 576 ? 13.370 10.626 35.407 1.00 33.53 576 ARG A N 1
ATOM 4625 C CA . ARG A 1 576 ? 11.917 10.895 35.350 1.00 33.53 576 ARG A CA 1
ATOM 4626 C C . ARG A 1 576 ? 11.142 10.016 34.356 1.00 33.53 576 ARG A C 1
ATOM 4628 O O . ARG A 1 576 ? 9.977 9.721 34.599 1.00 33.53 576 ARG A O 1
ATOM 4635 N N . GLY A 1 577 ? 11.785 9.485 33.312 1.00 33.41 577 GLY A N 1
ATOM 4636 C CA . GLY A 1 577 ? 11.106 8.723 32.245 1.00 33.41 577 GLY A CA 1
ATOM 4637 C C . GLY A 1 577 ? 10.787 7.251 32.552 1.00 33.41 577 GLY A C 1
ATOM 4638 O O . GLY A 1 577 ? 10.049 6.611 31.801 1.00 33.41 577 GLY A O 1
ATOM 4639 N N . LYS A 1 578 ? 11.313 6.689 33.652 1.00 27.00 578 LYS A N 1
ATOM 4640 C CA . LYS A 1 578 ? 11.037 5.293 34.050 1.00 27.00 578 LYS A CA 1
ATOM 4641 C C . LYS A 1 578 ? 9.624 5.117 34.629 1.00 27.00 578 LYS A C 1
ATOM 4643 O O . LYS A 1 578 ? 9.107 4.008 34.617 1.00 27.00 578 LYS A O 1
ATOM 4648 N N . ILE A 1 579 ? 8.992 6.204 35.079 1.00 31.61 579 ILE A N 1
ATOM 4649 C CA . ILE A 1 579 ? 7.619 6.208 35.609 1.00 31.61 579 ILE A CA 1
ATOM 4650 C C . ILE A 1 579 ? 6.590 6.347 34.465 1.00 31.61 579 ILE A C 1
ATOM 4652 O O . ILE A 1 579 ? 5.504 5.775 34.542 1.00 31.61 579 ILE A O 1
ATOM 4656 N N . GLU A 1 580 ? 6.947 7.002 33.353 1.00 34.72 580 GLU A N 1
ATOM 4657 C CA . GLU A 1 580 ? 6.051 7.232 32.204 1.00 34.72 580 GLU A CA 1
ATOM 4658 C C . GLU A 1 580 ? 5.906 6.027 31.253 1.00 34.72 580 GLU A C 1
ATOM 4660 O O . GLU A 1 580 ? 4.834 5.785 30.702 1.00 34.72 580 GLU A O 1
ATOM 4665 N N . SER A 1 581 ? 6.949 5.206 31.077 1.00 30.89 581 SER A N 1
ATOM 4666 C CA . SER A 1 581 ? 6.853 3.993 30.242 1.00 30.89 581 SER A CA 1
ATOM 4667 C C . SER A 1 581 ? 6.072 2.861 30.917 1.00 30.89 581 SER A C 1
ATOM 4669 O O . SER A 1 581 ? 5.362 2.118 30.238 1.00 30.89 581 SER A O 1
ATOM 4671 N N . LEU A 1 582 ? 6.149 2.768 32.249 1.00 30.08 582 LEU A N 1
ATOM 4672 C CA . LEU A 1 582 ? 5.305 1.882 33.054 1.00 30.08 582 LEU A CA 1
ATOM 4673 C C . LEU A 1 582 ? 3.847 2.362 33.069 1.00 30.08 582 LEU A C 1
ATOM 4675 O O . LEU A 1 582 ? 2.943 1.535 33.063 1.00 30.08 582 LEU A O 1
ATOM 4679 N N . THR A 1 583 ? 3.591 3.673 33.015 1.00 31.58 583 THR A N 1
ATOM 4680 C CA . THR A 1 583 ? 2.221 4.215 33.005 1.00 31.58 583 THR A CA 1
ATOM 4681 C C . THR A 1 583 ? 1.558 4.212 31.629 1.00 31.58 583 THR A C 1
ATOM 4683 O O . THR A 1 583 ? 0.355 4.003 31.591 1.00 31.58 583 THR A O 1
ATOM 4686 N N . ALA A 1 584 ? 2.273 4.334 30.506 1.00 34.62 584 ALA A N 1
ATOM 4687 C CA . ALA A 1 584 ? 1.667 4.252 29.165 1.00 34.62 584 ALA A CA 1
ATOM 4688 C C . ALA A 1 584 ? 1.287 2.811 28.759 1.00 34.62 584 ALA A C 1
ATOM 4690 O O . ALA A 1 584 ? 0.198 2.572 28.234 1.00 34.62 584 ALA A O 1
ATOM 4691 N N . GLY A 1 585 ? 2.152 1.832 29.068 1.00 32.31 585 GLY A N 1
ATOM 4692 C CA . GLY A 1 585 ? 1.825 0.406 28.937 1.00 32.31 585 GLY A CA 1
ATOM 4693 C C . GLY A 1 585 ? 0.695 -0.004 29.884 1.00 32.31 585 GLY A C 1
ATOM 4694 O O . GLY A 1 585 ? -0.235 -0.699 29.471 1.00 32.31 585 GLY A O 1
ATOM 4695 N N . ASN A 1 586 ? 0.708 0.527 31.115 1.00 31.05 586 ASN A N 1
ATOM 4696 C CA . ASN A 1 586 ? -0.405 0.345 32.032 1.00 31.05 586 ASN A CA 1
ATOM 4697 C C . ASN A 1 586 ? -1.656 1.082 31.573 1.00 31.05 586 ASN A C 1
ATOM 4699 O O . ASN A 1 586 ? -2.706 0.521 31.768 1.00 31.05 586 ASN A O 1
ATOM 4703 N N . GLN A 1 587 ? -1.638 2.257 30.944 1.00 33.97 587 GLN A N 1
ATOM 4704 C CA . GLN A 1 587 ? -2.870 2.965 30.563 1.00 33.97 587 GLN A CA 1
ATOM 4705 C C . GLN A 1 587 ? -3.642 2.256 29.449 1.00 33.97 587 GLN A C 1
ATOM 4707 O O . GLN A 1 587 ? -4.858 2.143 29.556 1.00 33.97 587 GLN A O 1
ATOM 4712 N N . SER A 1 588 ? -2.966 1.705 28.437 1.00 35.91 588 SER A N 1
ATOM 4713 C CA . SER A 1 588 ? -3.636 0.925 27.385 1.00 35.91 588 SER A CA 1
ATOM 4714 C C . SER A 1 588 ? -4.171 -0.411 27.932 1.00 35.91 588 SER A C 1
ATOM 4716 O O . SER A 1 588 ? -5.325 -0.766 27.695 1.00 35.91 588 SER A O 1
ATOM 4718 N N . ALA A 1 589 ? -3.400 -1.090 28.794 1.00 36.12 589 ALA A N 1
ATOM 4719 C CA . ALA A 1 589 ? -3.873 -2.267 29.527 1.00 36.12 589 ALA A CA 1
ATOM 4720 C C . ALA A 1 589 ? -4.967 -1.932 30.564 1.00 36.12 589 ALA A C 1
ATOM 4722 O O . ALA A 1 589 ? -5.888 -2.712 30.745 1.00 36.12 589 ALA A O 1
ATOM 4723 N N . THR A 1 590 ? -4.926 -0.757 31.198 1.00 37.25 590 THR A N 1
ATOM 4724 C CA . THR A 1 590 ? -5.869 -0.287 32.231 1.00 37.25 590 THR A CA 1
ATOM 4725 C C . THR A 1 590 ? -7.160 0.202 31.602 1.00 37.25 590 THR A C 1
ATOM 4727 O O . THR A 1 590 ? -8.198 0.053 32.224 1.00 37.25 590 THR A O 1
ATOM 4730 N N . ILE A 1 591 ? -7.153 0.751 30.385 1.00 42.88 591 ILE A N 1
ATOM 4731 C CA . ILE A 1 591 ? -8.388 1.009 29.633 1.00 42.88 591 ILE A CA 1
ATOM 4732 C C . ILE A 1 591 ? -9.048 -0.331 29.293 1.00 42.88 591 ILE A C 1
ATOM 4734 O O . ILE A 1 591 ? -10.232 -0.499 29.559 1.00 42.88 591 ILE A O 1
ATOM 4738 N N . MET A 1 592 ? -8.279 -1.321 28.827 1.00 41.06 592 MET A N 1
ATOM 4739 C CA . MET A 1 592 ? -8.792 -2.671 28.553 1.00 41.06 592 MET A CA 1
ATOM 4740 C C . MET A 1 592 ? -9.289 -3.392 29.822 1.00 41.06 592 MET A C 1
ATOM 4742 O O . MET A 1 592 ? -10.320 -4.061 29.782 1.00 41.06 592 MET A O 1
ATOM 4746 N N . GLU A 1 593 ? -8.612 -3.224 30.961 1.00 40.00 593 GLU A N 1
ATOM 4747 C CA . GLU A 1 593 ? -8.999 -3.797 32.258 1.00 40.00 593 GLU A CA 1
ATOM 4748 C C . GLU A 1 593 ? -10.184 -3.038 32.891 1.00 40.00 593 GLU A C 1
ATOM 4750 O O . GLU A 1 593 ? -11.099 -3.659 33.425 1.00 40.00 593 GLU A O 1
ATOM 4755 N N . LYS A 1 594 ? -10.247 -1.703 32.767 1.00 37.88 594 LYS A N 1
ATOM 4756 C CA . LYS A 1 594 ? -11.395 -0.888 33.210 1.00 37.88 594 LYS A CA 1
ATOM 4757 C C . LYS A 1 594 ? -12.645 -1.175 32.382 1.00 37.88 594 LYS A C 1
ATOM 4759 O O . LYS A 1 594 ? -13.711 -1.334 32.965 1.00 37.88 594 LYS A O 1
ATOM 4764 N N . LEU A 1 595 ? -12.507 -1.350 31.065 1.00 44.03 595 LEU A N 1
ATOM 4765 C CA . LEU A 1 595 ? -13.591 -1.816 30.194 1.00 44.03 595 LEU A CA 1
ATOM 4766 C C . LEU A 1 595 ? -14.055 -3.230 30.589 1.00 44.03 595 LEU A C 1
ATOM 4768 O O . LEU A 1 595 ? -15.253 -3.502 30.592 1.00 44.03 595 LEU A O 1
ATOM 4772 N N . ARG A 1 596 ? -13.144 -4.130 30.995 1.00 41.47 596 ARG A N 1
ATOM 4773 C CA . ARG A 1 596 ? -13.508 -5.455 31.542 1.00 41.47 596 ARG A CA 1
ATOM 4774 C C . ARG A 1 596 ? -14.269 -5.359 32.870 1.00 41.47 596 ARG A C 1
ATOM 4776 O O . ARG A 1 596 ? -15.200 -6.137 33.072 1.00 41.47 596 ARG A O 1
ATOM 4783 N N . ILE A 1 597 ? -13.895 -4.435 33.758 1.00 40.25 597 ILE A N 1
ATOM 4784 C CA . ILE A 1 597 ? -14.553 -4.231 35.059 1.00 40.25 597 ILE A CA 1
ATOM 4785 C C . ILE A 1 597 ? -15.948 -3.611 34.880 1.00 40.25 597 ILE A C 1
ATOM 4787 O O . ILE A 1 597 ? -16.900 -4.124 35.462 1.00 40.25 597 ILE A O 1
ATOM 4791 N N . GLU A 1 598 ? -16.116 -2.596 34.027 1.00 40.25 598 GLU A N 1
ATOM 4792 C CA . GLU A 1 598 ? -17.435 -1.997 33.747 1.00 40.25 598 GLU A CA 1
ATOM 4793 C C . GLU A 1 598 ? -18.397 -2.983 33.061 1.00 40.25 598 GLU A C 1
ATOM 4795 O O . GLU A 1 598 ? -19.576 -3.047 33.414 1.00 40.25 598 GLU A O 1
ATOM 4800 N N . VAL A 1 599 ? -17.898 -3.835 32.154 1.00 44.50 599 VAL A N 1
ATOM 4801 C CA . VAL A 1 599 ? -18.692 -4.927 31.558 1.00 44.50 599 VAL A CA 1
ATOM 4802 C C . VAL A 1 599 ? -19.130 -5.944 32.618 1.00 44.50 599 VAL A C 1
ATOM 4804 O O . VAL A 1 599 ? -20.254 -6.446 32.559 1.00 44.50 599 VAL A O 1
ATOM 4807 N N . ARG A 1 600 ? -18.279 -6.231 33.613 1.00 34.72 600 ARG A N 1
ATOM 4808 C CA . ARG A 1 600 ? -18.604 -7.161 34.704 1.00 34.72 600 ARG A CA 1
ATOM 4809 C C . ARG A 1 600 ? -19.639 -6.570 35.659 1.00 34.72 600 ARG A C 1
ATOM 4811 O O . ARG A 1 600 ? -20.580 -7.279 35.988 1.00 34.72 600 ARG A O 1
ATOM 4818 N N . ILE A 1 601 ? -19.523 -5.285 36.009 1.00 37.88 601 ILE A N 1
ATOM 4819 C CA . ILE A 1 601 ? -20.492 -4.564 36.855 1.00 37.88 601 ILE A CA 1
ATOM 4820 C C . ILE A 1 601 ? -21.871 -4.518 36.178 1.00 37.88 601 ILE A C 1
ATOM 4822 O O . ILE A 1 601 ? -22.862 -4.902 36.800 1.00 37.88 601 ILE A O 1
ATOM 4826 N N . SER A 1 602 ? -21.930 -4.192 34.880 1.00 35.59 602 SER A N 1
ATOM 4827 C CA . SER A 1 602 ? -23.185 -4.177 34.109 1.00 35.59 602 SER A CA 1
ATOM 4828 C C . SER A 1 602 ? -23.825 -5.569 33.965 1.00 35.59 602 SER A C 1
ATOM 4830 O O . SER A 1 602 ? -25.053 -5.695 33.936 1.00 35.59 602 SER A O 1
ATOM 4832 N N . ALA A 1 603 ? -23.018 -6.635 33.903 1.00 36.50 603 ALA A N 1
ATOM 4833 C CA . ALA A 1 603 ? -23.518 -8.010 33.884 1.00 36.50 603 ALA A CA 1
ATOM 4834 C C . ALA A 1 603 ? -24.096 -8.443 35.245 1.00 36.50 603 ALA A C 1
ATOM 4836 O O . ALA A 1 603 ? -25.139 -9.097 35.267 1.00 36.50 603 ALA A O 1
ATOM 4837 N N . THR A 1 604 ? -23.483 -8.037 36.365 1.00 36.38 604 THR A N 1
ATOM 4838 C CA . THR A 1 604 ? -24.019 -8.281 37.720 1.00 36.38 604 THR A CA 1
ATOM 4839 C C . THR A 1 604 ? -25.279 -7.472 38.022 1.00 36.38 604 THR A C 1
ATOM 4841 O O . THR A 1 604 ? -26.212 -8.007 38.613 1.00 36.38 604 THR A O 1
ATOM 4844 N N . GLU A 1 605 ? -25.384 -6.224 37.559 1.00 36.91 605 GLU A N 1
ATOM 4845 C CA . GLU A 1 605 ? -26.624 -5.445 37.706 1.00 36.91 605 GLU A CA 1
ATOM 4846 C C . GLU A 1 605 ? -27.776 -6.070 36.901 1.00 36.91 605 GLU A C 1
ATOM 4848 O O . GLU A 1 605 ? -28.911 -6.126 37.370 1.00 36.91 605 GLU A O 1
ATOM 4853 N N . LYS A 1 606 ? -27.490 -6.657 35.730 1.00 38.56 606 LYS A N 1
ATOM 4854 C CA . LYS A 1 606 ? -28.487 -7.411 34.951 1.00 38.56 606 LYS A CA 1
ATOM 4855 C C . LYS A 1 606 ? -28.854 -8.772 35.552 1.00 38.56 606 LYS A C 1
ATOM 4857 O O . LYS A 1 606 ? -29.963 -9.237 35.292 1.00 38.56 606 LYS A O 1
ATOM 4862 N N . SER A 1 607 ? -27.976 -9.414 36.330 1.00 35.16 607 SER A N 1
ATOM 4863 C CA . SER A 1 607 ? -28.314 -10.661 37.033 1.00 35.16 607 SER A CA 1
ATOM 4864 C C . SER A 1 607 ? -29.129 -10.411 38.303 1.00 35.16 607 SER A C 1
ATOM 4866 O O . SER A 1 607 ? -30.029 -11.193 38.584 1.00 35.16 607 SER A O 1
ATOM 4868 N N . VAL A 1 608 ? -28.889 -9.300 39.012 1.00 33.62 608 VAL A N 1
ATOM 4869 C CA . VAL A 1 608 ? -29.673 -8.910 40.202 1.00 33.62 608 VAL A CA 1
ATOM 4870 C C . VAL A 1 608 ? -31.088 -8.444 39.820 1.00 33.62 608 VAL A C 1
ATOM 4872 O O . VAL A 1 608 ? -32.040 -8.718 40.536 1.00 33.62 608 VAL A O 1
ATOM 4875 N N . ILE A 1 609 ? -31.279 -7.855 38.634 1.00 34.59 609 ILE A N 1
ATOM 4876 C CA . ILE A 1 609 ? -32.618 -7.474 38.133 1.00 34.59 609 ILE A CA 1
ATOM 4877 C C . ILE A 1 609 ? -33.413 -8.684 37.587 1.00 34.59 609 ILE A C 1
ATOM 4879 O O . ILE A 1 609 ? -34.621 -8.594 37.364 1.00 34.59 609 ILE A O 1
ATOM 4883 N N . LYS A 1 610 ? -32.772 -9.844 37.374 1.00 32.81 610 LYS A N 1
ATOM 4884 C CA . LYS A 1 610 ? -33.437 -11.061 36.870 1.00 32.81 610 LYS A CA 1
ATOM 4885 C C . LYS A 1 610 ? -33.932 -12.018 37.959 1.00 32.81 610 LYS A C 1
ATOM 4887 O O . LYS A 1 610 ? -34.653 -12.945 37.602 1.00 32.81 610 LYS A O 1
ATOM 4892 N N . SER A 1 611 ? -33.591 -11.806 39.233 1.00 31.47 611 SER A N 1
ATOM 4893 C CA . SER A 1 611 ? -34.031 -12.670 40.342 1.00 31.47 611 SER A CA 1
ATOM 4894 C C . SER A 1 611 ? -35.281 -12.187 41.090 1.00 31.47 611 SER A C 1
ATOM 4896 O O . SER A 1 611 ? -35.854 -12.980 41.821 1.00 31.47 611 SER A O 1
ATOM 4898 N N . ASP A 1 612 ? -35.759 -10.958 40.865 1.00 31.39 612 ASP A N 1
ATOM 4899 C CA . ASP A 1 612 ? -36.947 -10.400 41.547 1.00 31.39 612 ASP A CA 1
ATOM 4900 C C . ASP A 1 612 ? -38.181 -10.332 40.631 1.00 31.39 612 ASP A C 1
ATOM 4902 O O . ASP A 1 612 ? -38.793 -9.283 40.416 1.00 31.39 612 ASP A O 1
ATOM 4906 N N . LYS A 1 613 ? -38.562 -11.472 40.050 1.00 32.53 613 LYS A N 1
ATOM 4907 C CA . LYS A 1 613 ? -39.848 -11.621 39.354 1.00 32.53 613 LYS A CA 1
ATOM 4908 C C . LYS A 1 613 ? -40.613 -12.834 39.860 1.00 32.53 613 LYS A C 1
ATOM 4910 O O . LYS A 1 613 ? -40.913 -13.714 39.076 1.00 32.53 613 LYS A O 1
ATOM 4915 N N . ASP A 1 614 ? -40.940 -12.832 41.146 1.00 33.34 614 ASP A N 1
ATOM 4916 C CA . ASP A 1 614 ? -42.051 -13.608 41.699 1.00 33.34 614 ASP A CA 1
ATOM 4917 C C . ASP A 1 614 ? -42.516 -12.950 43.006 1.00 33.34 614 ASP A C 1
ATOM 4919 O O . ASP A 1 614 ? -42.034 -13.287 44.079 1.00 33.34 614 ASP A O 1
ATOM 4923 N N . LEU A 1 615 ? -43.426 -11.972 42.916 1.00 29.47 615 LEU A N 1
ATOM 4924 C CA . LEU A 1 615 ? -44.513 -11.784 43.887 1.00 29.47 615 LEU A CA 1
ATOM 4925 C C . LEU A 1 615 ? -45.544 -10.765 43.364 1.00 29.47 615 LEU A C 1
ATOM 4927 O O . LEU A 1 615 ? -45.213 -9.739 42.772 1.00 29.47 615 LEU A O 1
ATOM 4931 N N . HIS A 1 616 ? -46.817 -11.090 43.563 1.00 29.47 616 HIS A N 1
ATOM 4932 C CA . HIS A 1 616 ? -48.002 -10.387 43.071 1.00 29.47 616 HIS A CA 1
ATOM 4933 C C . HIS A 1 616 ? -48.519 -9.314 44.064 1.00 29.47 616 HIS A C 1
ATOM 4935 O O . HIS A 1 616 ? -48.514 -9.566 45.265 1.00 29.47 616 HIS A O 1
ATOM 4941 N N . LEU A 1 617 ? -49.106 -8.227 43.509 1.00 28.00 617 LEU A N 1
ATOM 4942 C CA . LEU A 1 617 ? -50.067 -7.233 44.080 1.00 28.00 617 LEU A CA 1
ATOM 4943 C C . LEU A 1 617 ? -49.518 -6.025 44.896 1.00 28.00 617 LEU A C 1
ATOM 4945 O O . LEU A 1 617 ? -48.473 -6.139 45.523 1.00 28.00 617 LEU A O 1
ATOM 4949 N N . PRO A 1 618 ? -50.269 -4.897 45.023 1.00 31.98 618 PRO A N 1
ATOM 4950 C CA . PRO A 1 618 ? -50.893 -4.074 43.978 1.00 31.98 618 PRO A CA 1
ATOM 4951 C C . PRO A 1 618 ? -50.571 -2.557 44.109 1.00 31.98 618 PRO A C 1
ATOM 4953 O O . PRO A 1 618 ? -49.956 -2.077 45.055 1.00 31.98 618 PRO A O 1
ATOM 4956 N N . VAL A 1 619 ? -51.024 -1.802 43.106 1.00 36.38 619 VAL A N 1
ATOM 4957 C CA . VAL A 1 619 ? -50.879 -0.352 42.903 1.00 36.38 619 VAL A CA 1
ATOM 4958 C C . VAL A 1 619 ? -51.535 0.477 44.012 1.00 36.38 619 VAL A C 1
ATOM 4960 O O . VAL A 1 619 ? -52.755 0.531 44.071 1.00 36.38 619 VAL A O 1
ATOM 4963 N N . THR A 1 620 ? -50.728 1.217 44.773 1.00 31.16 620 THR A N 1
ATOM 4964 C CA . THR A 1 620 ? -50.968 2.606 45.211 1.00 31.16 620 THR A CA 1
ATOM 4965 C C . THR A 1 620 ? -49.692 3.119 45.873 1.00 31.16 620 THR A C 1
ATOM 4967 O O . THR A 1 620 ? -49.220 2.480 46.804 1.00 31.16 620 THR A O 1
ATOM 4970 N N . ASP A 1 621 ? -49.158 4.245 45.381 1.00 32.72 621 ASP A N 1
ATOM 4971 C CA . ASP A 1 621 ? -48.493 5.320 46.157 1.00 32.72 621 ASP A CA 1
ATOM 4972 C C . ASP A 1 621 ? -47.242 5.935 45.481 1.00 32.72 621 ASP A C 1
ATOM 4974 O O . ASP A 1 621 ? -46.143 5.989 46.029 1.00 32.72 621 ASP A O 1
ATOM 4978 N N . PHE A 1 622 ? -47.406 6.433 44.246 1.00 29.77 622 PHE A N 1
ATOM 4979 C CA . PHE A 1 622 ? -46.354 7.171 43.519 1.00 29.77 622 PHE A CA 1
ATOM 4980 C C . PHE A 1 622 ? -46.731 8.625 43.184 1.00 29.77 622 PHE A C 1
ATOM 4982 O O . PHE A 1 622 ? -46.065 9.280 42.382 1.00 29.77 622 PHE A O 1
ATOM 4989 N N . GLN A 1 623 ? -47.785 9.166 43.809 1.00 28.55 623 GLN A N 1
ATOM 4990 C CA . GLN A 1 623 ? -48.224 10.554 43.592 1.00 28.55 623 GLN A CA 1
ATOM 4991 C C . GLN A 1 623 ? -47.689 11.564 44.619 1.00 28.55 623 GLN A C 1
ATOM 4993 O O . GLN A 1 623 ? -47.875 12.765 44.430 1.00 28.55 623 GLN A O 1
ATOM 4998 N N . HIS A 1 624 ? -46.942 11.141 45.644 1.00 30.52 624 HIS A N 1
ATOM 4999 C CA . HIS A 1 624 ? -46.511 12.058 46.708 1.00 30.52 624 HIS A CA 1
ATOM 5000 C C . HIS A 1 624 ? -45.056 12.568 46.626 1.00 30.52 624 HIS A C 1
ATOM 5002 O O . HIS A 1 624 ? -44.646 13.374 47.464 1.00 30.52 624 HIS A O 1
ATOM 5008 N N . LYS A 1 625 ? -44.269 12.182 45.605 1.00 29.64 625 LYS A N 1
ATOM 5009 C CA . LYS A 1 625 ? -42.825 12.517 45.531 1.00 29.64 625 LYS A CA 1
ATOM 5010 C C . LYS A 1 625 ? -42.373 13.383 44.346 1.00 29.64 625 LYS A C 1
ATOM 5012 O O . LYS A 1 625 ? -41.178 13.570 44.158 1.00 29.64 625 LYS A O 1
ATOM 5017 N N . LEU A 1 626 ? -43.309 13.981 43.601 1.00 28.69 626 LEU A N 1
ATOM 5018 C CA . LEU A 1 626 ? -43.027 14.909 42.485 1.00 28.69 626 LEU A CA 1
ATOM 5019 C C . LEU A 1 626 ? -43.427 16.376 42.761 1.00 28.69 626 LEU A C 1
ATOM 5021 O O . LEU A 1 626 ? -43.400 17.207 41.860 1.00 28.69 626 LEU A O 1
ATOM 5025 N N . ARG A 1 627 ? -43.755 16.728 44.016 1.00 28.09 627 ARG A N 1
ATOM 5026 C CA . ARG A 1 627 ? -44.141 18.098 44.431 1.00 28.09 627 ARG A CA 1
ATOM 5027 C C . ARG A 1 627 ? -43.044 18.928 45.114 1.00 28.09 627 ARG A C 1
ATOM 5029 O O . ARG A 1 627 ? -43.323 20.015 45.604 1.00 28.09 627 ARG A O 1
ATOM 5036 N N . ARG A 1 628 ? -41.789 18.481 45.113 1.00 29.03 628 ARG A N 1
ATOM 5037 C CA . ARG A 1 628 ? -40.643 19.309 45.522 1.00 29.03 628 ARG A CA 1
ATOM 5038 C C . ARG A 1 628 ? -39.639 19.342 44.384 1.00 29.03 628 ARG A C 1
ATOM 5040 O O . ARG A 1 628 ? -38.849 18.417 44.292 1.00 29.03 628 ARG A O 1
ATOM 5047 N N . LEU A 1 629 ? -39.755 20.347 43.513 1.00 28.81 629 LEU A N 1
ATOM 5048 C CA . LEU A 1 629 ? -38.704 20.957 42.673 1.00 28.81 629 LEU A CA 1
ATOM 5049 C C . LEU A 1 629 ? -39.368 21.788 41.554 1.00 28.81 629 LEU A C 1
ATOM 5051 O O . LEU A 1 629 ? -39.282 21.468 40.374 1.00 28.81 629 LEU A O 1
ATOM 5055 N N . LYS A 1 630 ? -40.075 22.853 41.943 1.00 27.55 630 LYS A N 1
ATOM 5056 C CA . LYS A 1 630 ? -40.357 24.030 41.105 1.00 27.55 630 LYS A CA 1
ATOM 5057 C C . LYS A 1 630 ? -40.503 25.231 42.035 1.00 27.55 630 LYS A C 1
ATOM 5059 O O . LYS A 1 630 ? -41.364 25.171 42.903 1.00 27.55 630 LYS A O 1
ATOM 5064 N N . ILE A 1 631 ? -39.647 26.235 41.848 1.00 27.20 631 ILE A N 1
ATOM 5065 C CA . ILE A 1 631 ? -39.802 27.692 42.063 1.00 27.20 631 ILE A CA 1
ATOM 5066 C C . ILE A 1 631 ? -38.422 28.276 41.682 1.00 27.20 631 ILE A C 1
ATOM 5068 O O . ILE A 1 631 ? -37.429 27.909 42.300 1.00 27.20 631 ILE A O 1
ATOM 5072 N N . GLU A 1 632 ? -38.301 28.763 40.440 1.00 27.72 632 GLU A N 1
ATOM 5073 C CA . GLU A 1 632 ? -38.046 30.174 40.044 1.00 27.72 632 GLU A CA 1
ATOM 5074 C C . GLU A 1 632 ? -36.526 30.407 39.865 1.00 27.72 632 GLU A C 1
ATOM 5076 O O . GLU A 1 632 ? -35.730 29.926 40.654 1.00 27.72 632 GLU A O 1
ATOM 5081 N N . ASP A 1 633 ? -36.018 30.984 38.774 1.00 24.73 633 ASP A N 1
ATOM 5082 C CA . ASP A 1 633 ? -36.453 32.268 38.234 1.00 24.73 633 ASP A CA 1
ATOM 5083 C C . ASP A 1 633 ? -36.116 32.484 36.738 1.00 24.73 633 ASP A C 1
ATOM 5085 O O . ASP A 1 633 ? -35.372 31.734 36.103 1.00 24.73 633 ASP A O 1
ATOM 5089 N N . LYS A 1 634 ? -36.757 33.510 36.183 1.00 27.55 634 LYS A N 1
ATOM 5090 C CA . LYS A 1 634 ? -37.050 33.792 34.774 1.00 27.55 634 LYS A CA 1
ATOM 5091 C C . LYS A 1 634 ? -35.896 34.432 33.966 1.00 27.55 634 LYS A C 1
ATOM 5093 O O . LYS A 1 634 ? -35.111 35.213 34.483 1.00 27.55 634 LYS A O 1
ATOM 5098 N N . SER A 1 635 ? -35.893 34.097 32.666 1.00 26.17 635 SER A N 1
ATOM 5099 C CA . SER A 1 635 ? -35.608 34.867 31.417 1.00 26.17 635 SER A CA 1
ATOM 5100 C C . SER A 1 635 ? -35.346 36.397 31.518 1.00 26.17 635 SER A C 1
ATOM 5102 O O . SER A 1 635 ? -35.900 36.979 32.449 1.00 26.17 635 SER A O 1
ATOM 5104 N N . PRO A 1 636 ? -34.750 37.113 30.511 1.00 41.75 636 PRO A N 1
ATOM 5105 C CA . PRO A 1 636 ? -35.051 36.910 29.077 1.00 41.75 636 PRO A CA 1
ATOM 5106 C C . PRO A 1 636 ? -34.025 37.279 27.961 1.00 41.75 636 PRO A C 1
ATOM 5108 O O . PRO A 1 636 ? -33.134 38.097 28.129 1.00 41.75 636 PRO A O 1
ATOM 5111 N N . ILE A 1 637 ? -34.305 36.704 26.775 1.00 31.55 637 ILE A N 1
ATOM 5112 C CA . ILE A 1 637 ? -34.235 37.267 25.401 1.00 31.55 637 ILE A CA 1
ATOM 5113 C C . ILE A 1 637 ? -32.870 37.790 24.884 1.00 31.55 637 ILE A C 1
ATOM 5115 O O . ILE A 1 637 ? -32.508 38.938 25.126 1.00 31.55 637 ILE A O 1
ATOM 5119 N N . PHE A 1 638 ? -32.182 36.983 24.060 1.00 31.22 638 PHE A N 1
ATOM 5120 C CA . PHE A 1 638 ? -32.053 37.128 22.591 1.00 31.22 638 PHE A CA 1
ATOM 5121 C C . PHE A 1 638 ? -31.475 35.848 21.971 1.00 31.22 638 PHE A C 1
ATOM 5123 O O . PHE A 1 638 ? -30.651 35.193 22.651 1.00 31.22 638 PHE A O 1
#

Organism: NCBI:txid210225

InterPro domains:
  IPR013103 Reverse transcriptase, RNA-dependent DNA polymerase [PF07727] (86-328)
  IPR043502 DNA/RNA polymerase superfamily [SSF56672] (85-520)

Secondary structure (DSSP, 8-state):
--------------------------TTTS---------------S--------GGGS--SSHHHHHT-HHHHHHHHHHHHHHHHTT-EEEE---TT--EE-EEEEEEEEE-TTS-EEEEEEEEEE-GGGPPBTTTBS--------HHHHHHHHHHHHHHT-EEEEEEETTHHHHSEEEEEEEEPPPTT---SS-TT-EEEEEE--TT-TTHHHHHHHHHHHHHHHTT-EE-SS-TTEEEEEETTEEEEEEEETTEEEEEES-HHHHHHHHHHHHHHS-EEEEEE--EETTEEEEEETTEEEEE-HHHHHHHHHHHT-TTPPP-S-SS-TT----TTSSPBPS--HHHHHHHHHHHHHTTT-GGGHHHHHHHHTTSSS-BHHHHHHHHHHHHHHHHTTTEEEEEE--S---EEEEEEEETT--TTT---EEEEEEEETTEEEEEEEEE-SS--SSHHHHHHHHHHHHHHHHHHHHHHHHHTTPPP-S--EEEES-HHHHHHHH-----GGGGGGHHHHHHHHHHHHTTS-EEEE--GGG-GGGGGTS---HHHHHHHHHHTTEEE---TT----TTHHHHHHHHHHHHHHHHHHHHHHHHHHHHHHHHTTS-----------SSSSSSS---------

Sequence (638 aa):
QGIPAPAEQQGTPASTAVTRSHPMITRSQDGTRRPKVYFSSPHALSTSTVRLLTHDEQEPTNLVHALTHPTWCNAMKEELAALNRNETWELIPPHQTQNVVGCRWVFKIKRHADGTIARHKARLVAKGYSQQEGVDYFETYSPVIKPASIRMILSVAVSKGWVIHQLDVNNAFLHGHLHEEVFMHQPPGFEDQRYPNHICKLKRALYGLKQAPRAWFECLKHYLEQQDFVESKGDTSLFFKVKNDDQIFVLIYVDDIVVTGSSEKAVQFLVNDFGKRFSIKDLGHLNYFLGIEVERFDNGFFLSQKKYIYDLLNKTKMQDCKPLDTPAALNEKLSKDDGKALDDATKYRQIVGALQYLSFTRPDIAYSVNKACQFMQRPTDRHMAYAKRILRYLKGTLTMGLQIKSSCSFDLQVYTDADWAGSPDDRRSTGGYLVYVGSNLVSWRTNKQQTVARSSTEAEYKAVADGVSECLWIQHMVEELGIKTTRCPVLWCDNMGATYLAANPKFHARTKHIEIDYHFIREKVASNKIEVKFVSSKFQVADILTKPLARSRFDELRTNLNLGEIRLRGSVGDKRGKIESLTAGNQSATIMEKLRIEVRISATEKSVIKSDKDLHLPVTDFQHKLRRLKIEDKSPIF